Protein AF-F9WMF8-F1 (afdb_monomer_lite)

Structure (mmCIF, N/CA/C/O backbone):
data_AF-F9WMF8-F1
#
_entry.id   AF-F9WMF8-F1
#
loop_
_atom_site.group_PDB
_atom_site.id
_atom_site.type_symbol
_atom_site.label_atom_id
_atom_site.label_alt_id
_atom_site.label_comp_id
_atom_site.label_asym_id
_atom_site.label_entity_id
_atom_site.label_seq_id
_atom_site.pdbx_PDB_ins_code
_atom_site.Cartn_x
_atom_site.Cartn_y
_atom_site.Cartn_z
_atom_site.occupancy
_atom_site.B_iso_or_equiv
_atom_site.auth_seq_id
_atom_site.auth_comp_id
_atom_site.auth_asym_id
_atom_site.auth_atom_id
_atom_site.pdbx_PDB_model_num
ATOM 1 N N . MET A 1 1 ? -38.770 65.619 -1.886 1.00 39.56 1 MET A N 1
ATOM 2 C CA . MET A 1 1 ? -38.918 66.738 -2.842 1.00 39.56 1 MET A CA 1
ATOM 3 C C . MET A 1 1 ? -39.693 66.214 -4.038 1.00 39.56 1 MET A C 1
ATOM 5 O O . MET A 1 1 ? -39.194 65.329 -4.718 1.00 39.56 1 MET A O 1
ATOM 9 N N . GLU A 1 2 ? -40.932 66.668 -4.218 1.00 34.38 2 GLU A N 1
ATOM 10 C CA . GLU A 1 2 ? -41.803 66.279 -5.337 1.00 34.38 2 GLU A CA 1
ATOM 11 C C . GLU A 1 2 ? -41.222 66.716 -6.696 1.00 34.38 2 GLU A C 1
ATOM 13 O O . GLU A 1 2 ? -40.662 67.815 -6.784 1.00 34.38 2 GLU A O 1
ATOM 18 N N . PRO A 1 3 ? -41.380 65.930 -7.777 1.00 40.59 3 PRO A N 1
ATOM 19 C CA . PRO A 1 3 ? -41.013 66.384 -9.108 1.00 40.59 3 PRO A CA 1
ATOM 20 C C . PRO A 1 3 ? -42.135 67.250 -9.703 1.00 40.59 3 PRO A C 1
ATOM 22 O O . PRO A 1 3 ? -43.239 66.790 -9.987 1.00 40.59 3 PRO A O 1
ATOM 25 N N . ARG A 1 4 ? -41.822 68.537 -9.890 1.00 37.22 4 ARG A N 1
ATOM 26 C CA . ARG A 1 4 ? -42.671 69.535 -10.554 1.00 37.22 4 ARG A CA 1
ATOM 27 C C . ARG A 1 4 ? -42.869 69.220 -12.041 1.00 37.22 4 ARG A C 1
ATOM 29 O O . ARG A 1 4 ? -41.948 68.787 -12.729 1.00 37.22 4 ARG A O 1
ATOM 36 N N . SER A 1 5 ? -44.075 69.521 -12.525 1.00 40.47 5 SER A N 1
ATOM 37 C CA . SER A 1 5 ? -44.526 69.358 -13.912 1.00 40.47 5 SER A CA 1
ATOM 38 C C . SER A 1 5 ? -43.733 70.226 -14.902 1.00 40.47 5 SER A C 1
ATOM 40 O O . SER A 1 5 ? -43.536 71.416 -14.644 1.00 40.47 5 SER A O 1
ATOM 42 N N . CYS A 1 6 ? -43.383 69.683 -16.073 1.00 43.47 6 CYS A N 1
ATOM 43 C CA . CYS A 1 6 ? -42.905 70.468 -17.215 1.00 43.47 6 CYS A CA 1
ATOM 44 C C . CYS A 1 6 ? -44.015 70.603 -18.267 1.00 43.47 6 CYS A C 1
ATOM 46 O O . CYS A 1 6 ? -44.351 69.649 -18.966 1.00 43.47 6 CYS A O 1
ATOM 48 N N . ARG A 1 7 ? -44.577 71.815 -18.367 1.00 36.88 7 ARG A N 1
ATOM 49 C CA . ARG A 1 7 ? -45.487 72.253 -19.435 1.00 36.88 7 ARG A CA 1
ATOM 50 C C . ARG A 1 7 ? -44.686 72.632 -20.686 1.00 36.88 7 ARG A C 1
ATOM 52 O O . ARG A 1 7 ? -43.592 73.178 -20.592 1.00 36.88 7 ARG A O 1
ATOM 59 N N . SER A 1 8 ? -45.274 72.327 -21.838 1.00 40.44 8 SER A N 1
ATOM 60 C CA . SER A 1 8 ? -44.759 72.525 -23.196 1.00 40.44 8 SER A CA 1
ATOM 61 C C . SER A 1 8 ? -44.759 73.995 -23.634 1.00 40.44 8 SER A C 1
ATOM 63 O O . SER A 1 8 ? -45.781 74.669 -23.512 1.00 40.44 8 SER A O 1
ATOM 65 N N . THR A 1 9 ? -43.661 74.438 -24.251 1.00 39.09 9 THR A N 1
ATOM 66 C CA . THR A 1 9 ? -43.685 75.396 -25.366 1.00 39.09 9 THR A CA 1
ATOM 67 C C . THR A 1 9 ? -42.779 74.881 -26.489 1.00 39.09 9 THR A C 1
ATOM 69 O O . THR A 1 9 ? -41.775 74.206 -26.252 1.00 39.09 9 THR A O 1
ATOM 72 N N . ARG A 1 10 ? -43.242 75.095 -27.723 1.00 50.88 10 ARG A N 1
ATOM 73 C CA . ARG A 1 10 ? -42.731 74.547 -28.985 1.00 50.88 10 ARG A CA 1
ATOM 74 C C . ARG A 1 10 ? -41.376 75.153 -29.347 1.00 50.88 10 ARG A C 1
ATOM 76 O O . ARG A 1 10 ? -41.312 76.342 -29.616 1.00 50.88 10 ARG A O 1
ATOM 83 N N . ASP A 1 11 ? -40.339 74.322 -29.284 1.00 46.25 11 ASP A N 1
ATOM 84 C CA . ASP A 1 11 ? -39.230 74.175 -30.246 1.00 46.25 11 ASP A CA 1
ATOM 85 C C . ASP A 1 11 ? -38.029 73.562 -29.511 1.00 46.25 11 ASP A C 1
ATOM 87 O O . ASP A 1 11 ? -37.363 74.199 -28.699 1.00 46.25 11 ASP A O 1
ATOM 91 N N . GLY A 1 12 ? -37.801 72.261 -29.736 1.00 49.91 12 GLY A N 1
ATOM 92 C CA . GLY A 1 12 ? -36.739 71.482 -29.074 1.00 49.91 12 GLY A CA 1
ATOM 93 C C . GLY A 1 12 ? -37.167 70.136 -28.467 1.00 49.91 12 GLY A C 1
ATOM 94 O O . GLY A 1 12 ? -36.486 69.622 -27.579 1.00 49.91 12 GLY A O 1
ATOM 95 N N . ALA A 1 13 ? -38.290 69.557 -28.907 1.00 47.66 13 ALA A N 1
ATOM 96 C CA . ALA A 1 13 ? -38.891 68.369 -28.288 1.00 47.66 13 ALA A CA 1
ATOM 97 C C . ALA A 1 13 ? -38.240 67.017 -28.664 1.00 47.66 13 ALA A C 1
ATOM 99 O O . ALA A 1 13 ? -38.472 66.028 -27.971 1.00 47.66 13 ALA A O 1
ATOM 100 N N . GLU A 1 14 ? -37.401 66.950 -29.701 1.00 47.12 14 GLU A N 1
ATOM 101 C CA . GLU A 1 14 ? -36.908 65.660 -30.223 1.00 47.12 14 GLU A CA 1
ATOM 102 C C . GLU A 1 14 ? -35.518 65.252 -29.693 1.00 47.12 14 GLU A C 1
ATOM 104 O O . GLU A 1 14 ? -35.217 64.067 -29.576 1.00 47.12 14 GLU A O 1
ATOM 109 N N . LYS A 1 15 ? -34.688 66.218 -29.265 1.00 46.94 15 LYS A N 1
ATOM 110 C CA . LYS A 1 15 ? -33.363 65.944 -28.664 1.00 46.94 15 LYS A CA 1
ATOM 111 C C . LYS A 1 15 ? -33.409 65.680 -27.154 1.00 46.94 15 LYS A C 1
ATOM 113 O O . LYS A 1 15 ? -32.596 64.921 -26.639 1.00 46.94 15 LYS A O 1
ATOM 118 N N . LYS A 1 16 ? -34.362 66.280 -26.428 1.00 47.00 16 LYS A N 1
ATOM 119 C CA . LYS A 1 16 ? -34.478 66.110 -24.963 1.00 47.00 16 LYS A CA 1
ATOM 120 C C . LYS A 1 16 ? -35.167 64.808 -24.555 1.00 47.00 16 LYS A C 1
ATOM 122 O O . LYS A 1 16 ? -34.865 64.271 -23.492 1.00 47.00 16 LYS A O 1
ATOM 127 N N . THR A 1 17 ? -36.067 64.283 -25.384 1.00 49.00 17 THR A N 1
ATOM 128 C CA . THR A 1 17 ? -36.753 63.009 -25.124 1.00 49.00 17 THR A CA 1
ATOM 129 C C . THR A 1 17 ? -35.778 61.840 -25.206 1.00 49.00 17 THR A C 1
ATOM 131 O O . THR A 1 17 ? -35.711 61.074 -24.250 1.00 49.00 17 THR A O 1
ATOM 134 N N . THR A 1 18 ? -34.933 61.773 -26.241 1.00 50.28 18 THR A N 1
ATOM 135 C CA . THR A 1 18 ? -33.902 60.729 -26.410 1.00 50.28 18 THR A CA 1
ATOM 136 C C . THR A 1 18 ? -32.849 60.732 -25.300 1.00 50.28 18 THR A C 1
ATOM 138 O O . THR A 1 18 ? -32.428 59.668 -24.846 1.00 50.28 18 THR A O 1
ATOM 141 N N . GLU A 1 19 ? -32.442 61.906 -24.812 1.00 51.38 19 GLU A N 1
ATOM 142 C CA . GLU A 1 19 ? -31.465 62.023 -23.723 1.00 51.38 19 GLU A CA 1
ATOM 143 C C . GLU A 1 19 ? -32.055 61.608 -22.360 1.00 51.38 19 GLU A C 1
ATOM 145 O O . GLU A 1 19 ? -31.372 60.988 -21.540 1.00 51.38 19 GLU A O 1
ATOM 150 N N . CYS A 1 20 ? -33.352 61.856 -22.145 1.00 46.00 20 CYS A N 1
ATOM 151 C CA . CYS A 1 20 ? -34.077 61.424 -20.949 1.00 46.00 20 CYS A CA 1
ATOM 152 C C . CYS A 1 20 ? -34.348 59.906 -20.951 1.00 46.00 20 CYS A C 1
ATOM 154 O O . CYS A 1 20 ? -34.158 59.250 -19.926 1.00 46.00 20 CYS A O 1
ATOM 156 N N . THR A 1 21 ? -34.686 59.309 -22.105 1.00 53.38 21 THR A N 1
ATOM 157 C CA . THR A 1 21 ? -34.836 57.843 -22.219 1.00 53.38 21 THR A CA 1
ATOM 158 C C . THR A 1 21 ? -33.497 57.124 -22.065 1.00 53.38 21 THR A C 1
ATOM 160 O O . THR A 1 21 ? -33.439 56.105 -21.379 1.00 53.38 21 THR A O 1
ATOM 163 N N . ARG A 1 22 ? -32.402 57.670 -22.624 1.00 53.50 22 ARG A N 1
ATOM 164 C CA . ARG A 1 22 ? -31.049 57.125 -22.407 1.00 53.50 22 ARG A CA 1
ATOM 165 C C . ARG A 1 22 ? -30.648 57.187 -20.942 1.00 53.50 22 ARG A C 1
ATOM 167 O O . ARG A 1 22 ? -30.189 56.182 -20.422 1.00 53.50 22 ARG A O 1
ATOM 174 N N . ARG A 1 23 ? -30.856 58.317 -20.254 1.00 55.09 23 ARG A N 1
ATOM 175 C CA . ARG A 1 23 ? -30.544 58.430 -18.818 1.00 55.09 23 ARG A CA 1
ATOM 176 C C . ARG A 1 23 ? -31.344 57.443 -17.969 1.00 55.09 23 ARG A C 1
ATOM 178 O O . ARG A 1 23 ? -30.753 56.818 -17.095 1.00 55.09 23 ARG A O 1
ATOM 185 N N . ASN A 1 24 ? -32.628 57.234 -18.261 1.00 56.16 24 ASN A N 1
ATOM 186 C CA . ASN A 1 24 ? -33.442 56.244 -17.548 1.00 56.16 24 ASN A CA 1
ATOM 187 C C . ASN A 1 24 ? -32.999 54.801 -17.827 1.00 56.16 24 ASN A C 1
ATOM 189 O O . ASN A 1 24 ? -32.923 54.008 -16.892 1.00 56.16 24 ASN A O 1
ATOM 193 N N . ALA A 1 25 ? -32.637 54.471 -19.071 1.00 56.97 25 ALA A N 1
ATOM 194 C CA . ALA A 1 25 ? -32.113 53.150 -19.419 1.00 56.97 25 ALA A CA 1
ATOM 195 C C . ALA A 1 25 ? -30.745 52.888 -18.764 1.00 56.97 25 ALA A C 1
ATOM 197 O O . ALA A 1 25 ? -30.535 51.831 -18.175 1.00 56.97 25 ALA A O 1
ATOM 198 N N . THR A 1 26 ? -29.834 53.866 -18.779 1.00 63.06 26 THR A N 1
ATOM 199 C CA . THR A 1 26 ? -28.533 53.755 -18.105 1.00 63.06 26 THR A CA 1
ATOM 200 C C . THR A 1 26 ? -28.705 53.630 -16.589 1.00 63.06 26 THR A C 1
ATOM 202 O O . THR A 1 26 ? -28.022 52.824 -15.963 1.00 63.06 26 THR A O 1
ATOM 205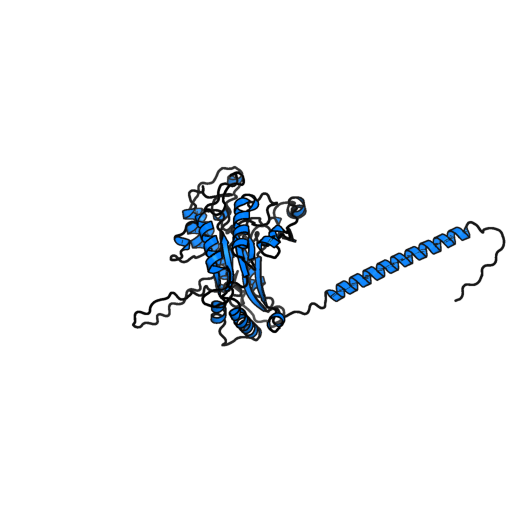 N N . MET A 1 27 ? -29.653 54.359 -15.990 1.00 63.72 27 MET A N 1
ATOM 206 C CA . MET A 1 27 ? -29.941 54.267 -14.556 1.00 63.72 27 MET A CA 1
ATOM 207 C C . MET A 1 27 ? -30.558 52.912 -14.176 1.00 63.72 27 MET A C 1
ATOM 209 O O . MET A 1 27 ? -30.189 52.348 -13.148 1.00 63.72 27 MET A O 1
ATOM 213 N N . GLN A 1 28 ? -31.425 52.343 -15.022 1.00 65.69 28 GLN A N 1
ATOM 214 C CA . GLN A 1 28 ? -31.957 50.987 -14.841 1.00 65.69 28 GLN A CA 1
ATOM 215 C C . GLN A 1 28 ? -30.868 49.914 -14.957 1.00 65.69 28 GLN A C 1
ATOM 217 O O . GLN A 1 28 ? -30.821 49.013 -14.124 1.00 65.69 28 GLN A O 1
ATOM 222 N N . VAL A 1 29 ? -29.952 50.027 -15.923 1.00 69.00 29 VAL A N 1
ATOM 223 C CA . VAL A 1 29 ? -28.828 49.084 -16.071 1.00 69.00 29 VAL A CA 1
ATOM 224 C C . VAL A 1 29 ? -27.884 49.153 -14.867 1.00 69.00 29 VAL A C 1
ATOM 226 O O . VAL A 1 29 ? -27.475 48.114 -14.351 1.00 69.00 29 VAL A O 1
ATOM 229 N N . ILE A 1 30 ? -27.589 50.356 -14.361 1.00 72.75 30 ILE A N 1
ATOM 230 C CA . ILE A 1 30 ? -26.768 50.544 -13.154 1.00 72.75 30 ILE A CA 1
ATOM 231 C C . ILE A 1 30 ? -27.456 49.950 -11.917 1.00 72.75 30 ILE A C 1
ATOM 233 O O . ILE A 1 30 ? -26.795 49.292 -11.114 1.00 72.75 30 ILE A O 1
ATOM 237 N N . LEU A 1 31 ? -28.773 50.128 -11.768 1.00 73.69 31 LEU A N 1
ATOM 238 C CA . LEU A 1 31 ? -29.545 49.529 -10.674 1.00 73.69 31 LEU A CA 1
ATOM 239 C C . LEU A 1 31 ? -29.538 47.997 -10.733 1.00 73.69 31 LEU A C 1
ATOM 241 O O . LEU A 1 31 ? -29.311 47.358 -9.708 1.00 73.69 31 LEU A O 1
ATOM 245 N N . VAL A 1 32 ? -29.714 47.403 -11.918 1.00 74.94 32 VAL A N 1
ATOM 246 C CA . VAL A 1 32 ? -29.681 45.940 -12.097 1.00 74.94 32 VAL A CA 1
ATOM 247 C C . VAL A 1 32 ? -28.287 45.381 -11.811 1.00 74.94 32 VAL A C 1
ATOM 249 O O . VAL A 1 32 ? -28.163 44.401 -11.083 1.00 74.94 32 VAL A O 1
ATOM 252 N N . LEU A 1 33 ? -27.226 46.023 -12.310 1.00 71.00 33 LEU A N 1
ATOM 253 C CA . LEU A 1 33 ? -25.848 45.619 -12.015 1.00 71.00 33 LEU A CA 1
ATOM 254 C C . LEU A 1 33 ? -25.529 45.743 -10.522 1.00 71.00 33 LEU A C 1
ATOM 256 O O . LEU A 1 33 ? -24.940 44.828 -9.951 1.00 71.00 33 LEU A O 1
ATOM 260 N N . SER A 1 34 ? -25.966 46.825 -9.875 1.00 76.19 34 SER A N 1
ATOM 261 C CA . SER A 1 34 ? -25.766 47.026 -8.435 1.00 76.19 34 SER A CA 1
ATOM 262 C C . SER A 1 34 ? -26.514 45.975 -7.614 1.00 76.19 34 SER A C 1
ATOM 264 O O . SER A 1 34 ? -25.954 45.428 -6.668 1.00 76.19 34 SER A O 1
ATOM 266 N N . PHE A 1 35 ? -27.741 45.623 -8.012 1.00 80.44 35 PHE A N 1
ATOM 267 C CA . PHE A 1 35 ? -28.514 44.555 -7.381 1.00 80.44 35 PHE A CA 1
ATOM 268 C C . PHE A 1 35 ? -27.866 43.177 -7.583 1.00 80.44 35 PHE A C 1
ATOM 270 O O . PHE A 1 35 ? -27.759 42.413 -6.631 1.00 80.44 35 PHE A O 1
ATOM 277 N N . CYS A 1 36 ? -27.348 42.873 -8.777 1.00 73.44 36 CYS A N 1
ATOM 278 C CA . CYS A 1 36 ? -26.614 41.632 -9.044 1.00 73.44 36 CYS A CA 1
ATOM 279 C C . CYS A 1 36 ? -25.305 41.532 -8.243 1.00 73.44 36 CYS A C 1
ATOM 281 O O . CYS A 1 36 ? -24.954 40.446 -7.784 1.00 73.44 36 CYS A O 1
ATOM 283 N N . ILE A 1 37 ? -24.590 42.646 -8.054 1.00 77.94 37 ILE A N 1
ATOM 284 C CA . ILE A 1 37 ? -23.380 42.702 -7.219 1.00 77.94 37 ILE A CA 1
ATOM 285 C C . ILE A 1 37 ? -23.741 42.502 -5.747 1.00 77.94 37 ILE A C 1
ATOM 287 O O . ILE A 1 37 ? -23.087 41.710 -5.075 1.00 77.94 37 ILE A O 1
ATOM 291 N N . LEU A 1 38 ? -24.800 43.152 -5.256 1.00 78.75 38 LEU A N 1
ATOM 292 C CA . LEU A 1 38 ? -25.289 42.971 -3.888 1.00 78.75 38 LEU A CA 1
ATOM 293 C C . LEU A 1 38 ? -25.789 41.543 -3.643 1.00 78.75 38 LEU A C 1
ATOM 295 O O . LEU A 1 38 ? -25.488 40.974 -2.601 1.00 78.75 38 LEU A O 1
ATOM 299 N N . LEU A 1 39 ? -26.472 40.929 -4.613 1.00 77.88 39 LEU A N 1
ATOM 300 C CA . LEU A 1 39 ? -26.917 39.537 -4.535 1.00 77.88 39 LEU A CA 1
ATOM 301 C C . LEU A 1 39 ? -25.730 38.564 -4.561 1.00 77.88 39 LEU A C 1
ATOM 303 O O . LEU A 1 39 ? -25.708 37.616 -3.784 1.00 77.88 39 LEU A O 1
ATOM 307 N N . ARG A 1 40 ? -24.707 38.814 -5.392 1.00 70.19 40 ARG A N 1
ATOM 308 C CA . ARG A 1 40 ? -23.455 38.039 -5.370 1.00 70.19 40 ARG A CA 1
ATOM 309 C C . ARG A 1 40 ? -22.697 38.214 -4.062 1.00 70.19 40 ARG A C 1
ATOM 311 O O . ARG A 1 40 ? -22.195 37.223 -3.554 1.00 70.19 40 ARG A O 1
ATOM 318 N N . MET A 1 41 ? -22.628 39.425 -3.512 1.00 70.38 41 MET A N 1
ATOM 319 C CA . MET A 1 41 ? -22.020 39.672 -2.204 1.00 70.38 41 MET A CA 1
ATOM 320 C C . MET A 1 41 ? -22.801 38.985 -1.088 1.00 70.38 41 MET A C 1
ATOM 322 O O . MET A 1 41 ? -22.180 38.382 -0.228 1.00 70.38 41 MET A O 1
ATOM 326 N N . ALA A 1 42 ? -24.136 39.008 -1.117 1.00 71.31 42 ALA A N 1
ATOM 327 C CA . ALA A 1 42 ? -24.976 38.312 -0.145 1.00 71.31 42 ALA A CA 1
ATOM 328 C C . ALA A 1 42 ? -24.834 36.785 -0.252 1.00 71.31 42 ALA A C 1
ATOM 330 O O . ALA A 1 42 ? -24.736 36.113 0.769 1.00 71.31 42 ALA A O 1
ATOM 331 N N . LEU A 1 43 ? -24.740 36.240 -1.471 1.00 65.06 43 LEU A N 1
ATOM 332 C CA . LEU A 1 43 ? -24.458 34.821 -1.702 1.00 65.06 43 LEU A CA 1
ATOM 333 C C . LEU A 1 43 ? -23.042 34.447 -1.243 1.00 65.06 43 LEU A C 1
ATOM 335 O O . LEU A 1 43 ? -22.890 33.452 -0.542 1.00 65.06 43 LEU A O 1
ATOM 339 N N . LEU A 1 44 ? -22.035 35.278 -1.538 1.00 58.81 44 LEU A N 1
ATOM 340 C CA . LEU A 1 44 ? -20.665 35.128 -1.037 1.00 58.81 44 LEU A CA 1
ATOM 341 C C . LEU A 1 44 ? -20.623 35.181 0.492 1.00 58.81 44 LEU A C 1
ATOM 343 O O . LEU A 1 44 ? -20.019 34.310 1.101 1.00 58.81 44 LEU A O 1
ATOM 347 N N . LEU A 1 45 ? -21.313 36.135 1.119 1.00 55.22 45 LEU A N 1
ATOM 348 C CA . LEU A 1 45 ? -21.429 36.270 2.573 1.00 55.22 45 LEU A CA 1
ATOM 349 C C . LEU A 1 45 ? -22.172 35.085 3.198 1.00 55.22 45 LEU A C 1
ATOM 351 O O . LEU A 1 45 ? -21.751 34.615 4.246 1.00 55.22 45 LEU A O 1
ATOM 355 N N . SER A 1 46 ? -23.202 34.542 2.541 1.00 50.84 46 SER A N 1
ATOM 356 C CA . SER A 1 46 ? -23.887 33.326 2.997 1.00 50.84 46 SER A CA 1
ATOM 357 C C . SER A 1 46 ? -23.015 32.074 2.847 1.00 50.84 46 SER A C 1
ATOM 359 O O . SER A 1 46 ? -23.013 31.230 3.737 1.00 50.84 46 SER A O 1
ATOM 361 N N . SER A 1 47 ? -22.192 31.984 1.793 1.00 48.78 47 SER A N 1
ATOM 362 C CA . SER A 1 47 ? -21.185 30.924 1.665 1.00 48.78 47 SER A CA 1
ATOM 363 C C . SER A 1 47 ? -20.033 31.095 2.658 1.00 48.78 47 SER A C 1
ATOM 365 O O . SER A 1 47 ? -19.559 30.103 3.191 1.00 48.78 47 SER A O 1
ATOM 367 N N . LEU A 1 48 ? -19.649 32.337 2.979 1.00 42.41 48 LEU A N 1
ATOM 368 C CA . LEU A 1 48 ? -18.628 32.672 3.976 1.00 42.41 48 LEU A CA 1
ATOM 369 C C . LEU A 1 48 ? -19.118 32.393 5.408 1.00 42.41 48 LEU A C 1
ATOM 371 O O . LEU A 1 48 ? -18.344 31.909 6.230 1.00 42.41 48 LEU A O 1
ATOM 375 N N . GLN A 1 49 ? -20.406 32.617 5.691 1.00 39.38 49 GLN A N 1
ATOM 376 C CA . GLN A 1 49 ? -21.043 32.271 6.967 1.00 39.38 49 GLN A CA 1
ATOM 377 C C . GLN A 1 49 ? -21.337 30.769 7.104 1.00 39.38 49 GLN A C 1
ATOM 379 O O . GLN A 1 49 ? -21.331 30.266 8.225 1.00 39.38 49 GLN A O 1
ATOM 384 N N . LEU A 1 50 ? -21.502 30.024 6.002 1.00 36.81 50 LEU A N 1
ATOM 385 C CA . LEU A 1 50 ? -21.503 28.554 6.037 1.00 36.81 50 LEU A CA 1
ATOM 386 C C . LEU A 1 50 ? -20.098 27.940 6.170 1.00 36.81 50 LEU A C 1
ATOM 388 O O . LEU A 1 50 ? -19.990 26.760 6.488 1.00 36.81 50 LEU A O 1
ATOM 392 N N . THR A 1 51 ? -19.024 28.713 5.983 1.00 37.41 51 THR A N 1
ATOM 393 C CA . THR A 1 51 ? -17.638 28.226 6.130 1.00 37.41 51 THR A CA 1
ATOM 394 C C . THR A 1 51 ? -16.964 28.584 7.456 1.00 37.41 51 THR A C 1
ATOM 396 O O . THR A 1 51 ? -15.799 28.249 7.635 1.00 37.41 51 THR A O 1
ATOM 399 N N . SER A 1 52 ? -17.652 29.227 8.408 1.00 35.53 52 SER A N 1
ATOM 400 C CA . SER A 1 52 ? -17.055 29.567 9.717 1.00 35.53 52 SER A CA 1
ATOM 401 C C . SER A 1 52 ? -17.795 29.012 10.935 1.00 35.53 52 SER A C 1
ATOM 403 O O . SER A 1 52 ? -17.436 29.335 12.063 1.00 35.53 52 SER A O 1
ATOM 405 N N . ALA A 1 53 ? -18.791 28.152 10.730 1.00 33.12 53 ALA A N 1
ATOM 406 C CA . ALA A 1 53 ? -19.295 27.250 11.762 1.00 33.12 53 ALA A CA 1
ATOM 407 C C . ALA A 1 53 ? -18.816 25.828 11.453 1.00 33.12 53 ALA A C 1
ATOM 409 O O . ALA A 1 53 ? -19.591 24.878 11.399 1.00 33.12 53 ALA A O 1
ATOM 410 N N . GLN A 1 54 ? -17.511 25.684 11.221 1.00 35.72 54 GLN A N 1
ATOM 411 C CA . GLN A 1 54 ? -16.863 24.396 11.371 1.00 35.72 54 GLN A CA 1
ATOM 412 C C . GLN A 1 54 ? -16.889 24.135 12.876 1.00 35.72 54 GLN A C 1
ATOM 414 O O . GLN A 1 54 ? -16.017 24.586 13.616 1.00 35.72 54 GLN A O 1
ATOM 419 N N . MET A 1 55 ? -17.971 23.508 13.353 1.00 33.44 55 MET A N 1
ATOM 420 C CA . MET A 1 55 ? -17.920 22.791 14.615 1.00 33.44 55 MET A CA 1
ATOM 421 C C . MET A 1 55 ? -16.636 21.975 14.537 1.00 33.44 55 MET A C 1
ATOM 423 O O . MET A 1 55 ? -16.501 21.129 13.653 1.00 33.44 55 MET A O 1
ATOM 427 N N . HIS A 1 56 ? -15.661 22.312 15.377 1.00 39.16 56 HIS A N 1
ATOM 428 C CA . HIS A 1 56 ? -14.518 21.456 15.633 1.00 39.16 56 HIS A CA 1
ATOM 429 C C . HIS A 1 56 ? -15.116 20.195 16.253 1.00 39.16 56 HIS A C 1
ATOM 431 O O . HIS A 1 56 ? -15.326 20.099 17.457 1.00 39.16 56 HIS A O 1
ATOM 437 N N . GLU A 1 57 ? -15.565 19.290 15.396 1.00 50.03 57 GLU A N 1
ATOM 438 C CA . GLU A 1 57 ? -16.036 17.988 15.801 1.00 50.03 57 GLU A CA 1
ATOM 439 C C . GLU A 1 57 ? -14.782 17.261 16.265 1.00 50.03 57 GLU A C 1
ATOM 441 O O . GLU A 1 57 ? -13.850 17.059 15.484 1.00 50.03 57 GLU A O 1
ATOM 446 N N . GLU A 1 58 ? -14.695 17.016 17.572 1.00 60.16 58 GLU A N 1
ATOM 447 C CA . GLU A 1 58 ? -13.569 16.331 18.201 1.00 60.16 58 GLU A CA 1
ATOM 448 C C . GLU A 1 58 ? -13.437 14.937 17.577 1.00 60.16 58 GLU A C 1
ATOM 450 O O . GLU A 1 58 ? -14.126 13.987 17.945 1.00 60.16 58 GLU A O 1
ATOM 455 N N . ARG A 1 59 ? -12.594 14.825 16.548 1.00 68.69 59 ARG A N 1
ATOM 456 C CA . ARG A 1 59 ? -12.266 13.562 15.889 1.00 68.69 59 ARG A CA 1
ATOM 457 C C . ARG A 1 59 ? -11.081 12.942 16.605 1.00 68.69 59 ARG A C 1
ATOM 459 O O . ARG A 1 59 ? -9.980 13.491 16.578 1.00 68.69 59 ARG A O 1
ATOM 466 N N . HIS A 1 60 ? -11.290 11.770 17.192 1.00 76.31 60 HIS A N 1
ATOM 467 C CA . HIS A 1 60 ? -10.220 11.025 17.848 1.00 76.31 60 HIS A CA 1
ATOM 468 C C . HIS A 1 60 ? -9.587 10.051 16.852 1.00 76.31 60 HIS A C 1
ATOM 470 O O . HIS A 1 60 ? -10.266 9.205 16.267 1.00 76.31 60 HIS A O 1
ATOM 476 N N . SER A 1 61 ? -8.274 10.175 16.644 1.00 83.31 61 SER A N 1
ATOM 477 C CA . SER A 1 61 ? -7.500 9.251 15.810 1.00 83.31 61 SER A CA 1
ATOM 478 C C . SER A 1 61 ? -7.234 7.955 16.572 1.00 83.31 61 SER A C 1
ATOM 480 O O . SER A 1 61 ? -6.574 7.964 17.611 1.00 83.31 61 SER A O 1
ATOM 482 N N . LEU A 1 62 ? -7.740 6.834 16.057 1.00 87.38 62 LEU A N 1
ATOM 483 C CA . LEU A 1 62 ? -7.506 5.511 16.638 1.00 87.38 62 LEU A CA 1
ATOM 484 C C . LEU A 1 62 ? -6.206 4.896 16.125 1.00 87.38 62 LEU A C 1
ATOM 486 O O . LEU A 1 62 ? -5.463 4.283 16.890 1.00 87.38 62 LEU A O 1
ATOM 490 N N . VAL A 1 63 ? -5.951 5.053 14.824 1.00 90.56 63 VAL A N 1
ATOM 491 C CA . VAL A 1 63 ? -4.779 4.516 14.127 1.00 90.56 63 VAL A CA 1
ATOM 492 C C . VAL A 1 63 ? -4.299 5.523 13.096 1.00 90.56 63 VAL A C 1
ATOM 494 O O . VAL A 1 63 ? -5.095 6.103 12.360 1.00 90.56 63 VAL A O 1
ATOM 497 N N . GLN A 1 64 ? -2.981 5.666 13.012 1.00 93.38 64 GLN A N 1
ATOM 498 C CA . GLN A 1 64 ? -2.293 6.467 12.010 1.00 93.38 64 GLN A CA 1
ATOM 499 C C . GLN A 1 64 ? -1.218 5.625 11.325 1.00 93.38 64 GLN A C 1
ATOM 501 O O . GLN A 1 64 ? -0.431 4.950 11.990 1.00 93.38 64 GLN A O 1
ATOM 506 N N . VAL A 1 65 ? -1.187 5.679 9.999 1.00 96.31 65 VAL A N 1
ATOM 507 C CA . VAL A 1 65 ? -0.215 5.009 9.135 1.00 96.31 65 VAL A CA 1
ATOM 508 C C . VAL A 1 65 ? 0.414 6.058 8.238 1.00 96.31 65 VAL A C 1
ATOM 510 O O . VAL A 1 65 ? -0.293 6.890 7.671 1.00 96.31 65 VAL A O 1
ATOM 513 N N . VAL A 1 66 ? 1.731 6.001 8.091 1.00 97.00 66 VAL A N 1
ATOM 514 C CA . VAL A 1 66 ? 2.449 6.778 7.076 1.00 97.00 66 VAL A CA 1
ATOM 515 C C . VAL A 1 66 ? 2.767 5.854 5.915 1.00 97.00 66 VAL A C 1
ATOM 517 O O . VAL A 1 66 ? 3.154 4.711 6.147 1.00 97.00 66 VAL A O 1
ATOM 520 N N . PHE A 1 67 ? 2.610 6.324 4.682 1.00 96.81 67 PHE A N 1
ATOM 521 C CA . PHE A 1 67 ? 3.021 5.582 3.493 1.00 96.81 67 PHE A CA 1
ATOM 522 C C . PHE A 1 67 ? 3.894 6.441 2.583 1.00 96.81 67 PHE A C 1
ATOM 524 O O . PHE A 1 67 ? 3.667 7.646 2.462 1.00 96.81 67 PHE A O 1
ATOM 531 N N . VAL A 1 68 ? 4.925 5.828 1.999 1.00 94.88 68 VAL A N 1
ATOM 532 C CA . VAL A 1 68 ? 5.971 6.532 1.244 1.00 94.88 68 VAL A CA 1
ATOM 533 C C . VAL A 1 68 ? 6.479 5.721 0.049 1.00 94.88 68 VAL A C 1
ATOM 535 O O . VAL A 1 68 ? 6.492 4.491 0.088 1.00 94.88 68 VAL A O 1
ATOM 538 N N . SER A 1 69 ? 6.952 6.435 -0.972 1.00 92.31 69 SER A N 1
ATOM 539 C CA . SER A 1 69 ? 7.715 5.953 -2.135 1.00 92.31 69 SER A CA 1
ATOM 540 C C . SER A 1 69 ? 8.608 7.105 -2.651 1.00 92.31 69 SER A C 1
ATOM 542 O O . SER A 1 69 ? 8.474 8.255 -2.209 1.00 92.31 69 SER A O 1
ATOM 544 N N . CYS A 1 70 ? 9.534 6.822 -3.564 1.00 84.38 70 CYS A N 1
ATOM 545 C CA . CYS A 1 70 ? 10.570 7.725 -4.096 1.00 84.38 70 CYS A CA 1
ATOM 546 C C . CYS A 1 70 ? 11.569 8.219 -3.049 1.00 84.38 70 CYS A C 1
ATOM 548 O O . CYS A 1 70 ? 11.792 9.429 -2.873 1.00 84.38 70 CYS A O 1
ATOM 550 N N . ASN A 1 71 ? 12.174 7.283 -2.324 1.00 78.31 71 ASN A N 1
ATOM 551 C CA . ASN A 1 71 ? 13.076 7.576 -1.224 1.00 78.31 71 ASN A CA 1
ATOM 552 C C . ASN A 1 71 ? 14.535 7.238 -1.536 1.00 78.31 71 ASN A C 1
ATOM 554 O O . ASN A 1 71 ? 15.105 6.257 -1.057 1.00 78.31 71 ASN A O 1
ATOM 558 N N . LYS A 1 72 ? 15.166 8.120 -2.303 1.00 76.44 72 LYS A N 1
ATOM 559 C CA . LYS A 1 72 ? 16.560 7.979 -2.683 1.00 76.44 72 LYS A CA 1
ATOM 560 C C . LYS A 1 72 ? 17.460 7.999 -1.439 1.00 76.44 72 LYS A C 1
ATOM 562 O O . LYS A 1 72 ? 17.501 9.001 -0.725 1.00 76.44 72 LYS A O 1
ATOM 567 N N . HIS A 1 73 ? 18.214 6.923 -1.212 1.00 71.94 73 HIS A N 1
ATOM 568 C CA . HIS A 1 73 ? 19.146 6.785 -0.077 1.00 71.94 73 HIS A CA 1
ATOM 569 C C . HIS A 1 73 ? 20.199 7.912 0.024 1.00 71.94 73 HIS A C 1
ATOM 571 O O . HIS A 1 73 ? 20.627 8.248 1.124 1.00 71.94 73 HIS A O 1
ATOM 577 N N . ASP A 1 74 ? 20.609 8.509 -1.101 1.00 73.69 74 ASP A N 1
ATOM 578 C CA . ASP A 1 74 ? 21.532 9.655 -1.185 1.00 73.69 74 ASP A CA 1
ATOM 579 C C . ASP A 1 74 ? 20.804 11.009 -1.336 1.00 73.69 74 ASP A C 1
ATOM 581 O O . ASP A 1 74 ? 21.425 12.046 -1.572 1.00 73.69 74 ASP A O 1
ATOM 585 N N . GLY A 1 75 ? 19.474 11.001 -1.223 1.00 75.06 75 GLY A N 1
ATOM 586 C CA . GLY A 1 75 ? 18.631 12.188 -1.217 1.00 75.06 75 GLY A CA 1
ATOM 587 C C . GLY A 1 75 ? 18.632 12.916 0.128 1.00 75.06 75 GLY A C 1
ATOM 588 O O . GLY A 1 75 ? 19.181 12.454 1.128 1.00 75.06 75 GLY A O 1
ATOM 589 N N . ASP A 1 76 ? 17.970 14.070 0.154 1.00 80.06 76 ASP A N 1
ATOM 590 C CA . ASP A 1 76 ? 17.775 14.874 1.363 1.00 80.06 76 ASP A CA 1
ATOM 591 C C . ASP A 1 76 ? 16.938 14.110 2.396 1.00 80.06 76 ASP A C 1
ATOM 593 O O . ASP A 1 76 ? 15.739 13.968 2.205 1.00 80.06 76 ASP A O 1
ATOM 597 N N . GLN A 1 77 ? 17.550 13.636 3.484 1.00 83.44 77 GLN A N 1
ATOM 598 C CA . GLN A 1 77 ? 16.866 12.852 4.523 1.00 83.44 77 GLN A CA 1
ATOM 599 C C . GLN A 1 77 ? 16.093 13.704 5.548 1.00 83.44 77 GLN A C 1
ATOM 601 O O . GLN A 1 77 ? 15.431 13.149 6.425 1.00 83.44 77 GLN A O 1
ATOM 606 N N . LYS A 1 78 ? 16.102 15.043 5.435 1.00 83.94 78 LYS A N 1
ATOM 607 C CA . LYS A 1 78 ? 15.371 15.936 6.359 1.00 83.94 78 LYS A CA 1
ATOM 608 C C . LYS A 1 78 ? 13.853 15.802 6.277 1.00 83.94 78 LYS A C 1
ATOM 610 O O . LYS A 1 78 ? 13.144 16.286 7.154 1.00 83.94 78 LYS A O 1
ATOM 615 N N . TYR A 1 79 ? 13.310 15.147 5.249 1.00 85.69 79 TYR A N 1
ATOM 616 C CA . TYR A 1 79 ? 11.867 14.908 5.201 1.00 85.69 79 TYR A CA 1
ATOM 617 C C . TYR A 1 79 ? 11.392 14.030 6.370 1.00 85.69 79 TYR A C 1
ATOM 619 O O . TYR A 1 79 ? 10.228 14.141 6.742 1.00 85.69 79 TYR A O 1
ATOM 627 N N . TRP A 1 80 ? 12.249 13.204 6.989 1.00 90.94 80 TRP A N 1
ATOM 628 C CA . TRP A 1 80 ? 11.859 12.457 8.190 1.00 90.94 80 TRP A CA 1
ATOM 629 C C . TRP A 1 80 ? 11.493 13.392 9.345 1.00 90.94 80 TRP A C 1
ATOM 631 O O . TRP A 1 80 ? 10.535 13.106 10.059 1.00 90.94 80 TRP A O 1
ATOM 641 N N . ASP A 1 81 ? 12.167 14.542 9.475 1.00 90.00 81 ASP A N 1
ATOM 642 C CA . ASP A 1 81 ? 11.797 15.591 10.435 1.00 90.00 81 ASP A CA 1
ATOM 643 C C . ASP A 1 81 ? 10.427 16.190 10.103 1.00 90.00 81 ASP A C 1
ATOM 645 O O . ASP A 1 81 ? 9.609 16.443 10.992 1.00 90.00 81 ASP A O 1
ATOM 649 N N . ILE A 1 82 ? 10.153 16.397 8.810 1.00 89.50 82 ILE A N 1
ATOM 650 C CA . ILE A 1 82 ? 8.868 16.919 8.328 1.00 89.50 82 ILE A CA 1
ATOM 651 C C . ILE A 1 82 ? 7.747 15.934 8.662 1.00 89.50 82 ILE A C 1
ATOM 653 O O . ILE A 1 82 ? 6.717 16.346 9.198 1.00 89.50 82 ILE A O 1
ATOM 657 N N . ILE A 1 83 ? 7.947 14.639 8.396 1.00 92.06 83 ILE A N 1
ATOM 658 C CA . ILE A 1 83 ? 6.966 13.603 8.729 1.00 92.06 83 ILE A CA 1
ATOM 659 C C . ILE A 1 83 ? 6.774 13.543 10.243 1.00 92.06 83 ILE A C 1
ATOM 661 O O . ILE A 1 83 ? 5.633 13.605 10.696 1.00 92.06 83 ILE A O 1
ATOM 665 N N . ALA A 1 84 ? 7.856 13.475 11.025 1.00 90.38 84 ALA A N 1
ATOM 666 C CA . ALA A 1 84 ? 7.800 13.421 12.486 1.00 90.38 84 ALA A CA 1
ATOM 667 C C . ALA A 1 84 ? 7.026 14.614 13.072 1.00 90.38 84 ALA A C 1
ATOM 669 O O . ALA A 1 84 ? 6.171 14.444 13.941 1.00 90.38 84 ALA A O 1
ATOM 670 N N . THR A 1 85 ? 7.250 15.812 12.530 1.00 87.81 85 THR A N 1
ATOM 671 C CA . THR A 1 85 ? 6.532 17.029 12.929 1.00 87.81 85 THR A CA 1
ATOM 672 C C . THR A 1 85 ? 5.055 16.977 12.533 1.00 87.81 85 THR A C 1
ATOM 674 O O . THR A 1 85 ? 4.183 17.343 13.320 1.00 87.81 85 THR A O 1
ATOM 677 N N . ALA A 1 86 ? 4.747 16.517 11.318 1.00 87.50 86 ALA A N 1
ATOM 678 C CA . ALA A 1 86 ? 3.377 16.461 10.815 1.00 87.50 86 ALA A CA 1
ATOM 679 C C . ALA A 1 86 ? 2.513 15.432 11.561 1.00 87.50 86 ALA A C 1
ATOM 681 O O . ALA A 1 86 ? 1.330 15.679 11.802 1.00 87.50 86 ALA A O 1
ATOM 682 N N . VAL A 1 87 ? 3.094 14.290 11.937 1.00 86.12 87 VAL A N 1
ATOM 683 C CA . VAL A 1 87 ? 2.387 13.188 12.609 1.00 86.12 87 VAL A CA 1
ATOM 684 C C . VAL A 1 87 ? 2.355 13.319 14.133 1.00 86.12 87 VAL A C 1
ATOM 686 O O . VAL A 1 87 ? 1.397 12.855 14.742 1.00 86.12 87 VAL A O 1
ATOM 689 N N . GLY A 1 88 ? 3.333 14.001 14.745 1.00 72.06 88 GLY A N 1
ATOM 690 C CA . GLY A 1 88 ? 3.415 14.220 16.198 1.00 72.06 88 GLY A CA 1
ATOM 691 C C . GLY A 1 88 ? 2.330 15.138 16.782 1.00 72.06 88 GLY A C 1
ATOM 692 O O . GLY A 1 88 ? 2.214 15.263 17.998 1.00 72.06 88 GLY A O 1
ATOM 693 N N . GLY A 1 89 ? 1.500 15.747 15.928 1.00 61.16 89 GLY A N 1
ATOM 694 C CA . GLY A 1 89 ? 0.366 16.579 16.320 1.00 61.16 89 GLY A CA 1
ATOM 695 C C . GLY A 1 89 ? 0.759 18.008 16.711 1.00 61.16 89 GLY A C 1
ATOM 696 O O . GLY A 1 89 ? 1.743 18.260 17.400 1.00 61.16 89 GLY A O 1
ATOM 697 N N . ARG A 1 90 ? -0.068 18.985 16.317 1.00 42.56 90 ARG A N 1
ATOM 698 C CA . ARG A 1 90 ? 0.038 20.404 16.718 1.00 42.56 90 ARG A CA 1
ATOM 699 C C . ARG A 1 90 ? -0.318 20.638 18.201 1.00 42.56 90 ARG A C 1
ATOM 701 O O . ARG A 1 90 ? -0.992 21.613 18.510 1.00 42.56 90 ARG A O 1
ATOM 708 N N . ARG A 1 91 ? 0.090 19.778 19.141 1.00 43.16 91 ARG A N 1
ATOM 709 C CA . ARG A 1 91 ? -0.192 20.004 20.576 1.00 43.16 91 ARG A CA 1
ATOM 710 C C . ARG A 1 91 ? 0.701 21.079 21.214 1.00 43.16 91 ARG A C 1
ATOM 712 O O . ARG A 1 91 ? 0.384 21.555 22.294 1.00 43.16 91 ARG A O 1
ATOM 719 N N . HIS A 1 92 ? 1.759 21.531 20.534 1.00 36.97 92 HIS A N 1
ATOM 720 C CA . HIS A 1 92 ? 2.683 22.551 21.055 1.00 36.97 92 HIS A CA 1
ATOM 721 C C . HIS A 1 92 ? 2.486 23.975 20.510 1.00 36.97 92 HIS A C 1
ATOM 723 O O . HIS A 1 92 ? 3.272 24.860 20.838 1.00 36.97 92 HIS A O 1
ATOM 729 N N . ALA A 1 93 ? 1.442 24.245 19.717 1.00 33.19 93 ALA A N 1
ATOM 730 C CA . ALA A 1 93 ? 1.215 25.603 19.212 1.00 33.19 93 ALA A CA 1
ATOM 731 C C . ALA A 1 93 ? 0.661 26.583 20.272 1.00 33.19 93 ALA A C 1
ATOM 733 O O . ALA A 1 93 ? 0.691 27.786 20.034 1.00 33.19 93 ALA A O 1
ATOM 734 N N . GLU A 1 94 ? 0.210 26.108 21.443 1.00 33.72 94 GLU A N 1
ATOM 735 C CA . GLU A 1 94 ? -0.426 26.963 22.466 1.00 33.72 94 GLU A CA 1
ATOM 736 C C . GLU A 1 94 ? 0.235 26.948 23.855 1.00 33.72 94 GLU A C 1
ATOM 738 O O . GLU A 1 94 ? -0.197 27.675 24.746 1.00 33.72 94 GLU A O 1
ATOM 743 N N . SER A 1 95 ? 1.341 26.227 24.060 1.00 34.66 95 SER A N 1
ATOM 744 C CA . SER A 1 95 ? 2.122 26.352 25.298 1.00 34.66 95 SER A CA 1
ATOM 745 C C . SER A 1 95 ? 3.335 27.256 25.072 1.00 34.66 95 SER A C 1
ATOM 747 O O . SER A 1 95 ? 4.455 26.791 24.863 1.00 34.66 95 SER A O 1
ATOM 749 N N . HIS A 1 96 ? 3.130 28.573 25.136 1.00 36.16 96 HIS A N 1
ATOM 750 C CA . HIS A 1 96 ? 4.204 29.541 25.388 1.00 36.16 96 HIS A CA 1
ATOM 751 C C . HIS A 1 96 ? 4.744 29.384 26.822 1.00 36.16 96 HIS A C 1
ATOM 753 O O . HIS A 1 96 ? 4.603 30.261 27.670 1.00 36.16 96 HIS A O 1
ATOM 759 N N . ALA A 1 97 ? 5.386 28.251 27.096 1.00 36.53 97 ALA A N 1
ATOM 760 C CA . ALA A 1 97 ? 6.250 28.067 28.247 1.00 36.53 97 ALA A CA 1
ATOM 761 C C . ALA A 1 97 ? 7.593 27.559 27.726 1.00 36.53 97 ALA A C 1
ATOM 763 O O . ALA A 1 97 ? 7.695 26.456 27.197 1.00 36.53 97 ALA A O 1
ATOM 764 N N . MET A 1 98 ? 8.615 28.408 27.835 1.00 36.75 98 MET A N 1
ATOM 765 C CA . MET A 1 98 ? 9.998 28.084 27.506 1.00 36.75 98 MET A CA 1
ATOM 766 C C . MET A 1 98 ? 10.522 26.980 28.432 1.00 36.75 98 MET A C 1
ATOM 768 O O . MET A 1 98 ? 11.185 27.254 29.431 1.00 36.75 98 MET A O 1
ATOM 772 N N . VAL A 1 99 ? 10.262 25.723 28.088 1.00 40.00 99 VAL A N 1
ATOM 773 C CA . VAL A 1 99 ? 11.145 24.626 28.475 1.00 40.00 99 VAL A CA 1
ATOM 774 C C . VAL A 1 99 ? 12.265 24.619 27.442 1.00 40.00 99 VAL A C 1
ATOM 776 O O . VAL A 1 99 ? 12.010 24.587 26.240 1.00 40.00 99 VAL A O 1
ATOM 779 N N . LYS A 1 100 ? 13.520 24.713 27.894 1.00 37.44 100 LYS A N 1
ATOM 780 C CA . LYS A 1 100 ? 14.687 24.438 27.047 1.00 37.44 100 LYS A CA 1
ATOM 781 C C . LYS A 1 100 ? 14.677 22.946 26.712 1.00 37.44 100 LYS A C 1
ATOM 783 O O . LYS A 1 100 ? 15.392 22.173 27.340 1.00 37.44 100 LYS A O 1
ATOM 788 N N . GLU A 1 101 ? 13.836 22.534 25.774 1.00 52.62 101 GLU A N 1
ATOM 789 C CA . GLU A 1 101 ? 13.962 21.216 25.175 1.00 52.62 101 GLU A CA 1
ATOM 790 C C . GLU A 1 101 ? 15.250 21.211 24.355 1.00 52.62 101 GLU A C 1
ATOM 792 O O . GLU A 1 101 ? 15.490 22.083 23.514 1.00 52.62 101 GLU A O 1
ATOM 797 N N . HIS A 1 102 ? 16.133 20.261 24.656 1.00 55.16 102 HIS A N 1
ATOM 798 C CA . HIS A 1 102 ? 17.231 19.954 23.755 1.00 55.16 102 HIS A CA 1
ATOM 799 C C . HIS A 1 102 ? 16.635 19.615 22.381 1.00 55.16 102 HIS A C 1
ATOM 801 O O . HIS A 1 102 ? 15.631 18.901 22.339 1.00 55.16 102 HIS A O 1
ATOM 807 N N . PRO A 1 103 ? 17.212 20.111 21.271 1.00 66.94 103 PRO A N 1
ATOM 808 C CA . PRO A 1 103 ? 16.717 19.759 19.949 1.00 66.94 103 PRO A CA 1
ATOM 809 C C . PRO A 1 103 ? 16.711 18.234 19.817 1.00 66.94 103 PRO A C 1
ATOM 811 O O . PRO A 1 103 ? 17.722 17.582 20.092 1.00 66.94 103 PRO A O 1
ATOM 814 N N . LEU A 1 104 ? 15.551 17.677 19.460 1.00 77.06 104 LEU A N 1
ATOM 815 C CA . LEU A 1 104 ? 15.402 16.248 19.205 1.00 77.06 104 LEU A CA 1
ATOM 816 C C . LEU A 1 104 ? 16.408 15.820 18.136 1.00 77.06 104 LEU A C 1
ATOM 818 O O . LEU A 1 104 ? 16.725 16.588 17.225 1.00 77.06 104 LEU A O 1
ATOM 822 N N . ALA A 1 105 ? 16.921 14.595 18.256 1.00 84.62 105 ALA A N 1
ATOM 823 C CA . ALA A 1 105 ? 17.760 14.033 17.208 1.00 84.62 105 ALA A CA 1
ATOM 824 C C . ALA A 1 105 ? 16.972 13.989 15.889 1.00 84.62 105 ALA A C 1
ATOM 826 O O . ALA A 1 105 ? 15.766 13.733 15.908 1.00 84.62 105 ALA A O 1
ATOM 827 N N . GLU A 1 106 ? 17.650 14.207 14.761 1.00 88.44 106 GLU A N 1
ATOM 828 C CA . GLU A 1 106 ? 17.016 14.180 13.437 1.00 88.44 106 GLU A CA 1
ATOM 829 C C . GLU A 1 106 ? 16.148 12.928 13.241 1.00 88.44 106 GLU A C 1
ATOM 831 O O . GLU A 1 106 ? 16.485 11.834 13.703 1.00 88.44 106 GLU A O 1
ATOM 836 N N . GLY A 1 107 ? 15.003 13.116 12.597 1.00 86.31 107 GLY A N 1
ATOM 837 C CA . GLY A 1 107 ? 13.967 12.125 12.354 1.00 86.31 107 GLY A CA 1
ATOM 838 C C . GLY A 1 107 ? 13.180 11.687 13.589 1.00 86.31 107 GLY A C 1
ATOM 839 O O . GLY A 1 107 ? 12.317 10.829 13.451 1.00 86.31 107 GLY A O 1
ATOM 840 N N . SER A 1 108 ? 13.438 12.219 14.789 1.00 89.31 108 SER A N 1
ATOM 841 C CA . SER A 1 108 ? 12.782 11.725 16.009 1.00 89.31 108 SER A CA 1
ATOM 842 C C . SER A 1 108 ? 11.419 12.365 16.274 1.00 89.31 108 SER A C 1
ATOM 844 O O . SER A 1 108 ? 11.237 13.566 16.087 1.00 89.31 108 SER A O 1
ATOM 846 N N . CYS A 1 109 ? 10.478 11.584 16.809 1.00 85.81 109 CYS A N 1
ATOM 847 C CA . CYS A 1 109 ? 9.206 12.103 17.323 1.00 85.81 109 CYS A CA 1
ATOM 848 C C . CYS A 1 109 ? 9.301 12.467 18.811 1.00 85.81 109 CYS A C 1
ATOM 850 O O . CYS A 1 109 ? 9.876 11.717 19.599 1.00 85.81 109 CYS A O 1
ATOM 852 N N . SER A 1 110 ? 8.694 13.597 19.195 1.00 73.06 110 SER A N 1
ATOM 853 C CA . SER A 1 110 ? 8.551 14.040 20.595 1.00 73.06 110 SER A CA 1
ATOM 854 C C . SER A 1 110 ? 7.485 13.246 21.353 1.00 73.06 110 SER A C 1
ATOM 856 O O . SER A 1 110 ? 7.656 12.902 22.520 1.00 73.06 110 SER A O 1
ATOM 858 N N . SER A 1 111 ? 6.373 12.947 20.680 1.00 68.94 111 SER A N 1
ATOM 859 C CA . SER A 1 111 ? 5.272 12.141 21.201 1.00 68.94 111 SER A CA 1
ATOM 860 C C . SER A 1 111 ? 5.596 10.648 21.124 1.00 68.94 111 SER A C 1
ATOM 862 O O . SER A 1 111 ? 6.214 10.200 20.157 1.00 68.94 111 SER A O 1
ATOM 864 N N . LYS A 1 112 ? 5.100 9.857 22.082 1.00 68.62 112 LYS A N 1
ATOM 865 C CA . LYS A 1 112 ? 5.269 8.395 22.112 1.00 68.62 112 LYS A CA 1
ATOM 866 C C . LYS A 1 112 ? 4.682 7.745 20.846 1.00 68.62 112 LYS A C 1
ATOM 868 O O . LYS A 1 112 ? 3.467 7.652 20.728 1.00 68.62 112 LYS A O 1
ATOM 873 N N . ALA A 1 113 ? 5.553 7.305 19.932 1.00 69.88 113 ALA A N 1
ATOM 874 C CA . ALA A 1 113 ? 5.273 6.465 18.759 1.00 69.88 113 ALA A CA 1
ATOM 875 C C . ALA A 1 113 ? 3.881 6.665 18.102 1.00 69.88 113 ALA A C 1
ATOM 877 O O . ALA A 1 113 ? 3.066 5.738 18.101 1.00 69.88 113 ALA A O 1
ATOM 878 N N . PRO A 1 114 ? 3.585 7.860 17.548 1.00 79.62 114 PRO A N 1
ATOM 879 C CA . PRO A 1 114 ? 2.252 8.199 17.033 1.00 79.62 114 PRO A CA 1
ATOM 880 C C . PRO A 1 114 ? 1.829 7.348 15.823 1.00 79.62 114 PRO A C 1
ATOM 882 O O . PRO A 1 114 ? 0.638 7.205 15.531 1.00 79.62 114 PRO A O 1
ATOM 885 N N . ILE A 1 115 ? 2.794 6.756 15.115 1.00 91.69 115 ILE A N 1
ATOM 886 C CA . ILE A 1 115 ? 2.558 5.992 13.896 1.00 91.69 115 ILE A CA 1
ATOM 887 C C . ILE A 1 115 ? 2.470 4.508 14.230 1.00 91.69 115 ILE A C 1
ATOM 889 O O . ILE A 1 115 ? 3.397 3.910 14.761 1.00 91.69 115 ILE A O 1
ATOM 893 N N . HIS A 1 116 ? 1.377 3.869 13.836 1.00 93.12 116 HIS A N 1
ATOM 894 C CA . HIS A 1 116 ? 1.139 2.455 14.112 1.00 93.12 116 HIS A CA 1
ATOM 895 C C . HIS A 1 116 ? 1.762 1.528 13.060 1.00 93.12 116 HIS A C 1
ATOM 897 O O . HIS A 1 116 ? 2.029 0.364 13.353 1.00 93.12 116 HIS A O 1
ATOM 903 N N . ALA A 1 117 ? 1.981 2.030 11.842 1.00 95.25 117 ALA A N 1
ATOM 904 C CA . ALA A 1 117 ? 2.741 1.359 10.793 1.00 95.25 117 ALA A CA 1
ATOM 905 C C . ALA A 1 117 ? 3.354 2.376 9.821 1.00 95.25 117 ALA A C 1
ATOM 907 O O . ALA A 1 117 ? 2.716 3.377 9.487 1.00 95.25 117 ALA A O 1
ATOM 908 N N . LEU A 1 118 ? 4.556 2.081 9.329 1.00 96.50 118 LEU A N 1
ATOM 909 C CA . LEU A 1 118 ? 5.107 2.711 8.130 1.00 96.50 118 LEU A CA 1
ATOM 910 C C . LEU A 1 118 ? 4.961 1.734 6.966 1.00 96.50 118 LEU A C 1
ATOM 912 O O . LEU A 1 118 ? 5.465 0.612 7.036 1.00 96.50 118 LEU A O 1
ATOM 916 N N . LEU A 1 119 ? 4.275 2.166 5.914 1.00 97.12 119 LEU A N 1
ATOM 917 C CA . LEU A 1 119 ? 4.100 1.425 4.678 1.00 97.12 119 LEU A CA 1
ATOM 918 C C . LEU A 1 119 ? 5.092 1.923 3.619 1.00 97.12 119 LEU A C 1
ATOM 920 O O . LEU A 1 119 ? 5.010 3.054 3.148 1.00 97.12 119 LEU A O 1
ATOM 924 N N . TRP A 1 120 ? 6.018 1.053 3.244 1.00 95.38 120 TRP A N 1
ATOM 925 C CA . TRP A 1 120 ? 6.985 1.271 2.181 1.00 95.38 120 TRP A CA 1
ATOM 926 C C . TRP A 1 120 ? 6.430 0.767 0.847 1.00 95.38 120 TRP A C 1
ATOM 928 O O . TRP A 1 120 ? 6.037 -0.397 0.750 1.00 95.38 120 TRP A O 1
ATOM 938 N N . LEU A 1 121 ? 6.378 1.632 -0.164 1.00 94.50 121 LEU A N 1
ATOM 939 C CA . LEU A 1 121 ? 5.826 1.315 -1.485 1.00 94.50 121 LEU A CA 1
ATOM 940 C C . LEU A 1 121 ? 6.863 1.389 -2.615 1.00 94.50 121 LEU A C 1
ATOM 942 O O . LEU A 1 121 ? 6.476 1.235 -3.763 1.00 94.50 121 LEU A O 1
ATOM 946 N N . GLY A 1 122 ? 8.149 1.600 -2.318 1.00 85.56 122 GLY A N 1
ATOM 947 C CA . GLY A 1 122 ? 9.217 1.475 -3.317 1.00 85.56 122 GLY A CA 1
ATOM 948 C C . GLY A 1 122 ? 10.326 2.529 -3.230 1.00 85.56 122 GLY A C 1
ATOM 949 O O . GLY A 1 122 ? 10.287 3.412 -2.362 1.00 85.56 122 GLY A O 1
ATOM 950 N N . ASP A 1 123 ? 11.276 2.444 -4.164 1.00 79.12 123 ASP A N 1
ATOM 951 C CA . ASP A 1 123 ? 12.311 3.427 -4.488 1.00 79.12 123 ASP A CA 1
ATOM 952 C C . ASP A 1 123 ? 13.366 3.747 -3.405 1.00 79.12 123 ASP A C 1
ATOM 954 O O . ASP A 1 123 ? 13.785 4.897 -3.250 1.00 79.12 123 ASP A O 1
ATOM 958 N N . VAL A 1 124 ? 13.875 2.761 -2.662 1.00 75.44 124 VAL A N 1
ATOM 959 C CA . VAL A 1 124 ? 15.165 2.906 -1.945 1.00 75.44 124 VAL A CA 1
ATOM 960 C C . VAL A 1 124 ? 16.319 3.053 -2.947 1.00 75.44 124 VAL A C 1
ATOM 962 O O . VAL A 1 124 ? 17.229 3.887 -2.787 1.00 75.44 124 VAL A O 1
ATOM 965 N N . VAL A 1 125 ? 16.318 2.194 -3.973 1.00 68.38 125 VAL A N 1
ATOM 966 C CA . VAL A 1 125 ? 17.444 2.010 -4.896 1.00 68.38 125 VAL A CA 1
ATOM 967 C C . VAL A 1 125 ? 17.137 2.565 -6.274 1.00 68.38 125 VAL A C 1
ATOM 969 O O . VAL A 1 125 ? 16.684 1.863 -7.160 1.00 68.38 125 VAL A O 1
ATOM 972 N N . TYR A 1 126 ? 17.534 3.811 -6.510 1.00 65.56 126 TYR A N 1
ATOM 973 C CA . TYR A 1 126 ? 17.457 4.387 -7.848 1.00 65.56 126 TYR A CA 1
ATOM 974 C C . TYR A 1 126 ? 18.428 3.694 -8.812 1.00 65.56 126 TYR A C 1
ATOM 976 O O . TYR A 1 126 ? 19.654 3.712 -8.597 1.00 65.56 126 TYR A O 1
ATOM 984 N N . ALA A 1 127 ? 17.877 3.079 -9.859 1.00 49.19 127 ALA A N 1
ATOM 985 C CA . ALA A 1 127 ? 18.637 2.476 -10.945 1.00 49.19 127 ALA A CA 1
ATOM 986 C C . ALA A 1 127 ? 18.858 3.458 -12.111 1.00 49.19 127 ALA A C 1
ATOM 988 O O . ALA A 1 127 ? 19.759 3.225 -12.907 1.00 49.19 127 ALA A O 1
ATOM 989 N N . ASP A 1 128 ? 18.142 4.580 -12.203 1.00 50.81 128 ASP A N 1
ATOM 990 C CA . ASP A 1 128 ? 18.226 5.512 -13.341 1.00 50.81 128 ASP A CA 1
ATOM 991 C C . ASP A 1 128 ? 19.509 6.363 -13.374 1.00 50.81 128 ASP A C 1
ATOM 993 O O . ASP A 1 128 ? 19.520 7.571 -13.133 1.00 50.81 128 ASP A O 1
ATOM 997 N N . GLY A 1 129 ? 20.641 5.740 -13.689 1.00 47.94 129 GLY A N 1
ATOM 998 C CA . GLY A 1 129 ? 21.803 6.441 -14.228 1.00 47.94 129 GLY A CA 1
ATOM 999 C C . GLY A 1 129 ? 21.657 6.654 -15.738 1.00 47.94 129 GLY A C 1
ATOM 1000 O O . GLY A 1 129 ? 20.996 5.874 -16.418 1.00 47.94 129 GLY A O 1
ATOM 1001 N N . ILE A 1 130 ? 22.348 7.653 -16.302 1.00 41.38 130 ILE A N 1
ATOM 1002 C CA . ILE A 1 130 ? 22.404 7.920 -17.761 1.00 41.38 130 ILE A CA 1
ATOM 1003 C C . ILE A 1 130 ? 22.750 6.654 -18.582 1.00 41.38 130 ILE A C 1
ATOM 1005 O O . ILE A 1 130 ? 22.305 6.511 -19.719 1.00 41.38 130 ILE A O 1
ATOM 1009 N N . ALA A 1 131 ? 23.489 5.705 -17.998 1.00 39.81 131 ALA A N 1
ATOM 1010 C CA . ALA A 1 131 ? 23.794 4.407 -18.604 1.00 39.81 131 ALA A CA 1
ATOM 1011 C C . ALA A 1 131 ? 22.547 3.530 -18.872 1.00 39.81 131 ALA A C 1
ATOM 1013 O O . ALA A 1 131 ? 22.507 2.834 -19.887 1.00 39.81 131 ALA A O 1
ATOM 1014 N N . ASN A 1 132 ? 21.508 3.622 -18.032 1.00 41.78 132 ASN A N 1
ATOM 1015 C CA . ASN A 1 132 ? 20.248 2.888 -18.195 1.00 41.78 132 ASN A CA 1
ATOM 1016 C C . ASN A 1 132 ? 19.336 3.499 -19.262 1.00 41.78 132 ASN A C 1
ATOM 1018 O O . ASN A 1 132 ? 18.701 2.761 -20.012 1.00 41.78 132 ASN A O 1
ATOM 1022 N N . ILE A 1 133 ? 19.367 4.826 -19.429 1.00 40.91 133 ILE A N 1
ATOM 1023 C CA . ILE A 1 133 ? 18.676 5.531 -20.526 1.00 40.91 133 ILE A CA 1
ATOM 1024 C C . ILE A 1 133 ? 19.240 5.108 -21.900 1.00 40.91 133 ILE A C 1
ATOM 1026 O O . ILE A 1 133 ? 18.527 5.114 -22.900 1.00 40.91 133 ILE A O 1
ATOM 1030 N N . LEU A 1 134 ? 20.512 4.695 -21.954 1.00 38.88 134 LEU A N 1
ATOM 1031 C CA . LEU A 1 134 ? 21.191 4.221 -23.168 1.00 38.88 134 LEU A CA 1
ATOM 1032 C C . LEU A 1 134 ? 21.090 2.699 -23.390 1.00 38.88 134 LEU A C 1
ATOM 1034 O O . LEU A 1 134 ? 21.720 2.180 -24.311 1.00 38.88 134 LEU A O 1
ATOM 1038 N N . GLY A 1 135 ? 20.309 1.975 -22.581 1.00 39.88 135 GLY A N 1
ATOM 1039 C CA . GLY A 1 135 ? 20.051 0.546 -22.783 1.00 39.88 135 GLY A CA 1
ATOM 1040 C C . GLY A 1 135 ? 21.250 -0.374 -22.528 1.00 39.88 135 GLY A C 1
ATOM 1041 O O . GLY A 1 135 ? 21.237 -1.520 -22.977 1.00 39.88 135 GLY A O 1
ATOM 1042 N N . VAL A 1 136 ? 22.280 0.096 -21.817 1.00 39.62 136 VAL A N 1
ATOM 1043 C CA . VAL A 1 136 ? 23.374 -0.755 -21.331 1.00 39.62 136 VAL A CA 1
ATOM 1044 C C . VAL A 1 136 ? 23.085 -1.061 -19.864 1.00 39.62 136 VAL A C 1
ATOM 1046 O O . VAL A 1 136 ? 23.395 -0.224 -19.017 1.00 39.62 136 VAL A O 1
ATOM 1049 N N . PRO A 1 137 ? 22.473 -2.214 -19.530 1.00 49.03 137 PRO A N 1
ATOM 1050 C CA . PRO A 1 137 ? 22.231 -2.545 -18.138 1.00 49.03 137 PRO A CA 1
ATOM 1051 C C . PRO A 1 137 ? 23.593 -2.677 -17.443 1.00 49.03 137 PRO A C 1
ATOM 1053 O O . PRO A 1 137 ? 24.396 -3.522 -17.862 1.00 49.03 137 PRO A O 1
ATOM 1056 N N . PRO A 1 138 ? 23.904 -1.876 -16.407 1.00 51.22 138 PRO A N 1
ATOM 1057 C CA . PRO A 1 138 ? 25.012 -2.208 -15.539 1.00 51.22 138 PRO A CA 1
ATOM 1058 C C . PRO A 1 138 ? 24.704 -3.602 -14.997 1.00 51.22 138 PRO A C 1
ATOM 1060 O O . PRO A 1 138 ? 23.579 -3.884 -14.571 1.00 51.22 138 PRO A O 1
ATOM 1063 N N . GLY A 1 139 ? 25.674 -4.510 -15.107 1.00 58.00 139 GLY A N 1
ATOM 1064 C CA . GLY A 1 139 ? 25.543 -5.834 -14.514 1.00 58.00 139 GLY A CA 1
ATOM 1065 C C . GLY A 1 139 ? 25.109 -5.682 -13.059 1.00 58.00 139 GLY A C 1
ATOM 1066 O O . GLY A 1 139 ? 25.557 -4.764 -12.375 1.00 58.00 139 GLY A O 1
ATOM 1067 N N . PHE A 1 140 ? 24.197 -6.541 -12.611 1.00 70.31 140 PHE A N 1
ATOM 1068 C CA . PHE A 1 140 ? 23.796 -6.563 -11.212 1.00 70.31 140 PHE A CA 1
ATOM 1069 C C . PHE A 1 140 ? 25.041 -6.716 -10.333 1.00 70.31 140 PHE A C 1
ATOM 1071 O O . PHE A 1 140 ? 25.708 -7.750 -10.380 1.00 70.31 140 PHE A O 1
ATOM 1078 N N . ASP A 1 141 ? 25.329 -5.680 -9.552 1.00 79.50 141 ASP A N 1
ATOM 1079 C CA . ASP A 1 141 ? 26.364 -5.688 -8.532 1.00 79.50 141 ASP A CA 1
ATOM 1080 C C . ASP A 1 141 ? 25.678 -5.748 -7.170 1.00 79.50 141 ASP A C 1
ATOM 1082 O O . ASP A 1 141 ? 25.069 -4.782 -6.697 1.00 79.50 141 ASP A O 1
ATOM 1086 N N . ARG A 1 142 ? 25.749 -6.935 -6.569 1.00 82.00 142 ARG A N 1
ATOM 1087 C CA . ARG A 1 142 ? 25.125 -7.234 -5.286 1.00 82.00 142 ARG A CA 1
ATOM 1088 C C . ARG A 1 142 ? 25.607 -6.288 -4.190 1.00 82.00 142 ARG A C 1
ATOM 1090 O O . ARG A 1 142 ? 24.777 -5.789 -3.438 1.00 82.00 142 ARG A O 1
ATOM 1097 N N . GLU A 1 143 ? 26.912 -6.039 -4.105 1.00 84.00 143 GLU A N 1
ATOM 1098 C CA . GLU A 1 143 ? 27.504 -5.239 -3.027 1.00 84.00 143 GLU A CA 1
ATOM 1099 C C . GLU A 1 143 ? 27.046 -3.783 -3.121 1.00 84.00 143 GLU A C 1
ATOM 1101 O O . GLU A 1 143 ? 26.732 -3.156 -2.109 1.00 84.00 143 GLU A O 1
ATOM 1106 N N . VAL A 1 144 ? 26.926 -3.258 -4.344 1.00 84.00 144 VAL A N 1
ATOM 1107 C CA . VAL A 1 144 ? 26.403 -1.906 -4.579 1.00 84.00 144 VAL A CA 1
ATOM 1108 C C . VAL A 1 144 ? 24.943 -1.804 -4.144 1.00 84.00 144 VAL A C 1
ATOM 1110 O O . VAL A 1 144 ? 24.576 -0.856 -3.450 1.00 84.00 144 VAL A O 1
ATOM 1113 N N . VAL A 1 145 ? 24.099 -2.760 -4.536 1.00 84.31 145 VAL A N 1
ATOM 1114 C CA . VAL A 1 145 ? 22.671 -2.744 -4.185 1.00 84.31 145 VAL A CA 1
ATOM 1115 C C . VAL A 1 145 ? 22.468 -2.914 -2.677 1.00 84.31 145 VAL A C 1
ATOM 1117 O O . VAL A 1 145 ? 21.760 -2.109 -2.067 1.00 84.31 145 VAL A O 1
ATOM 1120 N N . GLU A 1 146 ? 23.130 -3.894 -2.057 1.00 87.00 146 GLU A N 1
ATOM 1121 C CA . GLU A 1 146 ? 23.131 -4.083 -0.600 1.00 87.00 146 GLU A CA 1
ATOM 1122 C C . GLU A 1 146 ? 23.621 -2.826 0.124 1.00 87.00 146 GLU A C 1
ATOM 1124 O O . GLU A 1 146 ? 23.012 -2.398 1.105 1.00 87.00 146 GLU A O 1
ATOM 1129 N N . GLY A 1 147 ? 24.673 -2.186 -0.393 1.00 87.88 147 GLY A N 1
ATOM 1130 C CA . GLY A 1 147 ? 25.210 -0.937 0.133 1.00 87.88 147 GLY A CA 1
ATOM 1131 C C . GLY A 1 147 ? 24.183 0.196 0.154 1.00 87.88 147 GLY A C 1
ATOM 1132 O O . GLY A 1 147 ? 24.095 0.914 1.149 1.00 87.88 147 GLY A O 1
ATOM 1133 N N . LYS A 1 148 ? 23.354 0.333 -0.889 1.00 88.25 148 LYS A N 1
ATOM 1134 C CA . LYS A 1 148 ? 22.302 1.364 -0.955 1.00 88.25 148 LYS A CA 1
ATOM 1135 C C . LYS A 1 148 ? 21.188 1.126 0.069 1.00 88.25 148 LYS A C 1
ATOM 1137 O O . LYS A 1 148 ? 20.850 2.040 0.824 1.00 88.25 148 LYS A O 1
ATOM 1142 N N . PHE A 1 149 ? 20.659 -0.099 0.146 1.00 90.25 149 PHE A N 1
ATOM 1143 C CA . PHE A 1 149 ? 19.658 -0.467 1.157 1.00 90.25 149 PHE A CA 1
ATOM 1144 C C . PHE A 1 149 ? 20.205 -0.311 2.579 1.00 90.25 149 PHE A C 1
ATOM 1146 O O . PHE A 1 149 ? 19.541 0.259 3.447 1.00 90.25 149 PHE A O 1
ATOM 1153 N N . SER A 1 150 ? 21.443 -0.756 2.805 1.00 90.88 150 SER A N 1
ATOM 1154 C CA . SER A 1 150 ? 22.134 -0.609 4.084 1.00 90.88 150 SER A CA 1
ATOM 1155 C C . SER A 1 150 ? 22.338 0.863 4.448 1.00 90.88 150 SER A C 1
ATOM 1157 O O . SER A 1 150 ? 22.066 1.250 5.584 1.00 90.88 150 SER A O 1
ATOM 1159 N N . SER A 1 151 ? 22.740 1.714 3.499 1.00 89.94 151 SER A N 1
ATOM 1160 C CA . SER A 1 151 ? 22.905 3.152 3.743 1.00 89.94 151 SER A CA 1
ATOM 1161 C C . SER A 1 151 ? 21.597 3.812 4.166 1.00 89.94 151 SER A C 1
ATOM 1163 O O . SER A 1 151 ? 21.597 4.653 5.063 1.00 89.94 151 SER A O 1
ATOM 1165 N N . MET A 1 152 ? 20.478 3.427 3.549 1.00 89.81 152 MET A N 1
ATOM 1166 C CA . MET A 1 152 ? 19.166 3.932 3.938 1.00 89.81 152 MET A CA 1
ATOM 1167 C C . MET A 1 152 ? 18.799 3.462 5.349 1.00 89.81 152 MET A C 1
ATOM 1169 O O . MET A 1 152 ? 18.491 4.285 6.213 1.00 89.81 152 MET A O 1
ATOM 1173 N N . LEU A 1 153 ? 18.892 2.150 5.600 1.00 91.00 153 LEU A N 1
ATOM 1174 C CA . LEU A 1 153 ? 18.553 1.506 6.874 1.00 91.00 153 LEU A CA 1
ATOM 1175 C C . LEU A 1 153 ? 19.302 2.112 8.072 1.00 91.00 153 LEU A C 1
ATOM 1177 O O . LEU A 1 153 ? 18.727 2.277 9.153 1.00 91.00 153 LEU A O 1
ATOM 1181 N N . HIS A 1 154 ? 20.574 2.451 7.868 1.00 91.25 154 HIS A N 1
ATOM 1182 C CA . HIS A 1 154 ? 21.461 2.992 8.895 1.00 91.25 154 HIS A CA 1
ATOM 1183 C C . HIS A 1 154 ? 21.564 4.524 8.884 1.00 91.25 154 HIS A C 1
ATOM 1185 O O . HIS A 1 154 ? 22.300 5.077 9.702 1.00 91.25 154 HIS A O 1
ATOM 1191 N N . SER A 1 155 ? 20.830 5.224 8.008 1.00 90.38 155 SER A N 1
ATOM 1192 C CA . SER A 1 155 ? 20.790 6.691 8.032 1.00 90.38 155 SER A CA 1
ATOM 1193 C C . SER A 1 155 ? 20.209 7.176 9.371 1.00 90.38 155 SER A C 1
ATOM 1195 O O . SER A 1 155 ? 19.181 6.640 9.803 1.00 90.38 155 SER A O 1
ATOM 1197 N N . PRO A 1 156 ? 20.829 8.147 10.075 1.00 91.56 156 PRO A N 1
ATOM 1198 C CA . PRO A 1 156 ? 20.406 8.458 11.439 1.00 91.56 156 PRO A CA 1
ATOM 1199 C C . PRO A 1 156 ? 18.961 8.969 11.496 1.00 91.56 156 PRO A C 1
ATOM 1201 O O . PRO A 1 156 ? 18.187 8.442 12.292 1.00 91.56 156 PRO A O 1
ATOM 1204 N N . ALA A 1 157 ? 18.560 9.865 10.588 1.00 91.44 157 ALA A N 1
ATOM 1205 C CA . ALA A 1 157 ? 17.177 10.326 10.454 1.00 91.44 157 ALA A CA 1
ATOM 1206 C C . ALA A 1 157 ? 16.153 9.179 10.308 1.00 91.44 157 ALA A C 1
ATOM 1208 O O . ALA A 1 157 ? 15.217 9.091 11.103 1.00 91.44 157 ALA A O 1
ATOM 1209 N N . TYR A 1 158 ? 16.336 8.245 9.365 1.00 91.75 158 TYR A N 1
ATOM 1210 C CA . TYR A 1 158 ? 15.400 7.122 9.199 1.00 91.75 158 TYR A CA 1
ATOM 1211 C C . TYR A 1 158 ? 15.422 6.170 10.393 1.00 91.75 158 TYR A C 1
ATOM 1213 O O . TYR A 1 158 ? 14.384 5.702 10.861 1.00 91.75 158 TYR A O 1
ATOM 1221 N N . SER A 1 159 ? 16.619 5.874 10.897 1.00 91.94 159 SER A N 1
ATOM 1222 C CA . SER A 1 159 ? 16.818 4.954 12.011 1.00 91.94 159 SER A CA 1
ATOM 1223 C C . SER A 1 159 ? 16.137 5.475 13.281 1.00 91.94 159 SER A C 1
ATOM 1225 O O . SER A 1 159 ? 15.450 4.726 13.979 1.00 91.94 159 SER A O 1
ATOM 1227 N N . ASN A 1 160 ? 16.264 6.774 13.556 1.00 92.44 160 ASN A N 1
ATOM 1228 C CA . ASN A 1 160 ? 15.591 7.448 14.661 1.00 92.44 160 ASN A CA 1
ATOM 1229 C C . ASN A 1 160 ? 14.081 7.520 14.445 1.00 92.44 160 ASN A C 1
ATOM 1231 O O . ASN A 1 160 ? 13.328 7.194 15.365 1.00 92.44 160 ASN A O 1
ATOM 1235 N N . PHE A 1 161 ? 13.634 7.858 13.233 1.00 92.94 161 PHE A N 1
ATOM 1236 C CA . PHE A 1 161 ? 12.217 7.874 12.882 1.00 92.94 161 PHE A CA 1
ATOM 1237 C C . PHE A 1 161 ? 11.567 6.523 13.157 1.00 92.94 161 PHE A C 1
ATOM 1239 O O . PHE A 1 161 ? 10.571 6.428 13.872 1.00 92.94 161 PHE A O 1
ATOM 1246 N N . ARG A 1 162 ? 12.183 5.438 12.690 1.00 92.88 162 ARG A N 1
ATOM 1247 C CA . ARG A 1 162 ? 11.666 4.092 12.928 1.00 92.88 162 ARG A CA 1
ATOM 1248 C C . ARG A 1 162 ? 11.605 3.728 14.401 1.00 92.88 162 ARG A C 1
ATOM 1250 O O . ARG A 1 162 ? 10.628 3.128 14.829 1.00 92.88 162 ARG A O 1
ATOM 1257 N N . ARG A 1 163 ? 12.627 4.080 15.180 1.00 90.31 163 ARG A N 1
ATOM 1258 C CA . ARG A 1 163 ? 12.687 3.726 16.605 1.00 90.31 163 ARG A CA 1
ATOM 1259 C C . ARG A 1 163 ? 11.761 4.560 17.484 1.00 90.31 163 ARG A C 1
ATOM 1261 O O . ARG A 1 163 ? 11.300 4.048 18.495 1.00 90.31 163 ARG A O 1
ATOM 1268 N N . THR A 1 164 ? 11.531 5.824 17.138 1.00 90.12 164 THR A N 1
ATOM 1269 C CA . THR A 1 164 ? 10.843 6.783 18.022 1.00 90.12 164 THR A CA 1
ATOM 1270 C C . THR A 1 164 ? 9.429 7.118 17.561 1.00 90.12 164 THR A C 1
ATOM 1272 O O . THR A 1 164 ? 8.554 7.346 18.395 1.00 90.12 164 THR A O 1
ATOM 1275 N N . CYS A 1 165 ? 9.177 7.116 16.249 1.00 91.69 165 CYS A N 1
ATOM 1276 C CA . CYS A 1 165 ? 7.885 7.487 15.685 1.00 91.69 165 CYS A CA 1
ATOM 1277 C C . CYS A 1 165 ? 6.962 6.293 15.434 1.00 91.69 165 CYS A C 1
ATOM 1279 O O . CYS A 1 165 ? 5.744 6.466 15.458 1.00 91.69 165 CYS A O 1
ATOM 1281 N N . ILE A 1 166 ? 7.514 5.100 15.181 1.00 92.50 166 ILE A N 1
ATOM 1282 C CA . ILE A 1 166 ? 6.739 3.917 14.790 1.00 92.50 166 ILE A CA 1
ATOM 1283 C C . ILE A 1 166 ? 6.559 2.981 15.981 1.00 92.50 166 ILE A C 1
ATOM 1285 O O . ILE A 1 166 ? 7.529 2.562 16.603 1.00 92.50 166 ILE A O 1
ATOM 1289 N N . ALA A 1 167 ? 5.319 2.592 16.254 1.00 88.62 167 ALA A N 1
ATOM 1290 C CA . ALA A 1 167 ? 4.984 1.632 17.288 1.00 88.62 167 ALA A CA 1
ATOM 1291 C C . ALA A 1 167 ? 5.626 0.260 17.020 1.00 88.62 167 ALA A C 1
ATOM 1293 O O . ALA A 1 167 ? 5.676 -0.233 15.884 1.00 88.62 167 ALA A O 1
ATOM 1294 N N . ALA A 1 168 ? 6.080 -0.383 18.096 1.00 83.12 168 ALA A N 1
ATOM 1295 C CA . ALA A 1 168 ? 6.601 -1.740 18.042 1.00 83.12 168 ALA A CA 1
ATOM 1296 C C . ALA A 1 168 ? 5.550 -2.742 17.549 1.00 83.12 168 ALA A C 1
ATOM 1298 O O . ALA A 1 168 ? 4.359 -2.666 17.875 1.00 83.12 168 ALA A O 1
ATOM 1299 N N . ARG A 1 169 ? 6.019 -3.767 16.842 1.00 78.50 169 ARG A N 1
ATOM 1300 C CA . ARG A 1 169 ? 5.280 -5.002 16.621 1.00 78.50 169 ARG A CA 1
ATOM 1301 C C . ARG A 1 169 ? 5.061 -5.659 17.978 1.00 78.50 169 ARG A C 1
ATOM 1303 O O . ARG A 1 169 ? 6.002 -6.035 18.667 1.00 78.50 169 ARG A O 1
ATOM 1310 N N . GLN A 1 170 ? 3.802 -5.806 18.362 1.00 67.81 170 GLN A N 1
ATOM 1311 C CA . GLN A 1 170 ? 3.451 -6.698 19.456 1.00 67.81 170 GLN A CA 1
ATOM 1312 C C . GLN A 1 170 ? 3.559 -8.116 18.899 1.00 67.81 170 GLN A C 1
ATOM 1314 O O . GLN A 1 170 ? 2.750 -8.495 18.049 1.00 67.81 170 GLN A O 1
ATOM 1319 N N . ASN A 1 171 ? 4.586 -8.866 19.308 1.00 54.88 171 ASN A N 1
ATOM 1320 C CA . ASN A 1 171 ? 4.701 -10.275 18.947 1.00 54.88 171 ASN A CA 1
ATOM 1321 C C . ASN A 1 171 ? 3.449 -10.984 19.459 1.00 54.88 171 ASN A C 1
ATOM 1323 O O . ASN A 1 171 ? 3.252 -11.137 20.665 1.00 54.88 171 ASN A O 1
ATOM 1327 N N . GLY A 1 172 ? 2.573 -11.369 18.529 1.00 41.66 172 GLY A N 1
ATOM 1328 C CA . GLY A 1 172 ? 1.465 -12.256 18.834 1.00 41.66 172 GLY A CA 1
ATOM 1329 C C . GLY A 1 172 ? 2.047 -13.494 19.494 1.00 41.66 172 GLY A C 1
ATOM 1330 O O . GLY A 1 172 ? 3.013 -14.048 18.978 1.00 41.66 172 GLY A O 1
ATOM 1331 N N . SER A 1 173 ? 1.496 -13.849 20.655 1.00 33.03 173 SER A N 1
ATOM 1332 C CA . SER A 1 173 ? 1.738 -15.089 21.389 1.00 33.03 173 SER A CA 1
ATOM 1333 C C . SER A 1 173 ? 2.266 -16.194 20.472 1.00 33.03 173 SER A C 1
ATOM 1335 O O . SER A 1 173 ? 1.507 -16.872 19.780 1.00 33.03 173 SER A O 1
ATOM 1337 N N . SER A 1 174 ? 3.584 -16.380 20.461 1.00 30.75 174 SER A N 1
ATOM 1338 C CA . SER A 1 174 ? 4.144 -17.688 20.189 1.00 30.75 174 SER A CA 1
ATOM 1339 C C . SER A 1 174 ? 3.514 -18.590 21.240 1.00 30.75 174 SER A C 1
ATOM 1341 O O . SER A 1 174 ? 3.810 -18.438 22.425 1.00 30.75 174 SER A O 1
ATOM 1343 N N . THR A 1 175 ? 2.597 -19.467 20.833 1.00 28.50 175 THR A N 1
ATOM 1344 C CA . THR A 1 175 ? 2.088 -20.556 21.665 1.00 28.50 175 THR A CA 1
ATOM 1345 C C . THR A 1 175 ? 3.260 -21.464 22.019 1.00 28.50 175 THR A C 1
ATOM 1347 O O . THR A 1 175 ? 3.487 -22.491 21.382 1.00 28.50 175 THR A O 1
ATOM 1350 N N . SER A 1 176 ? 4.048 -21.064 23.013 1.00 28.69 176 SER A N 1
ATOM 1351 C CA . SER A 1 176 ? 4.955 -21.947 23.714 1.00 28.69 176 SER A CA 1
ATOM 1352 C C . SER A 1 176 ? 4.099 -22.746 24.684 1.00 28.69 176 SER A C 1
ATOM 1354 O O . SER A 1 176 ? 3.569 -22.247 25.675 1.00 28.69 176 SER A O 1
ATOM 1356 N N . VAL A 1 177 ? 3.909 -24.021 24.357 1.00 29.91 177 VAL A N 1
ATOM 1357 C CA . VAL A 1 177 ? 3.484 -25.008 25.343 1.00 29.91 177 VAL A CA 1
ATOM 1358 C C . VAL A 1 177 ? 4.517 -24.952 26.467 1.00 29.91 177 VAL A C 1
ATOM 1360 O O . VAL A 1 177 ? 5.695 -25.232 26.246 1.00 29.91 177 VAL A O 1
ATOM 1363 N N . ALA A 1 178 ? 4.088 -24.522 27.651 1.00 31.94 178 ALA A N 1
ATOM 1364 C CA . ALA A 1 178 ? 4.930 -24.468 28.832 1.00 31.94 178 ALA A CA 1
ATOM 1365 C C . ALA A 1 178 ? 5.306 -25.899 29.250 1.00 31.94 178 ALA A C 1
ATOM 1367 O O . ALA A 1 178 ? 4.572 -26.561 29.981 1.00 31.94 178 ALA A O 1
ATOM 1368 N N . ALA A 1 179 ? 6.458 -26.380 28.784 1.00 32.81 179 ALA A N 1
ATOM 1369 C CA . ALA A 1 179 ? 7.201 -27.409 29.493 1.00 32.81 179 ALA A CA 1
ATOM 1370 C C . ALA A 1 179 ? 7.871 -26.734 30.700 1.00 32.81 179 ALA A C 1
ATOM 1372 O O . ALA A 1 179 ? 8.466 -25.665 30.576 1.00 32.81 179 ALA A O 1
ATOM 1373 N N . GLY A 1 180 ? 7.652 -27.310 31.880 1.00 34.97 180 GLY A N 1
ATOM 1374 C CA . GLY A 1 180 ? 7.866 -26.663 33.168 1.00 34.97 180 GLY A CA 1
ATOM 1375 C C . GLY A 1 180 ? 9.301 -26.240 33.493 1.00 34.97 180 GLY A C 1
ATOM 1376 O O . GLY A 1 180 ? 10.272 -26.712 32.913 1.00 34.97 180 GLY A O 1
ATOM 1377 N N . GLY A 1 181 ? 9.390 -25.404 34.531 1.00 37.31 181 GLY A N 1
ATOM 1378 C CA . GLY A 1 181 ? 10.613 -25.170 35.298 1.00 37.31 181 GLY A CA 1
ATOM 1379 C C . GLY A 1 181 ? 11.379 -23.899 34.934 1.00 37.31 181 GLY A C 1
ATOM 1380 O O . GLY A 1 181 ? 12.217 -23.912 34.051 1.00 37.31 181 GLY A O 1
ATOM 1381 N N . GLY A 1 182 ? 11.099 -22.828 35.687 1.00 40.69 182 GLY A N 1
ATOM 1382 C CA . GLY A 1 182 ? 12.033 -21.779 36.123 1.00 40.69 182 GLY A CA 1
ATOM 1383 C C . GLY A 1 182 ? 13.118 -21.272 35.166 1.00 40.69 182 GLY A C 1
ATOM 1384 O O . GLY A 1 182 ? 14.122 -21.934 34.966 1.00 40.69 182 GLY A O 1
ATOM 1385 N N . VAL A 1 183 ? 12.965 -20.021 34.719 1.00 30.61 183 VAL A N 1
ATOM 1386 C CA . VAL A 1 183 ? 13.868 -18.861 34.911 1.00 30.61 183 VAL A CA 1
ATOM 1387 C C . VAL A 1 183 ? 13.189 -17.700 34.169 1.00 30.61 183 VAL A C 1
ATOM 1389 O O . VAL A 1 183 ? 12.982 -17.763 32.959 1.00 30.61 183 VAL A O 1
ATOM 1392 N N . LYS A 1 184 ? 12.809 -16.628 34.877 1.00 32.81 184 LYS A N 1
ATOM 1393 C CA . LYS A 1 184 ? 12.382 -15.378 34.229 1.00 32.81 184 LYS A CA 1
ATOM 1394 C C . LYS A 1 184 ? 13.632 -14.665 33.719 1.00 32.81 184 LYS A C 1
ATOM 1396 O O . LYS A 1 184 ? 14.215 -13.851 34.429 1.00 32.81 184 LYS A O 1
ATOM 1401 N N . VAL A 1 185 ? 14.068 -14.996 32.507 1.00 30.70 185 VAL A N 1
ATOM 1402 C CA . VAL A 1 185 ? 15.007 -14.140 31.780 1.00 30.70 185 VAL A CA 1
ATOM 1403 C C . VAL A 1 185 ? 14.209 -12.917 31.337 1.00 30.70 185 VAL A C 1
ATOM 1405 O O . VAL A 1 185 ? 13.303 -13.042 30.516 1.00 30.70 185 VAL A O 1
ATOM 1408 N N . ASN A 1 186 ? 14.526 -11.739 31.879 1.00 30.34 186 ASN A N 1
ATOM 1409 C CA . ASN A 1 186 ? 14.121 -10.471 31.272 1.00 30.34 186 ASN A CA 1
ATOM 1410 C C . ASN A 1 186 ? 14.894 -10.332 29.955 1.00 30.34 186 ASN A C 1
ATOM 1412 O O . ASN A 1 186 ? 15.929 -9.673 29.884 1.00 30.34 186 ASN A O 1
ATOM 1416 N N . VAL A 1 187 ? 14.421 -11.008 28.909 1.00 36.59 187 VAL A N 1
ATOM 1417 C CA . VAL A 1 187 ? 14.812 -10.677 27.545 1.00 36.59 187 VAL A CA 1
ATOM 1418 C C . VAL A 1 187 ? 14.187 -9.315 27.294 1.00 36.59 187 VAL A C 1
ATOM 1420 O O . VAL A 1 187 ? 12.964 -9.209 27.233 1.00 36.59 187 VAL A O 1
ATOM 1423 N N . ALA A 1 188 ? 15.005 -8.262 27.225 1.00 37.03 188 ALA A N 1
ATOM 1424 C CA . ALA A 1 188 ? 14.547 -6.970 26.738 1.00 37.03 188 ALA A CA 1
ATOM 1425 C C . ALA A 1 188 ? 13.861 -7.221 25.389 1.00 37.03 188 ALA A C 1
ATOM 1427 O O . ALA A 1 188 ? 14.523 -7.632 24.432 1.00 37.03 188 ALA A O 1
ATOM 1428 N N . GLN A 1 189 ? 12.532 -7.085 25.338 1.00 46.84 189 GLN A N 1
ATOM 1429 C CA . GLN A 1 189 ? 11.792 -7.228 24.092 1.00 46.84 189 GLN A CA 1
ATOM 1430 C C . GLN A 1 189 ? 12.369 -6.195 23.130 1.00 46.84 189 GLN A C 1
ATOM 1432 O O . GLN A 1 189 ? 12.313 -4.992 23.392 1.00 46.84 189 GLN A O 1
ATOM 1437 N N . ARG A 1 190 ? 13.004 -6.669 22.054 1.00 54.78 190 ARG A N 1
ATOM 1438 C CA . ARG A 1 190 ? 13.516 -5.785 21.013 1.00 54.78 190 ARG A CA 1
ATOM 1439 C C . ARG A 1 190 ? 12.327 -5.000 20.470 1.00 54.78 190 ARG A C 1
ATOM 1441 O O . ARG A 1 190 ? 11.322 -5.585 20.077 1.00 54.78 190 ARG A O 1
ATOM 1448 N N . HIS A 1 191 ? 12.433 -3.676 20.498 1.00 65.38 191 HIS A N 1
ATOM 1449 C CA . HIS A 1 191 ? 11.458 -2.802 19.867 1.00 65.38 191 HIS A CA 1
ATOM 1450 C C . HIS A 1 191 ? 11.610 -2.942 18.350 1.00 65.38 191 HIS A C 1
ATOM 1452 O O . HIS A 1 191 ? 12.429 -2.259 17.739 1.00 65.38 191 HIS A O 1
ATOM 1458 N N . GLU A 1 192 ? 10.860 -3.863 17.751 1.00 81.50 192 GLU A N 1
ATOM 1459 C CA . GLU A 1 192 ? 10.830 -4.061 16.303 1.00 81.50 192 GLU A CA 1
ATOM 1460 C C . GLU A 1 192 ? 9.751 -3.152 15.710 1.00 81.50 192 GLU A C 1
ATOM 1462 O O . GLU A 1 192 ? 8.567 -3.427 15.897 1.00 81.50 192 GLU A O 1
ATOM 1467 N N . PRO A 1 193 ? 10.097 -2.041 15.042 1.00 85.31 193 PRO A N 1
ATOM 1468 C CA . PRO A 1 193 ? 9.096 -1.126 14.507 1.00 85.31 193 PRO A CA 1
ATOM 1469 C C . PRO A 1 193 ? 8.291 -1.793 13.388 1.00 85.31 193 PRO A C 1
ATOM 1471 O O . PRO A 1 193 ? 8.832 -2.543 12.570 1.00 85.31 193 PRO A O 1
ATOM 1474 N N . ARG A 1 194 ? 6.986 -1.507 13.313 1.00 92.31 194 ARG A N 1
ATOM 1475 C CA . ARG A 1 194 ? 6.117 -2.037 12.251 1.00 92.31 194 ARG A CA 1
ATOM 1476 C C . ARG A 1 194 ? 6.345 -1.310 10.920 1.00 92.31 194 ARG A C 1
ATOM 1478 O O . ARG A 1 194 ? 5.514 -0.520 10.477 1.00 92.31 194 ARG A O 1
ATOM 1485 N N . VAL A 1 195 ? 7.466 -1.609 10.270 1.00 94.62 195 VAL A N 1
ATOM 1486 C CA . VAL A 1 195 ? 7.684 -1.288 8.856 1.00 94.62 195 VAL A CA 1
ATOM 1487 C C . VAL A 1 195 ? 7.201 -2.469 8.018 1.00 94.62 195 VAL A C 1
ATOM 1489 O O . VAL A 1 195 ? 7.574 -3.620 8.255 1.00 94.62 195 VAL A O 1
ATOM 1492 N N . ILE A 1 196 ? 6.293 -2.195 7.092 1.00 95.69 196 ILE A N 1
ATOM 1493 C CA . ILE A 1 196 ? 5.707 -3.161 6.158 1.00 95.69 196 ILE A CA 1
ATOM 1494 C C . ILE A 1 196 ? 5.823 -2.582 4.754 1.00 95.69 196 ILE A C 1
ATOM 1496 O O . ILE A 1 196 ? 5.933 -1.370 4.610 1.00 95.69 196 ILE A O 1
ATOM 1500 N N . GLY A 1 197 ? 5.807 -3.407 3.714 1.00 95.50 197 GLY A N 1
ATOM 1501 C CA . GLY A 1 197 ? 5.942 -2.861 2.372 1.00 95.50 197 GLY A CA 1
ATOM 1502 C C . GLY A 1 197 ? 6.194 -3.868 1.272 1.00 95.50 197 GLY A C 1
ATOM 1503 O O . GLY A 1 197 ? 6.406 -5.059 1.526 1.00 95.50 197 GLY A O 1
ATOM 1504 N N . VAL A 1 198 ? 6.175 -3.322 0.063 1.00 95.56 198 VAL A N 1
ATOM 1505 C CA . VAL A 1 198 ? 6.489 -3.949 -1.224 1.00 95.56 198 VAL A CA 1
ATOM 1506 C C . VAL A 1 198 ? 7.440 -3.031 -1.994 1.00 95.56 198 VAL A C 1
ATOM 1508 O O . VAL A 1 198 ? 7.634 -1.879 -1.610 1.00 95.56 198 VAL A O 1
ATOM 1511 N N . TRP A 1 199 ? 8.049 -3.565 -3.046 1.00 92.25 199 TRP A N 1
ATOM 1512 C CA . TRP A 1 199 ? 8.957 -2.839 -3.931 1.00 92.25 199 TRP A CA 1
ATOM 1513 C C . TRP A 1 199 ? 8.250 -2.295 -5.181 1.00 92.25 199 TRP A C 1
ATOM 1515 O O . TRP A 1 199 ? 7.158 -2.747 -5.546 1.00 92.25 199 TRP A O 1
ATOM 1525 N N . ASP A 1 200 ? 8.928 -1.388 -5.871 1.00 84.88 200 ASP A N 1
ATOM 1526 C CA . ASP A 1 200 ? 8.768 -1.084 -7.295 1.00 84.88 200 ASP A CA 1
ATOM 1527 C C . ASP A 1 200 ? 9.915 -1.728 -8.107 1.00 84.88 200 ASP A C 1
ATOM 1529 O O . ASP A 1 200 ? 10.532 -2.695 -7.662 1.00 84.88 200 ASP A O 1
ATOM 1533 N N . ASP A 1 201 ? 10.151 -1.295 -9.345 1.00 72.56 201 ASP A N 1
ATOM 1534 C CA . ASP A 1 201 ? 11.222 -1.833 -10.201 1.00 72.56 201 ASP A CA 1
ATOM 1535 C C . ASP A 1 201 ? 12.625 -1.446 -9.741 1.00 72.56 201 ASP A C 1
ATOM 1537 O O . ASP A 1 201 ? 13.559 -2.250 -9.841 1.00 72.56 201 ASP A O 1
ATOM 1541 N N . HIS A 1 202 ? 12.776 -0.225 -9.254 1.00 79.38 202 HIS A N 1
ATOM 1542 C CA . HIS A 1 202 ? 14.017 0.305 -8.717 1.00 79.38 202 HIS A CA 1
ATOM 1543 C C . HIS A 1 202 ? 14.504 -0.526 -7.530 1.00 79.38 202 HIS A C 1
ATOM 1545 O O . HIS A 1 202 ? 15.627 -1.044 -7.546 1.00 79.38 202 HIS A O 1
ATOM 1551 N N . ASP A 1 203 ? 13.615 -0.795 -6.576 1.00 83.19 203 ASP A N 1
ATOM 1552 C CA . ASP A 1 203 ? 13.887 -1.711 -5.467 1.00 83.19 203 ASP A CA 1
ATOM 1553 C C . ASP A 1 203 ? 14.053 -3.170 -5.908 1.00 83.19 203 ASP A C 1
ATOM 1555 O O . ASP A 1 203 ? 14.771 -3.934 -5.261 1.00 83.19 203 ASP A O 1
ATOM 1559 N N . PHE A 1 204 ? 13.434 -3.567 -7.023 1.00 85.06 204 PHE A N 1
ATOM 1560 C CA . PHE A 1 204 ? 13.620 -4.882 -7.639 1.00 85.06 204 PHE A CA 1
ATOM 1561 C C . PHE A 1 204 ? 14.964 -5.016 -8.376 1.00 85.06 204 PHE A C 1
ATOM 1563 O O . PHE A 1 204 ? 15.328 -6.116 -8.788 1.00 85.06 204 PHE A O 1
ATOM 1570 N N . GLY A 1 205 ? 15.732 -3.928 -8.511 1.00 79.62 205 GLY A N 1
ATOM 1571 C CA . GLY A 1 205 ? 17.082 -3.929 -9.077 1.00 79.62 205 GLY A CA 1
ATOM 1572 C C . GLY A 1 205 ? 17.124 -3.957 -10.606 1.00 79.62 205 GLY A C 1
ATOM 1573 O O . GLY A 1 205 ? 18.190 -4.170 -11.191 1.00 79.62 205 GLY A O 1
ATOM 1574 N N . LYS A 1 206 ? 15.982 -3.749 -11.270 1.00 78.94 206 LYS A N 1
ATOM 1575 C CA . LYS A 1 206 ? 15.874 -3.705 -12.729 1.00 78.94 206 LYS A CA 1
ATOM 1576 C C . LYS A 1 206 ? 14.673 -2.856 -13.128 1.00 78.94 206 LYS A C 1
ATOM 1578 O O . LYS A 1 206 ? 13.550 -3.283 -12.879 1.00 78.94 206 LYS A O 1
ATOM 1583 N N . ASN A 1 207 ? 14.926 -1.746 -13.827 1.00 79.44 207 ASN A N 1
ATOM 1584 C CA . ASN A 1 207 ? 13.882 -0.893 -14.403 1.00 79.44 207 ASN A CA 1
ATOM 1585 C C . ASN A 1 207 ? 12.916 -1.719 -15.261 1.00 79.44 207 ASN A C 1
ATOM 1587 O O . ASN A 1 207 ? 13.368 -2.528 -16.083 1.00 79.44 207 ASN A O 1
ATOM 1591 N N . ASP A 1 208 ? 11.612 -1.554 -15.036 1.00 80.62 208 ASP A N 1
ATOM 1592 C CA . ASP A 1 208 ? 10.559 -2.367 -15.646 1.00 80.62 208 ASP A CA 1
ATOM 1593 C C . ASP A 1 208 ? 10.825 -3.886 -15.562 1.00 80.62 208 ASP A C 1
ATOM 1595 O O . ASP A 1 208 ? 10.407 -4.664 -16.428 1.00 80.62 208 ASP A O 1
ATOM 1599 N N . GLY A 1 209 ? 11.522 -4.351 -14.525 1.00 84.94 209 GLY A N 1
ATOM 1600 C CA . GLY A 1 209 ? 11.868 -5.754 -14.336 1.00 84.94 209 GLY A CA 1
ATOM 1601 C C . GLY A 1 209 ? 10.666 -6.607 -13.942 1.00 84.94 209 GLY A C 1
ATOM 1602 O O . GLY A 1 209 ? 9.752 -6.159 -13.244 1.00 84.94 209 GLY A O 1
ATOM 1603 N N . GLY A 1 210 ? 10.642 -7.847 -14.413 1.00 90.81 210 GLY A N 1
ATOM 1604 C CA . GLY A 1 210 ? 9.629 -8.833 -14.058 1.00 90.81 210 GLY A CA 1
ATOM 1605 C C . GLY A 1 210 ? 10.238 -10.188 -13.721 1.00 90.81 210 GLY A C 1
ATOM 1606 O O . GLY A 1 210 ? 11.383 -10.312 -13.270 1.00 90.81 210 GLY A O 1
ATOM 1607 N N . LYS A 1 211 ? 9.478 -11.250 -13.985 1.00 93.56 211 LYS A N 1
ATOM 1608 C CA . LYS A 1 211 ? 9.875 -12.631 -13.694 1.00 93.56 211 LYS A CA 1
ATOM 1609 C C . LYS A 1 211 ? 11.174 -13.066 -14.376 1.00 93.56 211 LYS A C 1
ATOM 1611 O O . LYS A 1 211 ? 11.771 -14.043 -13.924 1.00 93.56 211 LYS A O 1
ATOM 1616 N N . GLU A 1 212 ? 11.591 -12.383 -15.440 1.00 90.62 212 GLU A N 1
ATOM 1617 C CA . GLU A 1 212 ? 12.828 -12.621 -16.185 1.00 90.62 212 GLU A CA 1
ATOM 1618 C C . GLU A 1 212 ? 14.088 -12.082 -15.492 1.00 90.62 212 GLU A C 1
ATOM 1620 O O . GLU A 1 212 ? 15.199 -12.355 -15.947 1.00 90.62 212 GLU A O 1
ATOM 1625 N N . HIS A 1 213 ? 13.955 -11.314 -14.405 1.00 89.81 213 HIS A N 1
ATOM 1626 C CA . HIS A 1 213 ? 15.114 -10.845 -13.657 1.00 89.81 213 HIS A CA 1
ATOM 1627 C C . HIS A 1 213 ? 15.822 -12.003 -12.936 1.00 89.81 213 HIS A C 1
ATOM 1629 O O . HIS A 1 213 ? 15.302 -12.590 -11.987 1.00 89.81 213 HIS A O 1
ATOM 1635 N N . VAL A 1 214 ? 17.044 -12.305 -13.381 1.00 90.25 214 VAL A N 1
ATOM 1636 C CA . VAL A 1 214 ? 17.837 -13.453 -12.911 1.00 90.25 214 VAL A CA 1
ATOM 1637 C C . VAL A 1 214 ? 18.235 -13.393 -11.430 1.00 90.25 214 VAL A C 1
ATOM 1639 O O . VAL A 1 214 ? 18.439 -14.443 -10.836 1.00 90.25 214 VAL A O 1
ATOM 1642 N N . ASN A 1 215 ? 18.294 -12.203 -10.816 1.00 90.00 215 ASN A N 1
ATOM 1643 C CA . ASN A 1 215 ? 18.729 -12.027 -9.420 1.00 90.00 215 ASN A CA 1
ATOM 1644 C C . ASN A 1 215 ? 17.578 -11.738 -8.446 1.00 90.00 215 ASN A C 1
ATOM 1646 O O . ASN A 1 215 ? 17.821 -11.376 -7.297 1.00 90.00 215 ASN A O 1
ATOM 1650 N N . LYS A 1 216 ? 16.321 -11.930 -8.865 1.00 92.19 216 LYS A N 1
ATOM 1651 C CA . LYS A 1 216 ? 15.135 -11.591 -8.058 1.00 92.19 216 LYS A CA 1
ATOM 1652 C C . LYS A 1 216 ? 15.072 -12.272 -6.685 1.00 92.19 216 LYS A C 1
ATOM 1654 O O . LYS A 1 216 ? 14.534 -11.700 -5.744 1.00 92.19 216 LYS A O 1
ATOM 1659 N N . GLU A 1 217 ? 15.623 -13.478 -6.548 1.00 94.12 217 GLU A N 1
ATOM 1660 C CA . GLU A 1 217 ? 15.702 -14.171 -5.254 1.00 94.12 217 GLU A CA 1
ATOM 1661 C C . GLU A 1 217 ? 16.691 -13.502 -4.298 1.00 94.12 217 GLU A C 1
ATOM 1663 O O . GLU A 1 217 ? 16.448 -13.452 -3.095 1.00 94.12 217 GLU A O 1
ATOM 1668 N N . GLU A 1 218 ? 17.795 -12.972 -4.822 1.00 92.50 218 GLU A N 1
ATOM 1669 C CA . GLU A 1 218 ? 18.763 -12.239 -4.012 1.00 92.50 218 GLU A CA 1
ATOM 1670 C C . GLU A 1 218 ? 18.209 -10.865 -3.636 1.00 92.50 218 GLU A C 1
ATOM 1672 O O . GLU A 1 218 ? 18.236 -10.495 -2.465 1.00 92.50 218 GLU A O 1
ATOM 1677 N N . MET A 1 219 ? 17.576 -10.174 -4.588 1.00 92.38 219 MET A N 1
ATOM 1678 C CA . MET A 1 219 ? 16.857 -8.922 -4.333 1.00 92.38 219 MET A CA 1
ATOM 1679 C C . MET A 1 219 ? 15.784 -9.078 -3.254 1.00 92.38 219 MET A C 1
ATOM 1681 O O . MET A 1 219 ? 15.676 -8.235 -2.366 1.00 92.38 219 MET A O 1
ATOM 1685 N N . GLN A 1 220 ? 15.040 -10.191 -3.262 1.00 95.44 220 GLN A N 1
ATOM 1686 C CA . GLN A 1 220 ? 14.087 -10.522 -2.201 1.00 95.44 220 GLN A CA 1
ATOM 1687 C C . GLN A 1 220 ? 14.748 -10.567 -0.822 1.00 95.44 220 GLN A C 1
ATOM 1689 O O . GLN A 1 220 ? 14.191 -10.024 0.131 1.00 95.44 220 GLN A O 1
ATOM 1694 N N . LYS A 1 221 ? 15.921 -11.194 -0.686 1.00 95.75 221 LYS A N 1
ATOM 1695 C CA . LYS A 1 221 ? 16.615 -11.270 0.608 1.00 95.75 221 LYS A CA 1
ATOM 1696 C C . LYS A 1 221 ? 17.029 -9.883 1.087 1.00 95.75 221 LYS A C 1
ATOM 1698 O O . LYS A 1 221 ? 16.685 -9.528 2.210 1.00 95.75 221 LYS A O 1
ATOM 1703 N N . ILE A 1 222 ? 17.658 -9.099 0.210 1.00 94.56 222 ILE A N 1
ATOM 1704 C CA . ILE A 1 222 ? 18.130 -7.739 0.503 1.00 94.56 222 ILE A CA 1
ATOM 1705 C C . ILE A 1 222 ? 16.962 -6.845 0.936 1.00 94.56 222 ILE A C 1
ATOM 1707 O O . ILE A 1 222 ? 17.038 -6.165 1.958 1.00 94.56 222 ILE A O 1
ATOM 1711 N N . PHE A 1 223 ? 15.845 -6.889 0.207 1.00 95.38 223 PHE A N 1
ATOM 1712 C CA . PHE A 1 223 ? 14.662 -6.097 0.532 1.00 95.38 223 PHE A CA 1
ATOM 1713 C C . PHE A 1 223 ? 14.019 -6.524 1.863 1.00 95.38 223 PHE A C 1
ATOM 1715 O O . PHE A 1 223 ? 13.618 -5.686 2.670 1.00 95.38 223 PHE A O 1
ATOM 1722 N N . LEU A 1 224 ? 13.940 -7.831 2.138 1.00 96.00 224 LEU A N 1
ATOM 1723 C CA . LEU A 1 224 ? 13.419 -8.329 3.414 1.00 96.00 224 LEU A CA 1
ATOM 1724 C C . LEU A 1 224 ? 14.352 -8.005 4.593 1.00 96.00 224 LEU A C 1
ATOM 1726 O O . LEU A 1 224 ? 13.852 -7.776 5.694 1.00 96.00 224 LEU A O 1
ATOM 1730 N N . ASP A 1 225 ? 15.669 -7.953 4.376 1.00 95.25 225 ASP A N 1
ATOM 1731 C CA . ASP A 1 225 ? 16.644 -7.469 5.364 1.00 95.25 225 ASP A CA 1
ATOM 1732 C C . ASP A 1 225 ? 16.468 -5.974 5.637 1.00 95.25 225 ASP A C 1
ATOM 1734 O O . ASP A 1 225 ? 16.431 -5.565 6.795 1.00 95.25 225 ASP A O 1
ATOM 1738 N N . PHE A 1 226 ? 16.261 -5.168 4.593 1.00 94.38 226 PHE A N 1
ATOM 1739 C CA . PHE A 1 226 ? 15.973 -3.738 4.717 1.00 94.38 226 PHE A CA 1
ATOM 1740 C C . PHE A 1 226 ? 14.703 -3.452 5.532 1.00 94.38 226 PHE A C 1
ATOM 1742 O O . PHE A 1 226 ? 14.691 -2.568 6.389 1.00 94.38 226 PHE A O 1
ATOM 1749 N N . LEU A 1 227 ? 13.637 -4.220 5.303 1.00 94.25 227 LEU A N 1
ATOM 1750 C CA . LEU A 1 227 ? 12.408 -4.123 6.095 1.00 94.25 227 LEU A CA 1
ATOM 1751 C C . LEU A 1 227 ? 12.549 -4.716 7.512 1.00 94.25 227 LEU A C 1
ATOM 1753 O O . LEU A 1 227 ? 11.590 -4.667 8.282 1.00 94.25 227 LEU A O 1
ATOM 1757 N N . GLU A 1 228 ? 13.711 -5.284 7.851 1.00 94.06 228 GLU A N 1
ATOM 1758 C CA . GLU A 1 228 ? 13.984 -6.031 9.084 1.00 94.06 228 GLU A CA 1
ATOM 1759 C C . GLU A 1 228 ? 12.956 -7.147 9.342 1.00 94.06 228 GLU A C 1
ATOM 1761 O O . GLU A 1 228 ? 12.480 -7.355 10.458 1.00 94.06 228 GLU A O 1
ATOM 1766 N N . VAL A 1 229 ? 12.588 -7.887 8.293 1.00 93.25 229 VAL A N 1
ATOM 1767 C CA . VAL A 1 229 ? 11.666 -9.022 8.412 1.00 93.25 229 VAL A CA 1
ATOM 1768 C C . VAL A 1 229 ? 12.355 -10.164 9.171 1.00 93.25 229 VAL A C 1
ATOM 1770 O O . VAL A 1 229 ? 13.430 -10.593 8.737 1.00 93.25 229 VAL A O 1
ATOM 1773 N N . PRO A 1 230 ? 11.739 -10.724 10.233 1.00 91.75 230 PRO A N 1
ATOM 1774 C CA . PRO A 1 230 ? 12.325 -11.813 11.011 1.00 91.75 230 PRO A CA 1
ATOM 1775 C C . PRO A 1 230 ? 12.766 -13.004 10.154 1.00 91.75 230 PRO A C 1
ATOM 1777 O O . PRO A 1 230 ? 12.132 -13.343 9.148 1.00 91.75 230 PRO A O 1
ATOM 1780 N N . SER A 1 231 ? 13.856 -13.658 10.558 1.00 91.44 231 SER A N 1
ATOM 1781 C CA . SER A 1 231 ? 14.458 -14.774 9.815 1.00 91.44 231 SER A CA 1
ATOM 1782 C C . SER A 1 231 ? 13.560 -16.015 9.740 1.00 91.44 231 SER A C 1
ATOM 1784 O O . SER A 1 231 ? 13.673 -16.805 8.803 1.00 91.44 231 SER A O 1
ATOM 1786 N N . ASP A 1 232 ? 12.633 -16.179 10.684 1.00 91.31 232 ASP A N 1
ATOM 1787 C CA . ASP A 1 232 ? 11.654 -17.266 10.737 1.00 91.31 232 ASP A CA 1
ATOM 1788 C C . ASP A 1 232 ? 10.352 -16.965 9.967 1.00 91.31 232 ASP A C 1
ATOM 1790 O O . ASP A 1 232 ? 9.545 -17.880 9.742 1.00 91.31 232 ASP A O 1
ATOM 1794 N N . SER A 1 233 ? 10.172 -15.731 9.482 1.00 93.25 233 SER A N 1
ATOM 1795 C CA . SER A 1 233 ? 9.000 -15.306 8.712 1.00 93.25 233 SER A CA 1
ATOM 1796 C C . SER A 1 233 ? 8.775 -16.175 7.474 1.00 93.25 233 SER A C 1
ATOM 1798 O O . SER A 1 233 ? 9.706 -16.505 6.737 1.00 93.25 233 SER A O 1
ATOM 1800 N N . ILE A 1 234 ? 7.511 -16.495 7.177 1.00 93.94 234 ILE A N 1
ATOM 1801 C CA . ILE A 1 234 ? 7.146 -17.220 5.950 1.00 93.94 234 ILE A CA 1
ATOM 1802 C C . ILE A 1 234 ? 7.585 -16.471 4.683 1.00 93.94 234 ILE A C 1
ATOM 1804 O O . ILE A 1 234 ? 7.918 -17.105 3.684 1.00 93.94 234 ILE A O 1
ATOM 1808 N N . ARG A 1 235 ? 7.699 -15.136 4.752 1.00 95.06 235 ARG A N 1
ATOM 1809 C CA . ARG A 1 235 ? 8.180 -14.287 3.651 1.00 95.06 235 ARG A CA 1
ATOM 1810 C C . ARG A 1 235 ? 9.609 -14.628 3.215 1.00 95.06 235 ARG A C 1
ATOM 1812 O O . ARG A 1 235 ? 9.965 -14.401 2.067 1.00 95.06 235 ARG A O 1
ATOM 1819 N N . ARG A 1 236 ? 10.418 -15.213 4.108 1.00 96.12 236 ARG A N 1
ATOM 1820 C CA . ARG A 1 236 ? 11.783 -15.686 3.817 1.00 96.12 236 ARG A CA 1
ATOM 1821 C C . ARG A 1 236 ? 11.813 -17.025 3.068 1.00 96.12 236 ARG A C 1
ATOM 1823 O O . ARG A 1 236 ? 12.869 -17.422 2.594 1.00 96.12 236 ARG A O 1
ATOM 1830 N N . ARG A 1 237 ? 10.682 -17.738 3.002 1.00 95.06 237 ARG A N 1
ATOM 1831 C CA . ARG A 1 237 ? 10.542 -19.062 2.364 1.00 95.06 237 ARG A CA 1
ATOM 1832 C C . ARG A 1 237 ? 9.615 -19.061 1.150 1.00 95.06 237 ARG A C 1
ATOM 1834 O O . ARG A 1 237 ? 9.655 -20.000 0.364 1.00 95.06 237 ARG A O 1
ATOM 1841 N N . GLN A 1 238 ? 8.757 -18.054 1.017 1.00 96.19 238 GLN A N 1
ATOM 1842 C CA . GLN A 1 238 ? 7.920 -17.877 -0.165 1.00 96.19 238 GLN A CA 1
ATOM 1843 C C . GLN A 1 238 ? 8.707 -17.197 -1.296 1.00 96.19 238 GLN A C 1
ATOM 1845 O O . GLN A 1 238 ? 9.755 -16.599 -1.072 1.00 96.19 238 GLN A O 1
ATOM 1850 N N . HIS A 1 239 ? 8.152 -17.238 -2.500 1.00 97.69 239 HIS A N 1
ATOM 1851 C CA . HIS A 1 239 ? 8.649 -16.508 -3.662 1.00 97.69 239 HIS A CA 1
ATOM 1852 C C . HIS A 1 239 ? 7.892 -15.180 -3.788 1.00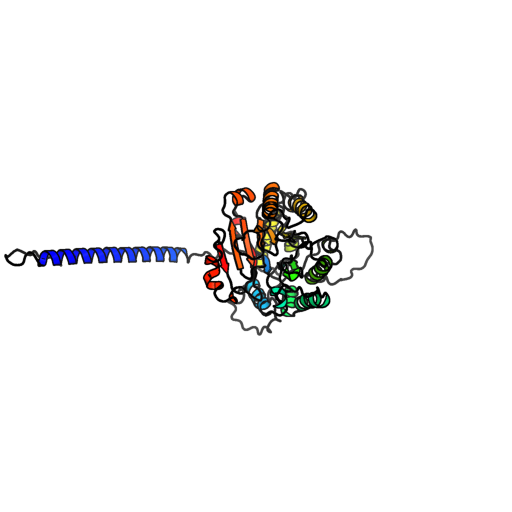 97.69 239 HIS A C 1
ATOM 1854 O O . HIS A 1 239 ? 6.667 -15.216 -3.890 1.00 97.69 239 HIS A O 1
ATOM 1860 N N . GLY A 1 240 ? 8.597 -14.046 -3.776 1.00 97.19 240 GLY A N 1
ATOM 1861 C CA . GLY A 1 240 ? 8.027 -12.693 -3.778 1.00 97.19 240 GLY A CA 1
ATOM 1862 C C . GLY A 1 240 ? 7.840 -12.089 -2.381 1.00 97.19 240 GLY A C 1
ATOM 1863 O O . GLY A 1 240 ? 7.839 -12.787 -1.363 1.00 97.19 240 GLY A O 1
ATOM 1864 N N . VAL A 1 241 ? 7.668 -10.768 -2.317 1.00 97.12 241 VAL A N 1
ATOM 1865 C CA . VAL A 1 241 ? 7.612 -9.994 -1.058 1.00 97.12 241 VAL A CA 1
ATOM 1866 C C . VAL A 1 241 ? 6.198 -9.663 -0.581 1.00 97.12 241 VAL A C 1
ATOM 1868 O O . VAL A 1 241 ? 6.062 -9.018 0.462 1.00 97.12 241 VAL A O 1
ATOM 1871 N N . TYR A 1 242 ? 5.157 -10.123 -1.285 1.00 98.31 242 TYR A N 1
ATOM 1872 C CA . TYR A 1 242 ? 3.755 -9.900 -0.913 1.00 98.31 242 TYR A CA 1
ATOM 1873 C C . TYR A 1 242 ? 3.453 -10.391 0.505 1.00 98.31 242 TYR A C 1
ATOM 1875 O O . TYR A 1 242 ? 4.028 -11.372 0.989 1.00 98.31 242 TYR A O 1
ATOM 1883 N N . SER A 1 243 ? 2.549 -9.712 1.202 1.00 97.94 243 SER A N 1
ATOM 1884 C CA . SER A 1 243 ? 2.232 -10.064 2.585 1.00 97.94 243 SER A CA 1
ATOM 1885 C C . SER A 1 243 ? 0.859 -9.585 3.023 1.00 97.94 243 SER A C 1
ATOM 1887 O O . SER A 1 243 ? 0.264 -8.682 2.437 1.00 97.94 243 SER A O 1
ATOM 1889 N N . PHE A 1 244 ? 0.366 -10.218 4.086 1.00 97.50 244 PHE A N 1
ATOM 1890 C CA . PHE A 1 244 ? -0.826 -9.800 4.806 1.00 97.50 244 PHE A CA 1
ATOM 1891 C C . PHE A 1 244 ? -0.428 -9.405 6.222 1.00 97.50 244 PHE A C 1
ATOM 1893 O O . PHE A 1 244 ? 0.289 -10.146 6.893 1.00 97.50 244 PHE A O 1
ATOM 1900 N N . GLU A 1 245 ? -0.878 -8.238 6.660 1.00 95.62 245 GLU A N 1
ATOM 1901 C CA . GLU A 1 245 ? -0.579 -7.676 7.976 1.00 95.62 245 GLU A CA 1
ATOM 1902 C C . GLU A 1 245 ? -1.852 -7.072 8.561 1.00 95.62 245 GLU A C 1
ATOM 1904 O O . GLU A 1 245 ? -2.701 -6.580 7.822 1.00 95.62 245 GLU A O 1
ATOM 1909 N N . ALA A 1 246 ? -1.979 -7.049 9.885 1.00 95.62 246 ALA A N 1
ATOM 1910 C CA . ALA A 1 246 ? -3.116 -6.415 10.540 1.00 95.62 246 ALA A CA 1
ATOM 1911 C C . ALA A 1 246 ? -2.697 -5.654 11.801 1.00 95.62 246 ALA A C 1
ATOM 1913 O O . ALA A 1 246 ? -1.769 -6.046 12.516 1.00 95.62 246 ALA A O 1
ATOM 1914 N N . ILE A 1 247 ? -3.415 -4.567 12.078 1.00 94.81 247 ILE A N 1
ATOM 1915 C CA . ILE A 1 247 ? -3.378 -3.852 13.354 1.00 94.81 247 ILE A CA 1
ATOM 1916 C C . ILE A 1 247 ? -4.631 -4.270 14.122 1.00 94.81 247 ILE A C 1
ATOM 1918 O O . ILE A 1 247 ? -5.733 -3.769 13.872 1.00 94.81 247 ILE A O 1
ATOM 1922 N N . SER A 1 248 ? -4.460 -5.233 15.030 1.00 94.31 248 SER A N 1
ATOM 1923 C CA . SER A 1 248 ? -5.564 -5.764 15.827 1.00 94.31 248 SER A CA 1
ATOM 1924 C C . SER A 1 248 ? -5.962 -4.787 16.926 1.00 94.31 248 SER A C 1
ATOM 1926 O O . SER A 1 248 ? -5.104 -4.155 17.548 1.00 94.31 248 SER A O 1
ATOM 1928 N N . ILE A 1 249 ? -7.262 -4.693 17.207 1.00 93.75 249 ILE A N 1
ATOM 1929 C CA . ILE A 1 249 ? -7.765 -3.825 18.284 1.00 93.75 249 ILE A CA 1
ATOM 1930 C C . ILE A 1 249 ? -7.204 -4.273 19.634 1.00 93.75 249 ILE A C 1
ATOM 1932 O O . ILE A 1 249 ? -6.822 -3.448 20.461 1.00 93.75 249 ILE A O 1
ATOM 1936 N N . ASP A 1 250 ? -7.071 -5.586 19.820 1.00 91.12 250 ASP A N 1
ATOM 1937 C CA . ASP A 1 250 ? -6.492 -6.163 21.026 1.00 91.12 250 ASP A CA 1
ATOM 1938 C C . ASP A 1 250 ? -5.052 -5.676 21.224 1.00 91.12 250 ASP A C 1
ATOM 1940 O O . ASP A 1 250 ? -4.713 -5.264 22.329 1.00 91.12 250 ASP A O 1
ATOM 1944 N N . SER A 1 251 ? -4.217 -5.624 20.178 1.00 88.06 251 SER A N 1
ATOM 1945 C CA . SER A 1 251 ? -2.843 -5.113 20.317 1.00 88.06 251 SER A CA 1
ATOM 1946 C C . SER A 1 251 ? -2.793 -3.654 20.784 1.00 88.06 251 SER A C 1
ATOM 1948 O O . SER A 1 251 ? -1.954 -3.304 21.614 1.00 88.06 251 SER A O 1
ATOM 1950 N N . LEU A 1 252 ? -3.734 -2.823 20.325 1.00 88.19 252 LEU A N 1
ATOM 1951 C CA . LEU A 1 252 ? -3.817 -1.413 20.707 1.00 88.19 252 LEU A CA 1
ATOM 1952 C C . LEU A 1 252 ? -4.269 -1.246 22.156 1.00 88.19 252 LEU A C 1
ATOM 1954 O O . LEU A 1 252 ? -3.647 -0.491 22.902 1.00 88.19 252 LEU A O 1
ATOM 1958 N N . LEU A 1 253 ? -5.292 -1.995 22.573 1.00 88.44 253 LEU A N 1
ATOM 1959 C CA . LEU A 1 253 ? -5.786 -1.987 23.952 1.00 88.44 253 LEU A CA 1
ATOM 1960 C C . LEU A 1 253 ? -4.716 -2.430 24.959 1.00 88.44 253 LEU A C 1
ATOM 1962 O O . LEU A 1 253 ? -4.658 -1.877 26.049 1.00 88.44 253 LEU A O 1
ATOM 1966 N N . HIS A 1 254 ? -3.858 -3.392 24.602 1.00 84.12 254 HIS A N 1
ATOM 1967 C CA . HIS A 1 254 ? -2.742 -3.800 25.465 1.00 84.12 254 HIS A CA 1
ATOM 1968 C C . HIS A 1 254 ? -1.619 -2.756 25.503 1.00 84.12 254 HIS A C 1
ATOM 1970 O O . HIS A 1 254 ? -0.974 -2.594 26.534 1.00 84.12 254 HIS A O 1
ATOM 1976 N N . SER A 1 255 ? -1.374 -2.046 24.396 1.00 76.50 255 SER A N 1
ATOM 1977 C CA . SER A 1 255 ? -0.311 -1.031 24.322 1.00 76.50 255 SER A CA 1
ATOM 1978 C C . SER A 1 255 ? -0.632 0.262 25.086 1.00 76.50 255 SER A C 1
ATOM 1980 O O . SER A 1 255 ? 0.278 0.993 25.481 1.00 76.50 255 SER A O 1
ATOM 1982 N N . ARG A 1 256 ? -1.923 0.531 25.306 1.00 75.50 256 ARG A N 1
ATOM 1983 C CA . ARG A 1 256 ? -2.462 1.726 25.962 1.00 75.50 256 ARG A CA 1
ATOM 1984 C C . ARG A 1 256 ? -2.868 1.380 27.405 1.00 75.50 256 ARG A C 1
ATOM 1986 O O . ARG A 1 256 ? -4.040 1.158 27.698 1.00 75.50 256 ARG A O 1
ATOM 1993 N N . SER A 1 257 ? -1.891 1.233 28.304 1.00 61.78 257 SER A N 1
ATOM 1994 C CA . SER A 1 257 ? -2.146 0.958 29.730 1.00 61.78 257 SER A CA 1
ATOM 1995 C C . SER A 1 257 ? -2.709 2.185 30.457 1.00 61.78 257 SER A C 1
ATOM 1997 O O . SER A 1 257 ? -2.274 3.306 30.214 1.00 61.78 257 SER A O 1
ATOM 1999 N N . SER A 1 258 ? -3.641 1.956 31.385 1.00 55.25 258 SER A N 1
ATOM 2000 C CA . SER A 1 258 ? -4.474 2.961 32.069 1.00 55.25 258 SER A CA 1
ATOM 2001 C C . SER A 1 258 ? -3.775 3.861 33.088 1.00 55.25 258 SER A C 1
ATOM 2003 O O . SER A 1 258 ? -4.419 4.767 33.610 1.00 55.25 258 SER A O 1
ATOM 2005 N N . ASP A 1 259 ? -2.513 3.597 33.418 1.00 55.75 259 ASP A N 1
ATOM 2006 C CA . ASP A 1 259 ? -1.943 4.083 34.680 1.00 55.75 259 ASP A CA 1
ATOM 2007 C C . ASP A 1 259 ? -1.669 5.601 34.690 1.00 55.75 259 ASP A C 1
ATOM 2009 O O . ASP A 1 259 ? -1.619 6.191 35.764 1.00 55.75 259 ASP A O 1
ATOM 2013 N N . GLU A 1 260 ? -1.607 6.249 33.516 1.00 56.28 260 GLU A N 1
ATOM 2014 C CA . GLU A 1 260 ? -1.492 7.713 33.349 1.00 56.28 260 GLU A CA 1
ATOM 2015 C C . GLU A 1 260 ? -2.212 8.211 32.071 1.00 56.28 260 GLU A C 1
ATOM 2017 O O . GLU A 1 260 ? -1.677 9.007 31.301 1.00 56.28 260 GLU A O 1
ATOM 2022 N N . ALA A 1 261 ? -3.411 7.699 31.776 1.00 61.50 261 ALA A N 1
ATOM 2023 C CA . ALA A 1 261 ? -4.165 8.143 30.599 1.00 61.50 261 ALA A CA 1
ATOM 2024 C C . ALA A 1 261 ? -4.717 9.570 30.798 1.00 61.50 261 ALA A C 1
ATOM 2026 O O . ALA A 1 261 ? -5.436 9.827 31.766 1.00 61.50 261 ALA A O 1
ATOM 2027 N N . ASP A 1 262 ? -4.415 10.485 29.872 1.00 70.56 262 ASP A N 1
ATOM 2028 C CA . ASP A 1 262 ? -5.120 11.767 29.787 1.00 70.56 262 ASP A CA 1
ATOM 2029 C C . ASP A 1 262 ? -6.568 11.567 29.282 1.00 70.56 262 ASP A C 1
ATOM 2031 O O . ASP A 1 262 ? -6.997 10.455 28.948 1.00 70.56 262 ASP A O 1
ATOM 2035 N N . THR A 1 263 ? -7.354 12.646 29.250 1.00 73.25 263 THR A N 1
ATOM 2036 C CA . THR A 1 263 ? -8.757 12.595 28.811 1.00 73.25 263 THR A CA 1
ATOM 2037 C C . THR A 1 263 ? -8.905 12.057 27.382 1.00 73.25 263 THR A C 1
ATOM 2039 O O . THR A 1 263 ? -9.821 11.277 27.121 1.00 73.25 263 THR A O 1
ATOM 2042 N N . ASP A 1 264 ? -7.999 12.414 26.468 1.00 72.38 264 ASP A N 1
ATOM 2043 C CA . ASP A 1 264 ? -8.053 11.969 25.070 1.00 72.38 264 ASP A CA 1
ATOM 2044 C C . ASP A 1 264 ? -7.757 10.475 24.942 1.00 72.38 264 ASP A C 1
ATOM 2046 O O . ASP A 1 264 ? -8.410 9.768 24.172 1.00 72.38 264 ASP A O 1
ATOM 2050 N N . GLU A 1 265 ? -6.786 9.986 25.710 1.00 76.25 265 GLU A N 1
ATOM 2051 C CA . GLU A 1 265 ? -6.398 8.582 25.752 1.00 76.25 265 GLU A CA 1
ATOM 2052 C C . GLU A 1 265 ? -7.518 7.724 26.351 1.00 76.25 265 GLU A C 1
ATOM 2054 O O . GLU A 1 265 ? -7.824 6.645 25.837 1.00 76.25 265 GLU A O 1
ATOM 2059 N N . PHE A 1 266 ? -8.206 8.224 27.382 1.00 79.88 266 PHE A N 1
ATOM 2060 C CA . PHE A 1 266 ? -9.385 7.567 27.944 1.00 79.88 266 PHE A CA 1
ATOM 2061 C C . PHE A 1 266 ? -10.539 7.466 26.932 1.00 79.88 266 PHE A C 1
ATOM 2063 O O . PHE A 1 266 ? -11.173 6.408 26.811 1.00 79.88 266 PHE A O 1
ATOM 2070 N N . VAL A 1 267 ? -10.805 8.538 26.176 1.00 80.88 267 VAL A N 1
ATOM 2071 C CA . VAL A 1 267 ? -11.810 8.527 25.102 1.00 80.88 267 VAL A CA 1
ATOM 2072 C C . VAL A 1 267 ? -11.400 7.543 24.006 1.00 80.88 267 VAL A C 1
ATOM 2074 O O . VAL A 1 267 ? -12.198 6.683 23.633 1.00 80.88 267 VAL A O 1
ATOM 2077 N N . ALA A 1 268 ? -10.147 7.578 23.548 1.00 81.31 268 ALA A N 1
ATOM 2078 C CA . ALA A 1 268 ? -9.634 6.648 22.545 1.00 81.31 268 ALA A CA 1
ATOM 2079 C C . ALA A 1 268 ? -9.736 5.181 23.001 1.00 81.31 268 ALA A C 1
ATOM 2081 O O . ALA A 1 268 ? -10.170 4.329 22.228 1.00 81.31 268 ALA A O 1
ATOM 2082 N N . LEU A 1 269 ? -9.415 4.874 24.263 1.00 85.75 269 LEU A N 1
ATOM 2083 C CA . LEU A 1 269 ? -9.585 3.541 24.851 1.00 85.75 269 LEU A CA 1
ATOM 2084 C C . LEU A 1 269 ? -11.047 3.089 24.873 1.00 85.75 269 LEU A C 1
ATOM 2086 O O . LEU A 1 269 ? -11.339 1.923 24.597 1.00 85.75 269 LEU A O 1
ATOM 2090 N N . SER A 1 270 ? -11.965 3.997 25.196 1.00 86.31 270 SER A N 1
ATOM 2091 C CA . SER A 1 270 ? -13.402 3.712 25.204 1.00 86.31 270 SER A CA 1
ATOM 2092 C C . SER A 1 270 ? -13.906 3.406 23.792 1.00 86.31 270 SER A C 1
ATOM 2094 O O . SER A 1 270 ? -14.529 2.366 23.577 1.00 86.31 270 SER A O 1
ATOM 2096 N N . LEU A 1 271 ? -13.517 4.220 22.808 1.00 87.38 271 LEU A N 1
ATOM 2097 C CA . LEU A 1 271 ? -13.828 3.994 21.394 1.00 87.38 271 LEU A CA 1
ATOM 2098 C C . LEU A 1 271 ? -13.205 2.692 20.867 1.00 87.38 271 LEU A C 1
ATOM 2100 O O . LEU A 1 271 ? -13.854 1.945 20.141 1.00 87.38 271 LEU A O 1
ATOM 2104 N N . LEU A 1 272 ? -11.970 2.358 21.261 1.00 89.75 272 LEU A N 1
ATOM 2105 C CA . LEU A 1 272 ? -11.339 1.085 20.897 1.00 89.75 272 LEU A CA 1
ATOM 2106 C C . LEU A 1 272 ? -12.102 -0.118 21.461 1.00 89.75 272 LEU A C 1
ATOM 2108 O O . LEU A 1 272 ? -12.260 -1.116 20.758 1.00 89.75 272 LEU A O 1
ATOM 2112 N N . ARG A 1 273 ? -12.592 -0.046 22.707 1.00 91.00 273 ARG A N 1
ATOM 2113 C CA . ARG A 1 273 ? -13.420 -1.112 23.305 1.00 91.00 273 ARG A CA 1
ATOM 2114 C C . ARG A 1 273 ? -14.732 -1.299 22.558 1.00 91.00 273 ARG A C 1
ATOM 2116 O O . ARG A 1 273 ? -15.191 -2.429 22.419 1.00 91.00 273 ARG A O 1
ATOM 2123 N N . GLU A 1 274 ? -15.302 -0.223 22.047 1.00 90.06 274 GLU A N 1
ATOM 2124 C CA . GLU A 1 274 ? -16.515 -0.290 21.249 1.00 90.06 274 GLU A CA 1
ATOM 2125 C C . GLU A 1 274 ? -16.263 -0.853 19.852 1.00 90.06 274 GLU A C 1
ATOM 2127 O O . GLU A 1 274 ? -16.915 -1.814 19.444 1.00 90.06 274 GLU A O 1
ATOM 2132 N N . MET A 1 275 ? -15.223 -0.371 19.171 1.00 91.69 275 MET A N 1
ATOM 2133 C CA . MET A 1 275 ? -14.760 -0.938 17.903 1.00 91.69 275 MET A CA 1
ATOM 2134 C C . MET A 1 275 ? -14.445 -2.431 18.037 1.00 91.69 275 MET A C 1
ATOM 2136 O O . MET A 1 275 ? -14.728 -3.202 17.119 1.00 91.69 275 MET A O 1
ATOM 2140 N N . ARG A 1 276 ? -13.928 -2.866 19.197 1.00 94.38 276 ARG A N 1
ATOM 2141 C CA . ARG A 1 276 ? -13.673 -4.279 19.517 1.00 94.38 276 ARG A CA 1
ATOM 2142 C C . ARG A 1 276 ? -14.938 -5.130 19.475 1.00 94.38 276 ARG A C 1
ATOM 2144 O O . ARG A 1 276 ? -14.817 -6.329 19.258 1.00 94.38 276 ARG A O 1
ATOM 2151 N N . SER A 1 277 ? -16.125 -4.571 19.702 1.00 93.12 277 SER A N 1
ATOM 2152 C CA . SER A 1 277 ? -17.385 -5.320 19.596 1.00 93.12 277 SER A CA 1
ATOM 2153 C C . SER A 1 277 ? -17.782 -5.599 18.140 1.00 93.12 277 SER A C 1
ATOM 2155 O O . SER A 1 277 ? -18.480 -6.573 17.861 1.00 93.12 277 SER A O 1
ATOM 2157 N N . LEU A 1 278 ? -17.287 -4.785 17.202 1.00 93.56 278 LEU A N 1
ATOM 2158 C CA . LEU A 1 278 ? -17.655 -4.827 15.788 1.00 93.56 278 LEU A CA 1
ATOM 2159 C C . LEU A 1 278 ? -16.597 -5.506 14.919 1.00 93.56 278 LEU A C 1
ATOM 2161 O O . LEU A 1 278 ? -16.957 -6.234 13.992 1.00 93.56 278 LEU A O 1
ATOM 2165 N N . TYR A 1 279 ? -15.314 -5.293 15.221 1.00 95.25 279 TYR A N 1
ATOM 2166 C CA . TYR A 1 279 ? -14.189 -5.702 14.383 1.00 95.25 279 TYR A CA 1
ATOM 2167 C C . TYR A 1 279 ? -13.129 -6.487 15.172 1.00 95.25 279 TYR A C 1
ATOM 2169 O O . TYR A 1 279 ? -12.948 -6.277 16.372 1.00 95.25 279 TYR A O 1
ATOM 2177 N N . ASP A 1 280 ? -12.399 -7.383 14.503 1.00 95.81 280 ASP A N 1
ATOM 2178 C CA . ASP A 1 280 ? -11.171 -7.977 15.056 1.00 95.81 280 ASP A CA 1
ATOM 2179 C C . ASP A 1 280 ? -9.972 -7.022 14.900 1.00 95.81 280 ASP A C 1
ATOM 2181 O O . ASP A 1 280 ? -9.159 -6.852 15.816 1.00 95.81 280 ASP A O 1
ATOM 2185 N N . ASN A 1 281 ? -9.878 -6.371 13.738 1.00 96.00 281 ASN A N 1
ATOM 2186 C CA . ASN A 1 281 ? -8.778 -5.489 13.365 1.00 96.00 281 ASN A CA 1
ATOM 2187 C C . ASN A 1 281 ? -9.290 -4.109 12.952 1.00 96.00 281 ASN A C 1
ATOM 2189 O O . ASN A 1 281 ? -10.348 -3.990 12.333 1.00 96.00 281 ASN A O 1
ATOM 2193 N N . LEU A 1 282 ? -8.519 -3.057 13.237 1.00 95.19 282 LEU A N 1
ATOM 2194 C CA . LEU A 1 282 ? -8.821 -1.734 12.685 1.00 95.19 282 LEU A CA 1
ATOM 2195 C C . LEU A 1 282 ? -8.379 -1.646 11.231 1.00 95.19 282 LEU A C 1
ATOM 2197 O O . LEU A 1 282 ? -9.183 -1.303 10.370 1.00 95.19 282 LEU A O 1
ATOM 2201 N N . LEU A 1 283 ? -7.124 -2.003 10.959 1.00 96.56 283 LEU A N 1
ATOM 2202 C CA . LEU A 1 283 ? -6.558 -2.000 9.615 1.00 96.56 283 LEU A CA 1
ATOM 2203 C C . LEU A 1 283 ? -6.046 -3.387 9.249 1.00 96.56 283 LEU A C 1
ATOM 2205 O O . LEU A 1 283 ? -5.376 -4.033 10.058 1.00 96.56 283 LEU A O 1
ATOM 2209 N N . CYS A 1 284 ? -6.305 -3.794 8.013 1.00 97.75 284 CYS A N 1
ATOM 2210 C CA . CYS A 1 284 ? -5.707 -4.966 7.386 1.00 97.75 284 CYS A CA 1
ATOM 2211 C C . CYS A 1 284 ? -5.043 -4.554 6.078 1.00 97.75 284 CYS A C 1
ATOM 2213 O O . CYS A 1 284 ? -5.648 -3.844 5.282 1.00 97.75 284 CYS A O 1
ATOM 2215 N N . PHE A 1 285 ? -3.814 -4.998 5.849 1.00 98.31 285 PHE A N 1
ATOM 2216 C CA . PHE A 1 285 ? -3.016 -4.661 4.679 1.00 98.31 285 PHE A CA 1
ATOM 2217 C C . PHE A 1 285 ? -2.855 -5.899 3.802 1.00 98.31 285 PHE A C 1
ATOM 2219 O O . PHE A 1 285 ? -2.314 -6.907 4.250 1.00 98.31 285 PHE A O 1
ATOM 2226 N N . LEU A 1 286 ? -3.297 -5.807 2.552 1.00 98.19 286 LEU A N 1
ATOM 2227 C CA . LEU A 1 286 ? -2.981 -6.732 1.469 1.00 98.19 286 LEU A CA 1
ATOM 2228 C C . LEU A 1 286 ? -1.910 -6.085 0.595 1.00 98.19 286 LEU A C 1
ATOM 2230 O O . LEU A 1 286 ? -2.217 -5.237 -0.240 1.00 98.19 286 LEU A O 1
ATOM 2234 N N . LEU A 1 287 ? -0.652 -6.458 0.799 1.00 98.56 287 LEU A N 1
ATOM 2235 C CA . LEU A 1 287 ? 0.465 -5.889 0.053 1.00 98.56 287 LEU A CA 1
ATOM 2236 C C . LEU A 1 287 ? 0.819 -6.802 -1.116 1.00 98.56 287 LEU A C 1
ATOM 2238 O O . LEU A 1 287 ? 1.152 -7.970 -0.906 1.00 98.56 287 LEU A O 1
ATOM 2242 N N . LEU A 1 288 ? 0.721 -6.278 -2.336 1.00 98.56 288 LEU A N 1
ATOM 2243 C CA . LEU A 1 288 ? 0.933 -7.032 -3.566 1.00 98.56 288 LEU A CA 1
ATOM 2244 C C . LEU A 1 288 ? 2.331 -6.767 -4.126 1.00 98.56 288 LEU A C 1
ATOM 2246 O O . LEU A 1 288 ? 2.706 -5.631 -4.395 1.00 98.56 288 LEU A O 1
ATOM 2250 N N . ASP A 1 289 ? 3.084 -7.840 -4.337 1.00 97.88 289 ASP A N 1
ATOM 2251 C CA . ASP A 1 289 ? 4.290 -7.827 -5.156 1.00 97.88 289 ASP A CA 1
ATOM 2252 C C . ASP A 1 289 ? 3.876 -7.817 -6.627 1.00 97.88 289 ASP A C 1
ATOM 2254 O O . ASP A 1 289 ? 3.196 -8.731 -7.085 1.00 97.88 289 ASP A O 1
ATOM 2258 N N . VAL A 1 290 ? 4.248 -6.763 -7.342 1.00 95.38 290 VAL A N 1
ATOM 2259 C CA . VAL A 1 290 ? 3.898 -6.561 -8.753 1.00 95.38 290 VAL A CA 1
ATOM 2260 C C . VAL A 1 290 ? 5.090 -6.797 -9.678 1.00 95.38 290 VAL A C 1
ATOM 2262 O O . VAL A 1 290 ? 5.063 -6.372 -10.824 1.00 95.38 290 VAL A O 1
ATOM 2265 N N . ARG A 1 291 ? 6.157 -7.455 -9.202 1.00 94.00 291 ARG A N 1
ATOM 2266 C CA . ARG A 1 291 ? 7.407 -7.644 -9.959 1.00 94.00 291 ARG A CA 1
ATOM 2267 C C . ARG A 1 291 ? 7.812 -9.107 -10.070 1.00 94.00 291 ARG A C 1
ATOM 2269 O O . ARG A 1 291 ? 8.061 -9.585 -11.174 1.00 94.00 291 ARG A O 1
ATOM 2276 N N . TYR A 1 292 ? 7.834 -9.847 -8.959 1.00 96.69 292 TYR A N 1
ATOM 2277 C CA . TYR A 1 292 ? 8.489 -11.162 -8.879 1.00 96.69 292 TYR A CA 1
ATOM 2278 C C . TYR A 1 292 ? 8.005 -12.178 -9.929 1.00 96.69 292 TYR A C 1
ATOM 2280 O O . TYR A 1 292 ? 8.794 -12.955 -10.490 1.00 96.69 292 TYR A O 1
ATOM 2288 N N . PHE A 1 293 ? 6.697 -12.170 -10.188 1.00 96.81 293 PHE A N 1
ATOM 2289 C CA . PHE A 1 293 ? 6.028 -13.051 -11.144 1.00 96.81 293 PHE A CA 1
ATOM 2290 C C . PHE A 1 293 ? 5.526 -12.338 -12.397 1.00 96.81 293 PHE A C 1
ATOM 2292 O O . PHE A 1 293 ? 5.019 -13.007 -13.298 1.00 96.81 293 PHE A O 1
ATOM 2299 N N . ARG A 1 294 ? 5.680 -11.014 -12.465 1.00 94.81 294 ARG A N 1
ATOM 2300 C CA . ARG A 1 294 ? 5.108 -10.193 -13.524 1.00 94.81 294 ARG A CA 1
ATOM 2301 C C . ARG A 1 294 ? 5.671 -10.602 -14.881 1.00 94.81 294 ARG A C 1
ATOM 2303 O O . ARG A 1 294 ? 6.886 -10.728 -15.051 1.00 94.81 294 ARG A O 1
ATOM 2310 N N . ASP A 1 295 ? 4.790 -10.804 -15.849 1.00 94.12 295 ASP A N 1
ATOM 2311 C CA . ASP A 1 295 ? 5.178 -10.954 -17.246 1.00 94.12 295 ASP A CA 1
ATOM 2312 C C . ASP A 1 295 ? 5.784 -9.650 -17.790 1.00 94.12 295 ASP A C 1
ATOM 2314 O O . ASP A 1 295 ? 5.415 -8.569 -17.340 1.00 94.12 295 ASP A O 1
ATOM 2318 N N . PRO A 1 296 ? 6.680 -9.698 -18.788 1.00 86.31 296 PRO A N 1
ATOM 2319 C CA . PRO A 1 296 ? 7.199 -8.482 -19.408 1.00 86.31 296 PRO A CA 1
ATOM 2320 C C . PRO A 1 296 ? 6.075 -7.538 -19.863 1.00 86.31 296 PRO A C 1
ATOM 2322 O O . PRO A 1 296 ? 5.055 -7.995 -20.378 1.00 86.31 296 PRO A O 1
ATOM 2325 N N . ALA A 1 297 ? 6.262 -6.220 -19.742 1.00 73.19 297 ALA A N 1
ATOM 2326 C CA . ALA A 1 297 ? 5.229 -5.231 -20.086 1.00 73.19 297 ALA A CA 1
ATOM 2327 C C . ALA A 1 297 ? 4.732 -5.330 -21.547 1.00 73.19 297 ALA A C 1
ATOM 2329 O O . ALA A 1 297 ? 3.598 -4.970 -21.862 1.00 73.19 297 ALA A O 1
ATOM 2330 N N . ASN A 1 298 ? 5.551 -5.880 -22.451 1.00 74.00 298 ASN A N 1
ATOM 2331 C CA . ASN A 1 298 ? 5.185 -6.134 -23.845 1.00 74.00 298 ASN A CA 1
ATOM 2332 C C . ASN A 1 298 ? 4.392 -7.441 -24.066 1.00 74.00 298 ASN A C 1
ATOM 2334 O O . ASN A 1 298 ? 4.085 -7.761 -25.216 1.00 74.00 298 ASN A O 1
ATOM 2338 N N . ALA A 1 299 ? 4.018 -8.176 -23.010 1.00 70.88 299 ALA A N 1
ATOM 2339 C CA . ALA A 1 299 ? 3.212 -9.401 -23.053 1.00 70.88 299 ALA A CA 1
ATOM 2340 C C . ALA A 1 299 ? 1.723 -9.143 -23.408 1.00 70.88 299 ALA A C 1
ATOM 2342 O O . ALA A 1 299 ? 0.795 -9.558 -22.709 1.00 70.88 299 ALA A O 1
ATOM 2343 N N . THR A 1 300 ? 1.500 -8.425 -24.515 1.00 62.94 300 THR A N 1
ATOM 2344 C CA . THR A 1 300 ? 0.261 -8.276 -25.301 1.00 62.94 300 THR A CA 1
ATOM 2345 C C . THR A 1 300 ? -1.046 -8.213 -24.509 1.00 62.94 300 THR A C 1
ATOM 2347 O O . THR A 1 300 ? -1.966 -8.966 -24.814 1.00 62.94 300 THR A O 1
ATOM 2350 N N . ARG A 1 301 ? -1.176 -7.344 -23.489 1.00 72.06 301 ARG A N 1
ATOM 2351 C CA . ARG A 1 301 ? -2.395 -7.205 -22.639 1.00 72.06 301 ARG A CA 1
ATOM 2352 C C . ARG A 1 301 ? -2.923 -8.526 -22.037 1.00 72.06 301 ARG A C 1
ATOM 2354 O O . ARG A 1 301 ? -4.016 -8.572 -21.470 1.00 72.06 301 ARG A O 1
ATOM 2361 N N . SER A 1 302 ? -2.174 -9.610 -22.198 1.00 81.06 302 SER A N 1
ATOM 2362 C CA . SER A 1 302 ? -2.502 -10.980 -21.824 1.00 81.06 302 SER A CA 1
ATOM 2363 C C . SER A 1 302 ? -1.567 -11.494 -20.745 1.00 81.06 302 SER A C 1
ATOM 2365 O O . SER A 1 302 ? -1.819 -12.581 -20.235 1.00 81.06 302 SER A O 1
ATOM 2367 N N . GLY A 1 303 ? -0.521 -10.727 -20.435 1.00 90.12 303 GLY A N 1
ATOM 2368 C CA . GLY A 1 303 ? 0.388 -10.987 -19.342 1.00 90.12 303 GLY A CA 1
ATOM 2369 C C . GLY A 1 303 ? -0.306 -10.949 -17.987 1.00 90.12 303 GLY A C 1
ATOM 2370 O O . GLY A 1 303 ? -1.363 -10.330 -17.803 1.00 90.12 303 GLY A O 1
ATOM 2371 N N . ASP A 1 304 ? 0.327 -11.620 -17.043 1.00 95.19 304 ASP A N 1
ATOM 2372 C CA . ASP A 1 304 ? -0.076 -11.699 -15.654 1.00 95.19 304 ASP A CA 1
ATOM 2373 C C . ASP A 1 304 ? 0.862 -10.882 -14.762 1.00 95.19 304 ASP A C 1
ATOM 2375 O O . ASP A 1 304 ? 2.073 -10.856 -14.980 1.00 95.19 304 ASP A O 1
ATOM 2379 N N . MET A 1 305 ? 0.302 -10.205 -13.760 1.00 94.69 305 MET A N 1
ATOM 2380 C CA . MET A 1 305 ? 1.074 -9.323 -12.884 1.00 94.69 305 MET A CA 1
ATOM 2381 C C . MET A 1 305 ? 1.570 -10.026 -11.621 1.00 94.69 305 MET A C 1
ATOM 2383 O O . MET A 1 305 ? 2.665 -9.731 -11.152 1.00 94.69 305 MET A O 1
ATOM 2387 N N . LEU A 1 306 ? 0.776 -10.957 -11.080 1.00 97.62 306 LEU A N 1
ATOM 2388 C CA . LEU A 1 306 ? 1.030 -11.546 -9.760 1.00 97.62 306 LEU A CA 1
ATOM 2389 C C . LEU A 1 306 ? 1.510 -13.002 -9.810 1.00 97.62 306 LEU A C 1
ATOM 2391 O O . LEU A 1 306 ? 2.106 -13.481 -8.854 1.00 97.62 306 LEU A O 1
ATOM 2395 N N . GLY A 1 307 ? 1.270 -13.739 -10.892 1.00 97.56 307 GLY A N 1
ATOM 2396 C CA . GLY A 1 307 ? 1.527 -15.175 -10.940 1.00 97.56 307 GLY A CA 1
ATOM 2397 C C . GLY A 1 307 ? 0.513 -15.984 -10.131 1.00 97.56 307 GLY A C 1
ATOM 2398 O O . GLY A 1 307 ? -0.011 -15.558 -9.099 1.00 97.56 307 GLY A O 1
ATOM 2399 N N . GLU A 1 308 ? 0.252 -17.214 -10.572 1.00 97.81 308 GLU A N 1
ATOM 2400 C CA . GLU A 1 308 ? -0.725 -18.086 -9.912 1.00 97.81 308 GLU A CA 1
ATOM 2401 C C . GLU A 1 308 ? -0.448 -18.354 -8.416 1.00 97.81 308 GLU A C 1
ATOM 2403 O O . GLU A 1 308 ? -1.415 -18.372 -7.650 1.00 97.81 308 GLU A O 1
ATOM 2408 N N . PRO A 1 309 ? 0.812 -18.485 -7.940 1.00 98.25 309 PRO A N 1
ATOM 2409 C CA . PRO A 1 309 ? 1.081 -18.628 -6.508 1.00 98.25 309 PRO A CA 1
ATOM 2410 C C . PRO A 1 309 ? 0.535 -17.462 -5.672 1.00 98.25 309 PRO A C 1
ATOM 2412 O O . PRO A 1 309 ? -0.124 -17.686 -4.655 1.00 98.25 309 PRO A O 1
ATOM 2415 N N . GLN A 1 310 ? 0.753 -16.221 -6.114 1.00 98.56 310 GLN A N 1
ATOM 2416 C CA . GLN A 1 310 ? 0.270 -15.041 -5.403 1.00 98.56 310 GLN A CA 1
ATOM 2417 C C . GLN A 1 310 ? -1.235 -14.836 -5.595 1.00 98.56 310 GLN A C 1
ATOM 2419 O O . GLN A 1 310 ? -1.903 -14.399 -4.662 1.00 98.56 310 GLN A O 1
ATOM 2424 N N . TRP A 1 311 ? -1.806 -15.197 -6.750 1.00 98.69 311 TRP A N 1
ATOM 2425 C CA . TRP A 1 311 ? -3.263 -15.191 -6.927 1.00 98.69 311 TRP A CA 1
ATOM 2426 C C . TRP A 1 311 ? -3.968 -16.161 -5.983 1.00 98.69 311 TRP A C 1
ATOM 2428 O O . TRP A 1 311 ? -4.951 -15.787 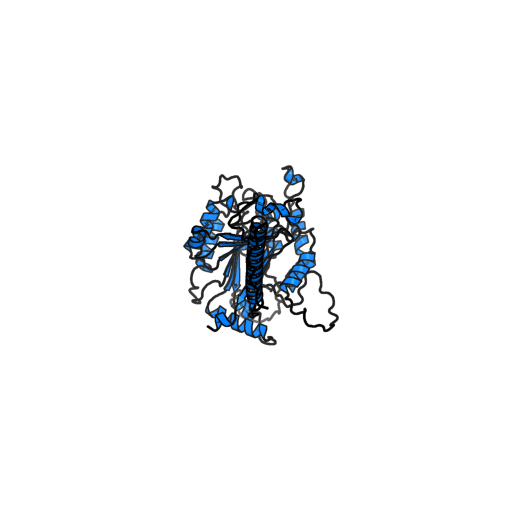-5.343 1.00 98.69 311 TRP A O 1
ATOM 2438 N N . SER A 1 312 ? -3.446 -17.382 -5.863 1.00 98.56 312 SER A N 1
ATOM 2439 C CA . SER A 1 312 ? -3.947 -18.385 -4.923 1.00 98.56 312 SER A CA 1
ATOM 2440 C C . SER A 1 312 ? -3.820 -17.900 -3.476 1.00 98.56 312 SER A C 1
ATOM 2442 O O . SER A 1 312 ? -4.756 -18.042 -2.686 1.00 98.56 312 SER A O 1
ATOM 2444 N N . TRP A 1 313 ? -2.693 -17.266 -3.135 1.00 98.50 313 TRP A N 1
ATOM 2445 C CA . TRP A 1 313 ? -2.504 -16.622 -1.837 1.00 98.50 313 TRP A CA 1
ATOM 2446 C C . TRP A 1 313 ? -3.529 -15.504 -1.589 1.00 98.50 313 TRP A C 1
ATOM 2448 O O . TRP A 1 313 ? -4.162 -15.492 -0.534 1.00 98.50 313 TRP A O 1
ATOM 2458 N N . LEU A 1 314 ? -3.742 -14.604 -2.552 1.00 98.62 314 LEU A N 1
ATOM 2459 C CA . LEU A 1 314 ? -4.672 -13.480 -2.431 1.00 98.62 314 LEU A CA 1
ATOM 2460 C C . LEU A 1 314 ? -6.112 -13.966 -2.252 1.00 98.62 314 LEU A C 1
ATOM 2462 O O . LEU A 1 314 ? -6.819 -13.488 -1.368 1.00 98.62 314 LEU A O 1
ATOM 2466 N N . GLU A 1 315 ? -6.542 -14.940 -3.054 1.00 98.69 315 GLU A N 1
ATOM 2467 C CA . GLU A 1 315 ? -7.863 -15.553 -2.923 1.00 98.69 315 GLU A CA 1
ATOM 2468 C C . GLU A 1 315 ? -8.044 -16.217 -1.549 1.00 98.69 315 GLU A C 1
ATOM 2470 O O . GLU A 1 315 ? -9.103 -16.082 -0.934 1.00 98.69 315 GLU A O 1
ATOM 2475 N N . HIS A 1 316 ? -7.010 -16.881 -1.027 1.00 98.12 316 HIS A N 1
ATOM 2476 C CA . HIS A 1 316 ? -7.036 -17.427 0.326 1.00 98.12 316 HIS A CA 1
ATOM 2477 C C . HIS A 1 316 ? -7.149 -16.324 1.390 1.00 98.12 316 HIS A C 1
ATOM 2479 O O . HIS A 1 316 ? -8.008 -16.431 2.258 1.00 98.12 316 HIS A O 1
ATOM 2485 N N . ARG A 1 317 ? -6.347 -15.251 1.322 1.00 97.81 317 ARG A N 1
ATOM 2486 C CA . ARG A 1 317 ? -6.424 -14.136 2.289 1.00 97.81 317 ARG A CA 1
ATOM 2487 C C . ARG A 1 317 ? -7.793 -13.455 2.259 1.00 97.81 317 ARG A C 1
ATOM 2489 O O . ARG A 1 317 ? -8.364 -13.162 3.304 1.00 97.81 317 ARG A O 1
ATOM 2496 N N . LEU A 1 318 ? -8.355 -13.241 1.067 1.00 97.62 318 LEU A N 1
ATOM 2497 C CA . LEU A 1 318 ? -9.698 -12.681 0.927 1.00 97.62 318 LEU A CA 1
ATOM 2498 C C . LEU A 1 318 ? -10.744 -13.582 1.581 1.00 97.62 318 LEU A C 1
ATOM 2500 O O . LEU A 1 318 ? -11.559 -13.089 2.35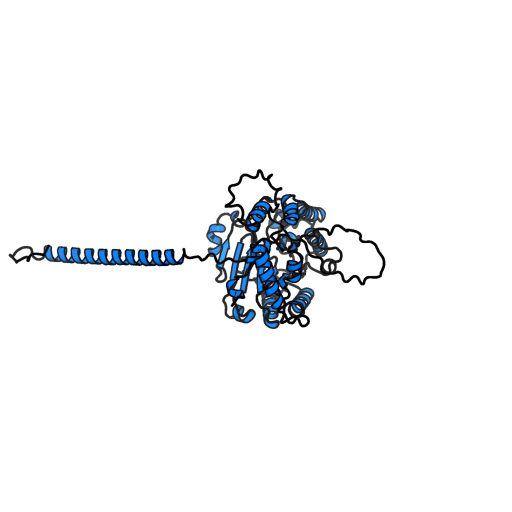1 1.00 97.62 318 LEU A O 1
ATOM 2504 N N . ARG A 1 319 ? -10.697 -14.893 1.328 1.00 96.06 319 ARG A N 1
ATOM 2505 C CA . ARG A 1 319 ? -11.646 -15.858 1.894 1.00 96.06 319 ARG A CA 1
ATOM 2506 C C . ARG A 1 319 ? -11.531 -15.988 3.413 1.00 96.06 319 ARG A C 1
ATOM 2508 O O . ARG A 1 319 ? -12.545 -15.942 4.101 1.00 96.06 319 ARG A O 1
ATOM 2515 N N . GLU A 1 320 ? -10.317 -16.183 3.915 1.00 94.12 320 GLU A N 1
ATOM 2516 C CA . GLU A 1 320 ? -10.087 -16.593 5.303 1.00 94.12 320 GLU A CA 1
ATOM 2517 C C . GLU A 1 320 ? -9.953 -15.403 6.259 1.00 94.12 320 GLU A C 1
ATOM 2519 O O . GLU A 1 320 ? -10.419 -15.474 7.400 1.00 94.12 320 GLU A O 1
ATOM 2524 N N . ASP A 1 321 ? -9.359 -14.298 5.798 1.00 95.12 321 ASP A N 1
ATOM 2525 C CA . ASP A 1 321 ? -8.964 -13.188 6.668 1.00 95.12 321 ASP A CA 1
ATOM 2526 C C . ASP A 1 321 ? -9.792 -11.917 6.477 1.00 95.12 321 ASP A C 1
ATOM 2528 O O . ASP A 1 321 ? -9.767 -11.071 7.365 1.00 95.12 321 ASP A O 1
ATOM 2532 N N . LEU A 1 322 ? -10.523 -11.757 5.366 1.00 95.50 322 LEU A N 1
ATOM 2533 C CA . LEU A 1 322 ? -11.218 -10.499 5.044 1.00 95.50 322 LEU A CA 1
ATOM 2534 C C . LEU A 1 322 ? -12.719 -10.651 4.791 1.00 95.50 322 LEU A C 1
ATOM 2536 O O . LEU A 1 322 ? -13.484 -9.753 5.139 1.00 95.50 322 LEU A O 1
ATOM 2540 N N . ALA A 1 323 ? -13.153 -11.771 4.216 1.00 93.44 323 ALA A N 1
ATOM 2541 C CA . ALA A 1 323 ? -14.550 -12.000 3.888 1.00 93.44 323 ALA A CA 1
ATOM 2542 C C . ALA A 1 323 ? -15.387 -12.309 5.134 1.00 93.44 323 ALA A C 1
ATOM 2544 O O . ALA A 1 323 ? -15.022 -13.121 5.992 1.00 93.44 323 ALA A O 1
ATOM 2545 N N . GLY A 1 324 ? -16.568 -11.695 5.180 1.00 90.75 324 GLY A N 1
ATOM 2546 C CA . GLY A 1 324 ? -17.599 -11.992 6.166 1.00 90.75 324 GLY A CA 1
ATOM 2547 C C . GLY A 1 324 ? -17.184 -11.728 7.616 1.00 90.75 324 GLY A C 1
ATOM 2548 O O . GLY A 1 324 ? -16.362 -10.865 7.929 1.00 90.75 324 GLY A O 1
ATOM 2549 N N . ARG A 1 325 ? -17.823 -12.465 8.526 1.00 94.75 325 ARG A N 1
ATOM 2550 C CA . ARG A 1 325 ? -17.538 -12.413 9.961 1.00 94.75 325 ARG A CA 1
ATOM 2551 C C . ARG A 1 325 ? -16.581 -13.529 10.347 1.00 94.75 325 ARG A C 1
ATOM 2553 O O . ARG A 1 325 ? -16.622 -14.621 9.787 1.00 94.75 325 ARG A O 1
ATOM 2560 N N . ASN A 1 326 ? -15.752 -13.260 11.341 1.00 94.62 326 ASN A N 1
ATOM 2561 C CA . ASN A 1 326 ? -14.913 -14.262 11.960 1.00 94.62 326 ASN A CA 1
ATOM 2562 C C . ASN A 1 326 ? -15.778 -15.325 12.649 1.00 94.62 326 ASN A C 1
ATOM 2564 O O . ASN A 1 326 ? -16.576 -14.971 13.518 1.00 94.62 326 ASN A O 1
ATOM 2568 N N . PRO A 1 327 ? -15.632 -16.614 12.299 1.00 93.75 327 PRO A N 1
ATOM 2569 C CA . PRO A 1 327 ? -16.453 -17.677 12.871 1.00 93.75 327 PRO A CA 1
ATOM 2570 C C . PRO A 1 327 ? -16.187 -17.901 14.366 1.00 93.75 327 PRO A C 1
ATOM 2572 O O . PRO A 1 327 ? -17.047 -18.437 15.055 1.00 93.75 327 PRO A O 1
ATOM 2575 N N . VAL A 1 328 ? -15.020 -17.490 14.874 1.00 94.44 328 VAL A N 1
ATOM 2576 C CA . VAL A 1 328 ? -14.648 -17.627 16.289 1.00 94.44 328 VAL A CA 1
ATOM 2577 C C . VAL A 1 328 ? -15.209 -16.476 17.121 1.00 94.44 328 VAL A C 1
ATOM 2579 O O . VAL A 1 328 ? -15.743 -16.701 18.201 1.00 94.44 328 VAL A O 1
ATOM 2582 N N . THR A 1 329 ? -15.085 -15.237 16.639 1.00 95.25 329 THR A N 1
ATOM 2583 C CA . THR A 1 329 ? -15.440 -14.040 17.426 1.00 95.25 329 THR A CA 1
ATOM 2584 C C . THR A 1 329 ? -16.814 -13.469 17.076 1.00 95.25 329 THR A C 1
ATOM 2586 O O . THR A 1 329 ? -17.349 -12.664 17.831 1.00 95.25 329 THR A O 1
ATOM 2589 N N . GLY A 1 330 ? -17.391 -13.840 15.929 1.00 96.19 330 GLY A N 1
ATOM 2590 C CA . GLY A 1 330 ? -18.631 -13.271 15.390 1.00 96.19 330 GLY A CA 1
ATOM 2591 C C . GLY A 1 330 ? -18.493 -11.840 14.847 1.00 96.19 330 GLY A C 1
ATOM 2592 O O . GLY A 1 330 ? -19.472 -11.260 14.364 1.00 96.19 330 GLY A O 1
ATOM 2593 N N . ARG A 1 331 ? -17.292 -11.256 14.903 1.00 95.69 331 ARG A N 1
ATOM 2594 C CA . ARG A 1 331 ? -17.005 -9.870 14.505 1.00 95.69 331 ARG A CA 1
ATOM 2595 C C . ARG A 1 331 ? -16.650 -9.772 13.030 1.00 95.69 331 ARG A C 1
ATOM 2597 O O . ARG A 1 331 ? -16.277 -10.763 12.409 1.00 95.69 331 ARG A O 1
ATOM 2604 N N . GLN A 1 332 ? -16.759 -8.585 12.449 1.00 95.38 332 GLN A N 1
ATOM 2605 C CA . GLN A 1 332 ? -16.186 -8.331 11.130 1.00 95.38 332 GLN A CA 1
ATOM 2606 C C . GLN A 1 332 ? -14.654 -8.393 11.201 1.00 95.38 332 GLN A C 1
ATOM 2608 O O . GLN A 1 332 ? -14.053 -8.127 12.240 1.00 95.38 332 GLN A O 1
ATOM 2613 N N . ARG A 1 333 ? -14.003 -8.740 10.091 1.00 94.88 333 ARG A N 1
ATOM 2614 C CA . ARG A 1 333 ? -12.548 -8.935 10.087 1.00 94.88 333 ARG A CA 1
ATOM 2615 C C . ARG A 1 333 ? -11.774 -7.640 10.313 1.00 94.88 333 ARG A C 1
ATOM 2617 O O . ARG A 1 333 ? -10.924 -7.578 11.201 1.00 94.88 333 ARG A O 1
ATOM 2624 N N . CYS A 1 334 ? -12.080 -6.614 9.520 1.00 95.88 334 CYS A N 1
ATOM 2625 C CA . CYS A 1 334 ? -11.323 -5.366 9.477 1.00 95.88 334 CYS A CA 1
ATOM 2626 C C . CYS A 1 334 ? -12.266 -4.164 9.334 1.00 95.88 334 CYS A C 1
ATOM 2628 O O . CYS A 1 334 ? -13.221 -4.210 8.546 1.00 95.88 334 CYS A O 1
ATOM 2630 N N . ALA A 1 335 ? -11.995 -3.087 10.076 1.00 95.56 335 ALA A N 1
ATOM 2631 C CA . ALA A 1 335 ? -12.716 -1.825 9.906 1.00 95.56 335 ALA A CA 1
ATOM 2632 C C . ALA A 1 335 ? -12.372 -1.174 8.557 1.00 95.56 335 ALA A C 1
ATOM 2634 O O . ALA A 1 335 ? -13.266 -0.680 7.878 1.00 95.56 335 ALA A O 1
ATOM 2635 N N . LEU A 1 336 ? -11.112 -1.262 8.124 1.00 96.94 336 LEU A N 1
ATOM 2636 C CA . LEU A 1 336 ? -10.658 -0.864 6.793 1.00 96.94 336 LEU A CA 1
ATOM 2637 C C . LEU A 1 336 ? -9.623 -1.867 6.260 1.00 96.94 336 LEU A C 1
ATOM 2639 O O . LEU A 1 336 ? -8.724 -2.305 6.983 1.00 96.94 336 LEU A O 1
ATOM 2643 N N . THR A 1 337 ? -9.740 -2.204 4.981 1.00 97.75 337 THR A N 1
ATOM 2644 C CA . THR A 1 337 ? -8.759 -2.983 4.226 1.00 97.75 337 THR A CA 1
ATOM 2645 C C . THR A 1 337 ? -7.979 -2.051 3.306 1.00 97.75 337 THR A C 1
ATOM 2647 O O . THR A 1 337 ? -8.548 -1.264 2.556 1.00 97.75 337 THR A O 1
ATOM 2650 N N . VAL A 1 338 ? -6.661 -2.158 3.340 1.00 98.50 338 VAL A N 1
ATOM 2651 C CA . VAL A 1 338 ? -5.738 -1.405 2.501 1.00 98.50 338 VAL A CA 1
ATOM 2652 C C . VAL A 1 338 ? -5.090 -2.376 1.531 1.00 98.50 338 VAL A C 1
ATOM 2654 O O . VAL A 1 338 ? -4.441 -3.328 1.958 1.00 98.50 338 VAL A O 1
ATOM 2657 N N . VAL A 1 339 ? -5.244 -2.143 0.234 1.00 98.62 339 VAL A N 1
ATOM 2658 C CA . VAL A 1 339 ? -4.511 -2.876 -0.800 1.00 98.62 339 VAL A CA 1
ATOM 2659 C C . VAL A 1 339 ? -3.341 -2.006 -1.254 1.00 98.62 339 VAL A C 1
ATOM 2661 O O . VAL A 1 339 ? -3.546 -0.914 -1.775 1.00 98.62 339 VAL A O 1
ATOM 2664 N N . GLY A 1 340 ? -2.117 -2.468 -1.008 1.00 98.25 340 GLY A N 1
ATOM 2665 C CA . GLY A 1 340 ? -0.888 -1.752 -1.351 1.00 98.25 340 GLY A CA 1
ATOM 2666 C C . GLY A 1 340 ? -0.218 -2.327 -2.596 1.00 98.25 340 GLY A C 1
ATOM 2667 O O . GLY A 1 340 ? -0.164 -3.548 -2.758 1.00 98.25 340 GLY A O 1
ATOM 2668 N N . SER A 1 341 ? 0.320 -1.456 -3.445 1.00 97.25 341 SER A N 1
ATOM 2669 C CA . SER A 1 341 ? 1.078 -1.806 -4.653 1.00 97.25 341 SER A CA 1
ATOM 2670 C C . SER A 1 341 ? 2.217 -0.820 -4.858 1.00 97.25 341 SER A C 1
ATOM 2672 O O . SER A 1 341 ? 2.055 0.355 -4.549 1.00 97.25 341 SER A O 1
ATOM 2674 N N . GLY A 1 342 ? 3.351 -1.278 -5.393 1.00 95.00 342 GLY A N 1
ATOM 2675 C CA . GLY A 1 342 ? 4.452 -0.369 -5.727 1.00 95.00 342 GLY A CA 1
ATOM 2676 C C . GLY A 1 342 ? 4.063 0.645 -6.806 1.00 95.00 342 GLY A C 1
ATOM 2677 O O . GLY A 1 342 ? 4.353 1.826 -6.685 1.00 95.00 342 GLY A O 1
ATOM 2678 N N . VAL A 1 343 ? 3.275 0.205 -7.791 1.00 94.56 343 VAL A N 1
ATOM 2679 C CA . VAL A 1 343 ? 2.816 1.023 -8.928 1.00 94.56 343 VAL A CA 1
ATOM 2680 C C . VAL A 1 343 ? 1.319 1.335 -8.847 1.00 94.56 343 VAL A C 1
ATOM 2682 O O . VAL A 1 343 ? 0.573 0.630 -8.154 1.00 94.56 343 VAL A O 1
ATOM 2685 N N . GLN A 1 344 ? 0.858 2.355 -9.578 1.00 95.31 344 GLN A N 1
ATOM 2686 C CA . GLN A 1 344 ? -0.547 2.784 -9.561 1.00 95.31 344 GLN A CA 1
ATOM 2687 C C . GLN A 1 344 ? -1.508 1.700 -10.083 1.00 95.31 344 GLN A C 1
ATOM 2689 O O . GLN A 1 344 ? -1.249 1.019 -11.080 1.00 95.31 344 GLN A O 1
ATOM 2694 N N . MET A 1 345 ? -2.642 1.541 -9.399 1.00 94.75 345 MET A N 1
ATOM 2695 C CA . MET A 1 345 ? -3.658 0.515 -9.660 1.00 94.75 345 MET A CA 1
ATOM 2696 C C . MET A 1 345 ? -4.848 1.044 -10.463 1.00 94.75 345 MET A C 1
ATOM 2698 O O . MET A 1 345 ? -5.369 0.350 -11.343 1.00 94.75 345 MET A O 1
ATOM 2702 N N . LEU A 1 346 ? -5.297 2.258 -10.146 1.00 93.81 346 LEU A N 1
ATOM 2703 C CA . LEU A 1 346 ? -6.457 2.904 -10.750 1.00 93.81 346 LEU A CA 1
ATOM 2704 C C . LEU A 1 346 ? -6.055 3.875 -11.855 1.00 93.81 346 LEU A C 1
ATOM 2706 O O . LEU A 1 346 ? -6.729 3.937 -12.887 1.00 93.81 346 LEU A O 1
ATOM 2710 N N . MET A 1 347 ? -5.003 4.652 -11.616 1.00 93.19 347 MET A N 1
ATOM 2711 C CA . MET A 1 347 ? -4.507 5.663 -12.545 1.00 93.19 347 MET A CA 1
ATOM 2712 C C . MET A 1 347 ? -3.677 4.985 -13.642 1.00 93.19 347 MET A C 1
ATOM 2714 O O . MET A 1 347 ? -2.678 4.328 -13.363 1.00 93.19 347 MET A O 1
ATOM 2718 N N . ASP A 1 348 ? -4.144 5.087 -14.887 1.00 91.25 348 ASP A N 1
ATOM 2719 C CA . ASP A 1 348 ? -3.616 4.358 -16.052 1.00 91.25 348 ASP A CA 1
ATOM 2720 C C . ASP A 1 348 ? -3.388 5.255 -17.279 1.00 91.25 348 ASP A C 1
ATOM 2722 O O . ASP A 1 348 ? -3.105 4.768 -18.373 1.00 91.25 348 ASP A O 1
ATOM 2726 N N . GLU A 1 349 ? -3.510 6.575 -17.117 1.00 89.25 349 GLU A N 1
ATOM 2727 C CA . GLU A 1 349 ? -3.319 7.539 -18.201 1.00 89.25 349 GLU A CA 1
ATOM 2728 C C . GLU A 1 349 ? -1.850 7.934 -18.428 1.00 89.25 349 GLU A C 1
ATOM 2730 O O . GLU A 1 349 ? -1.507 8.457 -19.489 1.00 89.25 349 GLU A O 1
ATOM 2735 N N . LYS A 1 350 ? -0.992 7.726 -17.421 1.00 86.81 350 LYS A N 1
ATOM 2736 C CA . LYS A 1 350 ? 0.438 8.041 -17.486 1.00 86.81 350 LYS A CA 1
ATOM 2737 C C . LYS A 1 350 ? 1.195 6.916 -18.192 1.00 86.81 350 LYS A C 1
ATOM 2739 O O . LYS A 1 350 ? 0.797 5.757 -18.154 1.00 86.81 350 LYS A O 1
ATOM 2744 N N . VAL A 1 351 ? 2.297 7.282 -18.846 1.00 80.62 351 VAL A N 1
ATOM 2745 C CA . VAL A 1 351 ? 3.187 6.336 -19.549 1.00 80.62 351 VAL A CA 1
ATOM 2746 C C . VAL A 1 351 ? 4.095 5.544 -18.607 1.00 80.62 351 VAL A C 1
ATOM 2748 O O . VAL A 1 351 ? 4.771 4.625 -19.058 1.00 80.62 351 VAL A O 1
ATOM 2751 N N . THR A 1 352 ? 4.117 5.909 -17.325 1.00 82.06 352 THR A N 1
ATOM 2752 C CA . THR A 1 352 ? 4.798 5.174 -16.255 1.00 82.06 352 THR A CA 1
ATOM 2753 C C . THR A 1 352 ? 4.141 3.819 -16.034 1.00 82.06 352 THR A C 1
ATOM 2755 O O . THR A 1 352 ? 2.997 3.587 -16.446 1.00 82.06 352 THR A O 1
ATOM 2758 N N . GLU A 1 353 ? 4.844 2.920 -15.356 1.00 86.88 353 GLU A N 1
ATOM 2759 C CA . GLU A 1 353 ? 4.284 1.618 -15.059 1.00 86.88 353 GLU A CA 1
ATOM 2760 C C . GLU A 1 353 ? 3.018 1.717 -14.197 1.00 86.88 353 GLU A C 1
ATOM 2762 O O . GLU A 1 353 ? 2.926 2.480 -13.238 1.00 86.88 353 GLU A O 1
ATOM 2767 N N . ASN A 1 354 ? 2.007 0.929 -14.559 1.00 92.00 354 ASN A N 1
ATOM 2768 C CA . ASN A 1 354 ? 0.768 0.814 -13.806 1.00 92.00 354 ASN A CA 1
ATOM 2769 C C . ASN A 1 354 ? 0.025 -0.483 -14.163 1.00 92.00 354 ASN A C 1
ATOM 2771 O O . ASN A 1 354 ? 0.320 -1.166 -15.151 1.00 92.00 354 ASN A O 1
ATOM 2775 N N . TRP A 1 355 ? -1.004 -0.806 -13.381 1.00 93.56 355 TRP A N 1
ATOM 2776 C CA . TRP A 1 355 ? -1.852 -1.985 -13.598 1.00 93.56 355 TRP A CA 1
ATOM 2777 C C . TRP A 1 355 ? -2.644 -1.954 -14.917 1.00 93.56 355 TRP A C 1
ATOM 2779 O O . TRP A 1 355 ? -3.116 -2.997 -15.374 1.00 93.56 355 TRP A O 1
ATOM 2789 N N . GLY A 1 356 ? -2.787 -0.791 -15.560 1.00 90.69 356 GLY A N 1
ATOM 2790 C CA . GLY A 1 356 ? -3.432 -0.639 -16.867 1.00 90.69 356 GLY A CA 1
ATOM 2791 C C . GLY A 1 356 ? -2.711 -1.371 -18.004 1.00 90.69 356 GLY A C 1
ATOM 2792 O O . GLY A 1 356 ? -3.358 -1.768 -18.977 1.00 90.69 356 GLY A O 1
ATOM 2793 N N . ALA A 1 357 ? -1.410 -1.649 -17.859 1.00 89.38 357 ALA A N 1
ATOM 2794 C CA . ALA A 1 357 ? -0.662 -2.504 -18.785 1.00 89.38 357 ALA A CA 1
ATOM 2795 C C . ALA A 1 357 ? -1.091 -3.988 -18.713 1.00 89.38 357 ALA A C 1
ATOM 2797 O O . ALA A 1 357 ? -0.967 -4.724 -19.697 1.00 89.38 357 ALA A O 1
ATOM 2798 N N . PHE A 1 358 ? -1.678 -4.412 -17.585 1.00 93.44 358 PHE A N 1
ATOM 2799 C CA . PHE A 1 358 ? -2.108 -5.786 -17.300 1.00 93.44 358 PHE A CA 1
ATOM 2800 C C . PHE A 1 358 ? -3.620 -5.850 -17.010 1.00 93.44 358 PHE A C 1
ATOM 2802 O O . PHE A 1 358 ? -4.036 -6.246 -15.915 1.00 93.44 358 PHE A O 1
ATOM 2809 N N . PRO A 1 359 ? -4.489 -5.509 -17.983 1.00 92.19 359 PRO A N 1
ATOM 2810 C CA . PRO A 1 359 ? -5.920 -5.321 -17.737 1.00 92.19 359 PRO A CA 1
ATOM 2811 C C . PRO A 1 359 ? -6.608 -6.575 -17.182 1.00 92.19 359 PRO A C 1
ATOM 2813 O O . PRO A 1 359 ? -7.457 -6.462 -16.306 1.00 92.19 359 PRO A O 1
ATOM 2816 N N . LYS A 1 360 ? -6.194 -7.780 -17.602 1.00 93.25 360 LYS A N 1
ATOM 2817 C CA . LYS A 1 360 ? -6.729 -9.038 -17.051 1.00 93.25 360 LYS A CA 1
ATOM 2818 C C . LYS A 1 360 ? -6.372 -9.246 -15.579 1.00 93.25 360 LYS A C 1
ATOM 2820 O O . LYS A 1 360 ? -7.184 -9.789 -14.836 1.00 93.25 360 LYS A O 1
ATOM 2825 N N . SER A 1 361 ? -5.182 -8.815 -15.159 1.00 95.75 361 SER A N 1
ATOM 2826 C CA . SER A 1 361 ? -4.768 -8.863 -13.753 1.00 95.75 361 SER A CA 1
ATOM 2827 C C . SER A 1 361 ? -5.591 -7.882 -12.926 1.00 95.75 361 SER A C 1
ATOM 2829 O O . SER A 1 361 ? -6.110 -8.254 -11.874 1.00 95.75 361 SER A O 1
ATOM 2831 N N . ARG A 1 362 ? -5.802 -6.661 -13.438 1.00 94.56 362 ARG A N 1
ATOM 2832 C CA . ARG A 1 362 ? -6.686 -5.678 -12.796 1.00 94.56 362 ARG A CA 1
ATOM 2833 C C . ARG A 1 362 ? -8.116 -6.206 -12.672 1.00 94.56 362 ARG A C 1
ATOM 2835 O O . ARG A 1 362 ? -8.688 -6.170 -11.586 1.00 94.56 362 ARG A O 1
ATOM 2842 N N . ASP A 1 363 ? -8.664 -6.775 -13.742 1.00 94.69 363 ASP A N 1
ATOM 2843 C CA . ASP A 1 363 ? -10.006 -7.363 -13.741 1.00 94.69 363 ASP A CA 1
ATOM 2844 C C . ASP A 1 363 ? -10.111 -8.562 -12.785 1.00 94.69 363 ASP A C 1
ATOM 2846 O O . ASP A 1 363 ? -11.120 -8.703 -12.092 1.00 94.69 363 ASP A O 1
ATOM 2850 N N . ARG A 1 364 ? -9.073 -9.409 -12.689 1.00 97.44 364 ARG A N 1
ATOM 2851 C CA . ARG A 1 364 ? -9.025 -10.529 -11.732 1.00 97.44 364 ARG A CA 1
ATOM 2852 C C . ARG A 1 364 ? -9.005 -10.023 -10.291 1.00 97.44 364 ARG A C 1
ATOM 2854 O O . ARG A 1 364 ? -9.769 -10.542 -9.480 1.00 97.44 364 ARG A O 1
ATOM 2861 N N . LEU A 1 365 ? -8.209 -8.997 -9.979 1.00 97.81 365 LEU A N 1
ATOM 2862 C CA . LEU A 1 365 ? -8.182 -8.370 -8.654 1.00 97.81 365 LEU A CA 1
ATOM 2863 C C . LEU A 1 365 ? -9.566 -7.833 -8.268 1.00 97.81 365 LEU A C 1
ATOM 2865 O O . LEU A 1 365 ? -10.116 -8.229 -7.241 1.00 97.81 365 LEU A O 1
ATOM 2869 N N . LEU A 1 366 ? -10.166 -6.992 -9.115 1.00 96.62 366 LEU A N 1
ATOM 2870 C CA . LEU A 1 366 ? -11.498 -6.431 -8.863 1.00 96.62 366 LEU A CA 1
ATOM 2871 C C . LEU A 1 366 ? -12.573 -7.528 -8.792 1.00 96.62 366 LEU A C 1
ATOM 2873 O O . LEU A 1 366 ? -13.468 -7.485 -7.948 1.00 96.62 366 LEU A O 1
ATOM 2877 N N . GLY A 1 367 ? -12.466 -8.556 -9.634 1.00 97.38 367 GLY A N 1
ATOM 2878 C CA . GLY A 1 367 ? -13.347 -9.718 -9.621 1.00 97.38 367 GLY A CA 1
ATOM 2879 C C . GLY A 1 367 ? -13.262 -10.528 -8.325 1.00 97.38 367 GLY A C 1
ATOM 2880 O O . GLY A 1 367 ? -14.296 -10.983 -7.835 1.00 97.38 367 GLY A O 1
ATOM 2881 N N . LEU A 1 368 ? -12.068 -10.687 -7.747 1.00 98.19 368 LEU A N 1
ATOM 2882 C CA . LEU A 1 368 ? -11.872 -11.348 -6.454 1.00 98.19 368 LEU A CA 1
ATOM 2883 C C . LEU A 1 368 ? -12.447 -10.514 -5.304 1.00 98.19 368 LEU A C 1
ATOM 2885 O O . LEU A 1 368 ? -13.190 -11.061 -4.491 1.00 98.19 368 LEU A O 1
ATOM 2889 N N . LEU A 1 369 ? -12.181 -9.203 -5.272 1.00 96.75 369 LEU A N 1
ATOM 2890 C CA . LEU A 1 369 ? -12.758 -8.301 -4.265 1.00 96.75 369 LEU A CA 1
ATOM 2891 C C . LEU A 1 369 ? -14.289 -8.374 -4.274 1.00 96.75 369 LEU A C 1
ATOM 2893 O O . LEU A 1 369 ? -14.906 -8.565 -3.229 1.00 96.75 369 LEU A O 1
ATOM 2897 N N . ARG A 1 370 ? -14.895 -8.340 -5.465 1.00 96.56 370 ARG A N 1
ATOM 2898 C CA . ARG A 1 370 ? -16.342 -8.505 -5.623 1.00 96.56 370 ARG A CA 1
ATOM 2899 C C . ARG A 1 370 ? -16.823 -9.891 -5.195 1.00 96.56 370 ARG A C 1
ATOM 2901 O O . ARG A 1 370 ? -17.821 -10.000 -4.495 1.00 96.56 370 ARG A O 1
ATOM 2908 N N . ARG A 1 371 ? -16.147 -10.962 -5.625 1.00 96.81 371 ARG A N 1
ATOM 2909 C CA . ARG A 1 371 ? -16.536 -12.354 -5.324 1.00 96.81 371 ARG A CA 1
ATOM 2910 C C . ARG A 1 371 ? -16.621 -12.608 -3.822 1.00 96.81 371 ARG A C 1
ATOM 2912 O O . ARG A 1 371 ? -17.524 -13.312 -3.381 1.00 96.81 371 ARG A O 1
ATOM 2919 N N . PHE A 1 372 ? -15.674 -12.064 -3.068 1.00 96.00 372 PHE A N 1
ATOM 2920 C CA . PHE A 1 372 ? -15.598 -12.235 -1.621 1.00 96.00 372 PHE A CA 1
ATOM 2921 C C . PHE A 1 372 ? -16.330 -11.141 -0.838 1.00 96.00 372 PHE A C 1
ATOM 2923 O O . PHE A 1 372 ? -16.238 -11.129 0.387 1.00 96.00 372 PHE A O 1
ATOM 2930 N N . ASN A 1 373 ? -17.077 -10.263 -1.523 1.00 92.88 373 ASN A N 1
ATOM 2931 C CA . ASN A 1 373 ? -17.765 -9.113 -0.934 1.00 92.88 373 ASN A CA 1
ATOM 2932 C C . ASN A 1 373 ? -16.832 -8.315 -0.010 1.00 92.88 373 ASN A C 1
ATOM 2934 O O . ASN A 1 373 ? -17.162 -8.043 1.142 1.00 92.88 373 ASN A O 1
ATOM 2938 N N . ALA A 1 374 ? -15.626 -8.009 -0.496 1.00 91.12 374 ALA A N 1
ATOM 2939 C CA . ALA A 1 374 ? -14.683 -7.190 0.243 1.00 91.12 374 ALA A CA 1
ATOM 2940 C C . ALA A 1 374 ? -15.256 -5.773 0.383 1.00 91.12 374 ALA A C 1
ATOM 2942 O O . ALA A 1 374 ? -15.522 -5.096 -0.608 1.00 91.12 374 ALA A O 1
ATOM 2943 N N . GLU A 1 375 ? -15.436 -5.326 1.620 1.00 86.06 375 GLU A N 1
ATOM 2944 C CA . GLU A 1 375 ? -15.958 -4.000 1.942 1.00 86.06 375 GLU A CA 1
ATOM 2945 C C . GLU A 1 375 ? -14.870 -3.134 2.575 1.00 86.06 375 GLU A C 1
ATOM 2947 O O . GLU A 1 375 ? -13.936 -3.643 3.201 1.00 86.06 375 GLU A O 1
ATOM 2952 N N . ARG A 1 376 ? -15.017 -1.808 2.449 1.00 93.69 376 ARG A N 1
ATOM 2953 C CA . ARG A 1 376 ? -14.111 -0.812 3.050 1.00 93.69 376 ARG A CA 1
ATOM 2954 C C . ARG A 1 376 ? -12.652 -1.052 2.643 1.00 93.69 376 ARG A C 1
ATOM 2956 O O . ARG A 1 376 ? -11.739 -1.023 3.457 1.00 93.69 376 ARG A O 1
ATOM 2963 N N . VAL A 1 377 ? -12.457 -1.323 1.361 1.00 97.12 377 VAL A N 1
ATOM 2964 C CA . VAL A 1 377 ? -11.183 -1.396 0.652 1.00 97.12 377 VAL A CA 1
ATOM 2965 C C . VAL A 1 377 ? -10.795 -0.021 0.098 1.00 97.12 377 VAL A C 1
ATOM 2967 O O . VAL A 1 377 ? -11.605 0.623 -0.574 1.00 97.12 377 VAL A O 1
ATOM 2970 N N . ILE A 1 378 ? -9.550 0.386 0.331 1.00 97.69 378 ILE A N 1
ATOM 2971 C CA . ILE A 1 378 ? -8.873 1.490 -0.366 1.00 97.69 378 ILE A CA 1
ATOM 2972 C C . ILE A 1 378 ? -7.546 1.005 -0.951 1.00 97.69 378 ILE A C 1
ATOM 2974 O O . ILE A 1 378 ? -6.982 0.016 -0.476 1.00 97.69 378 ILE A O 1
ATOM 2978 N N . PHE A 1 379 ? -7.034 1.717 -1.950 1.00 98.44 379 PHE A N 1
ATOM 2979 C CA . PHE A 1 379 ? -5.761 1.406 -2.598 1.00 98.44 379 PHE A CA 1
ATOM 2980 C C . PHE A 1 379 ? -4.696 2.449 -2.252 1.00 98.44 379 PHE A C 1
ATOM 2982 O O . PHE A 1 379 ? -4.999 3.642 -2.230 1.00 98.44 379 PHE A O 1
ATOM 2989 N N . LEU A 1 380 ? -3.463 2.006 -1.994 1.00 98.50 380 LEU A N 1
ATOM 2990 C CA . LEU A 1 380 ? -2.296 2.871 -1.789 1.00 98.50 380 LEU A CA 1
ATOM 2991 C C . LEU A 1 380 ? -1.170 2.493 -2.760 1.00 98.50 380 LEU A C 1
ATOM 2993 O O . LEU A 1 380 ? -0.888 1.302 -2.925 1.00 98.50 380 LEU A O 1
ATOM 2997 N N . SER A 1 381 ? -0.522 3.492 -3.367 1.00 97.19 381 SER A N 1
ATOM 2998 C CA . SER A 1 381 ? 0.519 3.280 -4.391 1.00 97.19 381 SER A CA 1
ATOM 2999 C C . SER A 1 381 ? 1.663 4.309 -4.400 1.00 97.19 381 SER A C 1
ATOM 3001 O O . SER A 1 381 ? 1.612 5.306 -3.669 1.00 97.19 381 SER A O 1
ATOM 3003 N N . GLY A 1 382 ? 2.700 4.041 -5.210 1.00 93.44 382 GLY A N 1
ATOM 3004 C CA . GLY A 1 382 ? 3.940 4.819 -5.352 1.00 93.44 382 GLY A CA 1
ATOM 3005 C C . GLY A 1 382 ? 4.366 5.078 -6.815 1.00 93.44 382 GLY A C 1
ATOM 3006 O O . GLY A 1 382 ? 3.506 5.329 -7.662 1.00 93.44 382 GLY A O 1
ATOM 3007 N N . ASP A 1 383 ? 5.682 5.029 -7.080 1.00 90.06 383 ASP A N 1
ATOM 3008 C CA . ASP A 1 383 ? 6.365 4.988 -8.403 1.00 90.06 383 ASP A CA 1
ATOM 3009 C C . ASP A 1 383 ? 6.387 6.284 -9.252 1.00 90.06 383 ASP A C 1
ATOM 3011 O O . ASP A 1 383 ? 7.388 6.636 -9.861 1.00 90.06 383 ASP A O 1
ATOM 3015 N N . VAL A 1 384 ? 5.311 7.069 -9.273 1.00 89.50 384 VAL A N 1
ATOM 3016 C CA . VAL A 1 384 ? 5.115 8.147 -10.271 1.00 89.50 384 VAL A CA 1
ATOM 3017 C C . VAL A 1 384 ? 5.699 9.538 -9.949 1.00 89.50 384 VAL A C 1
ATOM 3019 O O . VAL A 1 384 ? 5.431 10.504 -10.668 1.00 89.50 384 VAL A O 1
ATOM 3022 N N . HIS A 1 385 ? 6.460 9.691 -8.867 1.00 91.62 385 HIS A N 1
ATOM 3023 C CA . HIS A 1 385 ? 7.097 10.937 -8.402 1.00 91.62 385 HIS A CA 1
ATOM 3024 C C . HIS A 1 385 ? 6.128 12.118 -8.194 1.00 91.62 385 HIS A C 1
ATOM 3026 O O . HIS A 1 385 ? 6.522 13.289 -8.269 1.00 91.62 385 HIS A O 1
ATOM 3032 N N . LEU A 1 386 ? 4.847 11.839 -7.972 1.00 92.06 386 LEU A N 1
ATOM 3033 C CA . LEU A 1 386 ? 3.854 12.805 -7.520 1.00 92.06 386 LEU A CA 1
ATOM 3034 C C . LEU A 1 386 ? 2.905 12.194 -6.475 1.00 92.06 386 LEU A C 1
ATOM 3036 O O . LEU A 1 386 ? 2.769 10.979 -6.345 1.00 92.06 386 LEU A O 1
ATOM 3040 N N . GLY A 1 387 ? 2.227 13.056 -5.726 1.00 95.31 387 GLY A N 1
ATOM 3041 C CA . GLY A 1 387 ? 1.063 12.701 -4.924 1.00 95.31 387 GLY A CA 1
ATOM 3042 C C . GLY A 1 387 ? -0.212 12.799 -5.759 1.00 95.31 387 GLY A C 1
ATOM 3043 O O . GLY A 1 387 ? -0.393 13.752 -6.520 1.00 95.31 387 GLY A O 1
ATOM 3044 N N . GLU A 1 388 ? -1.121 11.841 -5.621 1.00 95.81 388 GLU A N 1
ATOM 3045 C CA . GLU A 1 388 ? -2.376 11.828 -6.380 1.00 95.81 388 GLU A CA 1
ATOM 3046 C C . GLU A 1 388 ? -3.499 11.162 -5.590 1.00 95.81 388 GLU A C 1
ATOM 3048 O O . GLU A 1 388 ? -3.280 10.173 -4.900 1.00 95.81 388 GLU A O 1
ATOM 3053 N N . ILE A 1 389 ? -4.714 11.695 -5.713 1.00 97.75 389 ILE A N 1
ATOM 3054 C CA . ILE A 1 389 ? -5.936 11.019 -5.276 1.00 97.75 389 ILE A CA 1
ATOM 3055 C C . ILE A 1 389 ? -6.757 10.706 -6.521 1.00 97.75 389 ILE A C 1
ATOM 3057 O O . ILE A 1 389 ? -7.191 11.614 -7.241 1.00 97.75 389 ILE A O 1
ATOM 3061 N N . GLY A 1 390 ? -6.966 9.416 -6.760 1.00 97.06 390 GLY A N 1
ATOM 3062 C CA . GLY A 1 390 ? -7.822 8.882 -7.808 1.00 97.06 390 GLY A CA 1
ATOM 3063 C C . GLY A 1 390 ? -9.111 8.310 -7.224 1.00 97.06 390 GLY A C 1
ATOM 3064 O O . GLY A 1 390 ? -9.102 7.688 -6.163 1.00 97.06 390 GLY A O 1
ATOM 3065 N N . ALA A 1 391 ? -10.227 8.497 -7.921 1.00 97.62 391 ALA A N 1
ATOM 3066 C CA . ALA A 1 391 ? -11.492 7.858 -7.603 1.00 97.62 391 ALA A CA 1
ATOM 3067 C C . ALA A 1 391 ? -12.268 7.474 -8.872 1.00 97.62 391 ALA A C 1
ATOM 3069 O O . ALA A 1 391 ? -12.484 8.294 -9.764 1.00 97.62 391 ALA A O 1
ATOM 3070 N N . ASP A 1 392 ? -12.720 6.223 -8.948 1.00 96.06 392 ASP A N 1
ATOM 3071 C CA . ASP A 1 392 ? -13.578 5.735 -10.028 1.00 96.06 392 ASP A CA 1
ATOM 3072 C C . ASP A 1 392 ? -15.026 5.642 -9.550 1.00 96.06 392 ASP A C 1
ATOM 3074 O O . ASP A 1 392 ? -15.394 4.779 -8.752 1.00 96.06 392 ASP A O 1
ATOM 3078 N N . PHE A 1 393 ? -15.844 6.558 -10.065 1.00 96.00 393 PHE A N 1
ATOM 3079 C CA . PHE A 1 393 ? -17.277 6.664 -9.794 1.00 96.00 393 PHE A CA 1
ATOM 3080 C C . PHE A 1 393 ? -18.137 5.920 -10.827 1.00 96.00 393 PHE A C 1
ATOM 3082 O O . PHE A 1 393 ? -19.361 6.067 -10.843 1.00 96.00 393 PHE A O 1
ATOM 3089 N N . SER A 1 394 ? -17.527 5.154 -11.735 1.00 94.62 394 SER A N 1
ATOM 3090 C CA . SER A 1 394 ? -18.257 4.422 -12.765 1.00 94.62 394 SER A CA 1
ATOM 3091 C C . SER A 1 394 ? -19.173 3.357 -12.164 1.00 94.62 394 SER A C 1
ATOM 3093 O O . SER A 1 394 ? -18.930 2.797 -11.094 1.00 94.62 394 SER A O 1
ATOM 3095 N N . ALA A 1 395 ? -20.214 2.990 -12.915 1.00 94.94 395 ALA A N 1
ATOM 3096 C CA . ALA A 1 395 ? -21.107 1.902 -12.527 1.00 94.94 395 ALA A CA 1
ATOM 3097 C C . ALA A 1 395 ? -20.364 0.569 -12.311 1.00 94.94 395 ALA A C 1
ATOM 3099 O O . ALA A 1 395 ? -20.825 -0.263 -11.535 1.00 94.94 395 ALA A O 1
ATOM 3100 N N . ASN A 1 396 ? -19.222 0.356 -12.975 1.00 91.00 396 ASN A N 1
ATOM 3101 C CA . ASN A 1 396 ? -18.404 -0.836 -12.767 1.00 91.00 396 ASN A CA 1
ATOM 3102 C C . ASN A 1 396 ? -17.720 -0.813 -11.399 1.00 91.00 396 ASN A C 1
ATOM 3104 O O . ASN A 1 396 ? -17.819 -1.804 -10.683 1.00 91.00 396 ASN A O 1
ATOM 3108 N N . ALA A 1 397 ? -17.112 0.309 -11.003 1.00 90.81 397 ALA A N 1
ATOM 3109 C CA . ALA A 1 397 ? -16.524 0.461 -9.673 1.00 90.81 397 ALA A CA 1
ATOM 3110 C C . ALA A 1 397 ? -17.572 0.249 -8.565 1.00 90.81 397 ALA A C 1
ATOM 3112 O O . ALA A 1 397 ? -17.370 -0.565 -7.662 1.00 90.81 397 ALA A O 1
ATOM 3113 N N . LEU A 1 398 ? -18.755 0.860 -8.718 1.00 93.62 398 LEU A N 1
ATOM 3114 C CA . LEU A 1 398 ? -19.878 0.678 -7.791 1.00 93.62 398 LEU A CA 1
ATOM 3115 C C . LEU A 1 398 ? -20.373 -0.776 -7.726 1.00 93.62 398 LEU A C 1
ATOM 3117 O O . LEU A 1 398 ? -20.794 -1.234 -6.671 1.00 93.62 398 LEU A O 1
ATOM 3121 N N . ARG A 1 399 ? -20.306 -1.538 -8.826 1.00 92.69 399 ARG A N 1
ATOM 3122 C CA . ARG A 1 399 ? -20.645 -2.976 -8.830 1.00 92.69 399 ARG A CA 1
ATOM 3123 C C . ARG A 1 399 ? -19.591 -3.853 -8.152 1.00 92.69 399 ARG A C 1
ATOM 3125 O O . ARG A 1 399 ? -19.916 -4.990 -7.814 1.00 92.69 399 ARG A O 1
ATOM 3132 N N . VAL A 1 400 ? -18.348 -3.384 -8.032 1.00 91.94 400 VAL A N 1
ATOM 3133 C CA . VAL A 1 400 ? -17.253 -4.141 -7.410 1.00 91.94 400 VAL A CA 1
ATOM 3134 C C . VAL A 1 400 ? -17.290 -3.998 -5.893 1.00 91.94 400 VAL A C 1
ATOM 3136 O O . VAL A 1 400 ? -17.318 -5.019 -5.216 1.00 91.94 400 VAL A O 1
ATOM 3139 N N . LEU A 1 401 ? -17.314 -2.763 -5.375 1.00 92.12 401 LEU A N 1
ATOM 3140 C CA . LEU A 1 401 ? -17.208 -2.493 -3.931 1.00 92.12 401 LEU A CA 1
ATOM 3141 C C . LEU A 1 401 ? -18.497 -1.948 -3.293 1.00 92.12 401 LEU A C 1
ATOM 3143 O O . LEU A 1 401 ? -18.569 -1.825 -2.076 1.00 92.12 401 LEU A O 1
ATOM 3147 N N . GLY A 1 402 ? -19.514 -1.587 -4.083 1.00 91.81 402 GLY A N 1
ATOM 3148 C CA . GLY A 1 402 ? -20.711 -0.884 -3.593 1.00 91.81 402 GLY A CA 1
ATOM 3149 C C . GLY A 1 402 ? -20.528 0.632 -3.436 1.00 91.81 402 GLY A C 1
ATOM 3150 O O . GLY A 1 402 ? -21.491 1.344 -3.165 1.00 91.81 402 GLY A O 1
ATOM 3151 N N . TYR A 1 403 ? -19.311 1.136 -3.636 1.00 93.31 403 TYR A N 1
ATOM 3152 C CA . TYR A 1 403 ? -18.928 2.545 -3.547 1.00 93.31 403 TYR A CA 1
ATOM 3153 C C . TYR A 1 403 ? -17.749 2.826 -4.505 1.00 93.31 403 TYR A C 1
ATOM 3155 O O . TYR A 1 403 ? -17.214 1.883 -5.099 1.00 93.31 403 TYR A O 1
ATOM 3163 N N . PRO A 1 404 ? -17.374 4.101 -4.732 1.00 95.56 404 PRO A N 1
ATOM 3164 C CA . PRO A 1 404 ? -16.282 4.445 -5.641 1.00 95.56 404 PRO A CA 1
ATOM 3165 C C . PRO A 1 404 ? -14.957 3.798 -5.229 1.00 95.56 404 PRO A C 1
ATOM 3167 O O . PRO A 1 404 ? -14.605 3.788 -4.052 1.00 95.56 404 PRO A O 1
ATOM 3170 N N . ILE A 1 405 ? -14.191 3.292 -6.195 1.00 96.62 405 ILE A N 1
ATOM 3171 C CA . ILE A 1 405 ? -12.839 2.789 -5.920 1.00 96.62 405 ILE A CA 1
ATOM 3172 C C . ILE A 1 405 ? -11.929 3.992 -5.704 1.00 96.62 405 ILE A C 1
ATOM 3174 O O . ILE A 1 405 ? -11.840 4.827 -6.598 1.00 96.62 405 ILE A O 1
ATOM 3178 N N . ILE A 1 406 ? -11.261 4.071 -4.552 1.00 97.44 406 ILE A N 1
ATOM 3179 C CA . ILE A 1 406 ? -10.372 5.181 -4.191 1.00 97.44 406 ILE A CA 1
ATOM 3180 C C . ILE A 1 406 ? -8.932 4.678 -4.111 1.00 97.44 406 ILE A C 1
ATOM 3182 O O . ILE A 1 406 ? -8.654 3.683 -3.438 1.00 97.44 406 ILE A O 1
ATOM 3186 N N . GLU A 1 407 ? -8.029 5.399 -4.766 1.00 98.06 407 GLU A N 1
ATOM 3187 C CA . GLU A 1 407 ? -6.585 5.208 -4.697 1.00 98.06 407 GLU A CA 1
ATOM 3188 C C . GLU A 1 407 ? -5.913 6.490 -4.196 1.00 98.06 407 GLU A C 1
ATOM 3190 O O . GLU A 1 407 ? -6.208 7.581 -4.688 1.00 98.06 407 GLU A O 1
ATOM 3195 N N . ALA A 1 408 ? -4.997 6.355 -3.238 1.00 98.19 408 ALA A N 1
ATOM 3196 C CA . ALA A 1 408 ? -4.094 7.425 -2.843 1.00 98.19 408 ALA A CA 1
ATOM 3197 C C . ALA A 1 408 ? -2.647 7.043 -3.166 1.00 98.19 408 ALA A C 1
ATOM 3199 O O . ALA A 1 408 ? -2.107 6.069 -2.641 1.00 98.19 408 ALA A O 1
ATOM 3200 N N . THR A 1 409 ? -2.011 7.840 -4.011 1.00 97.25 409 THR A N 1
ATOM 3201 C CA . THR A 1 409 ? -0.613 7.687 -4.397 1.00 97.25 409 THR A CA 1
ATOM 3202 C C . THR A 1 409 ? 0.232 8.679 -3.615 1.00 97.25 409 THR A C 1
ATOM 3204 O O . THR A 1 409 ? -0.082 9.871 -3.577 1.00 97.25 409 THR A O 1
ATOM 3207 N N . SER A 1 410 ? 1.314 8.197 -3.007 1.00 94.50 410 SER A N 1
ATOM 3208 C CA . SER A 1 410 ? 2.358 9.055 -2.456 1.00 94.50 410 SER A CA 1
ATOM 3209 C C . SER A 1 410 ? 3.709 8.577 -2.937 1.00 94.50 410 SER A C 1
ATOM 3211 O O . SER A 1 410 ? 4.187 7.511 -2.563 1.00 94.50 410 SER A O 1
ATOM 3213 N N . SER A 1 411 ? 4.299 9.392 -3.795 1.00 87.06 411 SER A N 1
ATOM 3214 C CA . SER A 1 411 ? 5.479 9.059 -4.561 1.00 87.06 411 SER A CA 1
ATOM 3215 C C . SER A 1 411 ? 6.213 10.368 -4.775 1.00 87.06 411 SER A C 1
ATOM 3217 O O . SER A 1 411 ? 5.765 11.222 -5.519 1.00 87.06 411 SER A O 1
ATOM 3219 N N . GLY A 1 412 ? 7.242 10.658 -3.998 1.00 83.50 412 GLY A N 1
ATOM 3220 C CA . GLY A 1 412 ? 7.955 11.923 -4.173 1.00 83.50 412 GLY A CA 1
ATOM 3221 C C . GLY A 1 412 ? 8.752 12.365 -2.965 1.00 83.50 412 GLY A C 1
ATOM 3222 O O . GLY A 1 412 ? 8.878 13.561 -2.717 1.00 83.50 412 GLY A O 1
ATOM 3223 N N . LEU A 1 413 ? 9.211 11.426 -2.146 1.00 84.69 413 LEU A N 1
ATOM 3224 C CA . LEU A 1 413 ? 9.684 11.753 -0.811 1.00 84.69 413 LEU A CA 1
ATOM 3225 C C . LEU A 1 413 ? 10.957 12.609 -0.831 1.00 84.69 413 LEU A C 1
ATOM 3227 O O . LEU A 1 413 ? 11.054 13.626 -0.146 1.00 84.69 413 LEU A O 1
ATOM 3231 N N . THR A 1 414 ? 11.913 12.227 -1.677 1.00 84.06 414 THR A N 1
ATOM 3232 C CA . THR A 1 414 ? 13.220 12.902 -1.806 1.00 84.06 414 THR A CA 1
ATOM 3233 C C . THR A 1 414 ? 13.378 13.672 -3.116 1.00 84.06 414 THR A C 1
ATOM 3235 O O . THR A 1 414 ? 14.127 14.651 -3.194 1.00 84.06 414 THR A O 1
ATOM 3238 N N . HIS A 1 415 ? 12.652 13.259 -4.146 1.00 85.12 415 HIS A N 1
ATOM 3239 C CA . HIS A 1 415 ? 12.652 13.833 -5.483 1.00 85.12 415 HIS A CA 1
ATOM 3240 C C . HIS A 1 415 ? 11.239 13.727 -6.043 1.00 85.12 415 HIS A C 1
ATOM 3242 O O . HIS A 1 415 ? 10.495 12.834 -5.662 1.00 85.12 415 HIS A O 1
ATOM 3248 N N . SER A 1 416 ? 10.849 14.665 -6.897 1.00 86.75 416 SER A N 1
ATOM 3249 C CA . SER A 1 416 ? 9.477 14.751 -7.386 1.00 86.75 416 SER A CA 1
ATOM 3250 C C . SER A 1 416 ? 9.422 15.311 -8.802 1.00 86.75 416 SER A C 1
ATOM 3252 O O . SER A 1 416 ? 10.381 15.912 -9.309 1.00 86.75 416 SER A O 1
ATOM 3254 N N . SER A 1 417 ? 8.255 15.155 -9.421 1.00 84.06 417 SER A N 1
ATOM 3255 C CA . SER A 1 417 ? 7.924 15.663 -10.753 1.00 84.06 417 SER A CA 1
ATOM 3256 C C . SER A 1 417 ? 8.067 17.186 -10.867 1.00 84.06 417 SER A C 1
ATOM 3258 O O . SER A 1 417 ? 8.234 17.697 -11.973 1.00 84.06 417 SER A O 1
ATOM 3260 N N . ALA A 1 418 ? 8.069 17.917 -9.744 1.00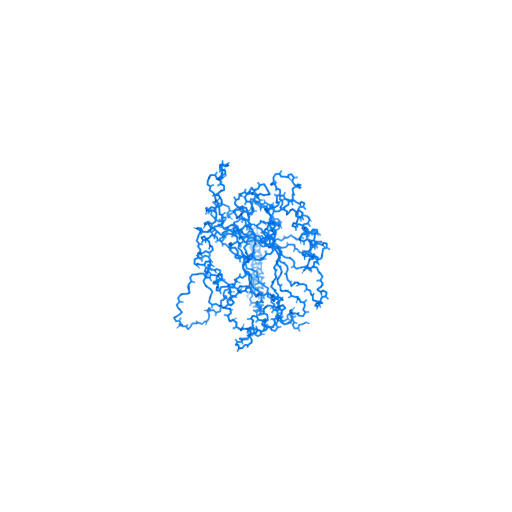 84.12 418 ALA A N 1
ATOM 3261 C CA . ALA A 1 418 ? 8.365 19.351 -9.681 1.00 84.12 418 ALA A CA 1
ATOM 3262 C C . ALA A 1 418 ? 9.713 19.741 -10.306 1.00 84.12 418 ALA A C 1
ATOM 3264 O O . ALA A 1 418 ? 9.859 20.841 -10.837 1.00 84.12 418 ALA A O 1
ATOM 3265 N N . SER A 1 419 ? 10.690 18.832 -10.284 1.00 84.62 419 SER A N 1
ATOM 3266 C CA . SER A 1 419 ? 12.016 19.065 -10.864 1.00 84.62 419 SER A CA 1
ATOM 3267 C C . SER A 1 419 ? 12.048 19.011 -12.398 1.00 84.62 419 SER A C 1
ATOM 3269 O O . SER A 1 419 ? 13.019 19.470 -12.999 1.00 84.62 419 SER A O 1
ATOM 3271 N N . ILE A 1 420 ? 10.997 18.487 -13.042 1.00 82.00 420 ILE A N 1
ATOM 3272 C CA . ILE A 1 420 ? 10.915 18.344 -14.499 1.00 82.00 420 ILE A CA 1
ATOM 3273 C C . ILE A 1 420 ? 10.358 19.647 -15.102 1.00 82.00 420 ILE A C 1
ATOM 3275 O O . ILE A 1 420 ? 9.196 19.985 -14.854 1.00 82.00 420 ILE A O 1
ATOM 3279 N N . PRO A 1 421 ? 11.131 20.390 -15.921 1.00 84.00 421 PRO A N 1
ATOM 3280 C CA . PRO A 1 421 ? 10.695 21.675 -16.462 1.00 84.00 421 PRO A CA 1
ATOM 3281 C C . PRO A 1 421 ? 9.366 21.585 -17.224 1.00 84.00 421 PRO A C 1
ATOM 3283 O O . PRO A 1 421 ? 9.217 20.806 -18.163 1.00 84.00 421 PRO A O 1
ATOM 3286 N N . GLY A 1 422 ? 8.392 22.403 -16.821 1.00 83.12 422 GLY A N 1
ATOM 3287 C CA . GLY A 1 422 ? 7.072 22.499 -17.454 1.00 83.12 422 GLY A CA 1
ATOM 3288 C C . GLY A 1 422 ? 6.066 21.418 -17.045 1.00 83.12 422 GLY A C 1
ATOM 3289 O O . GLY A 1 422 ? 4.866 21.689 -17.079 1.00 83.12 422 GLY A O 1
ATOM 3290 N N . LEU A 1 423 ? 6.506 20.240 -16.585 1.00 83.50 423 LEU A N 1
ATOM 3291 C CA . LEU A 1 423 ? 5.599 19.153 -16.196 1.00 83.50 423 LEU A CA 1
ATOM 3292 C C . LEU A 1 423 ? 4.593 19.570 -15.101 1.00 83.50 423 LEU A C 1
ATOM 3294 O O . LEU A 1 423 ? 3.404 19.314 -15.299 1.00 83.50 423 LEU A O 1
ATOM 3298 N N . PRO A 1 424 ? 4.978 20.291 -14.025 1.00 85.62 424 PRO A N 1
ATOM 3299 C CA . PRO A 1 424 ? 4.036 20.792 -13.016 1.00 85.62 424 PRO A CA 1
ATOM 3300 C C . PRO A 1 424 ? 2.860 21.591 -13.577 1.00 85.62 424 PRO A C 1
ATOM 3302 O O . PRO A 1 424 ? 1.734 21.459 -13.104 1.00 85.62 424 PRO A O 1
ATOM 3305 N N . SER A 1 425 ? 3.110 22.412 -14.598 1.00 86.94 425 SER A N 1
ATOM 3306 C CA . SER A 1 425 ? 2.098 23.291 -15.191 1.00 86.94 425 SER A CA 1
ATOM 3307 C C . SER A 1 425 ? 1.184 22.571 -16.180 1.00 86.94 425 SER A C 1
ATOM 3309 O O . SER A 1 425 ? 0.086 23.053 -16.449 1.00 86.94 425 SER A O 1
ATOM 3311 N N . PHE A 1 426 ? 1.623 21.435 -16.727 1.00 88.62 426 PHE A N 1
ATOM 3312 C CA . PHE A 1 426 ? 0.923 20.744 -17.810 1.00 88.62 426 PHE A CA 1
ATOM 3313 C C . PHE A 1 426 ? 0.509 19.309 -17.477 1.00 88.62 426 PHE A C 1
ATOM 3315 O O . PHE A 1 426 ? -0.119 18.680 -18.323 1.00 88.62 426 PHE A O 1
ATOM 3322 N N . ILE A 1 427 ? 0.787 18.790 -16.275 1.00 88.00 427 ILE A N 1
ATOM 3323 C CA . ILE A 1 427 ? 0.510 17.390 -15.905 1.00 88.00 427 ILE A CA 1
ATOM 3324 C C . ILE A 1 427 ? -0.943 16.981 -16.193 1.00 88.00 427 ILE A C 1
ATOM 3326 O O . ILE A 1 427 ? -1.187 15.945 -16.803 1.00 88.00 427 ILE A O 1
ATOM 3330 N N . THR A 1 428 ? -1.916 17.822 -15.841 1.00 89.81 428 THR A N 1
ATOM 3331 C CA . THR A 1 428 ? -3.344 17.537 -16.051 1.00 89.81 428 THR A CA 1
ATOM 3332 C C . THR A 1 428 ? -3.772 17.651 -17.512 1.00 89.81 428 THR A C 1
ATOM 3334 O O . THR A 1 428 ? -4.727 16.991 -17.914 1.00 89.81 428 THR A O 1
ATOM 3337 N N . THR A 1 429 ? -3.062 18.454 -18.306 1.00 91.50 429 THR A N 1
ATOM 3338 C CA . THR A 1 429 ? -3.299 18.620 -19.746 1.00 91.50 429 THR A CA 1
ATOM 3339 C C . THR A 1 429 ? -2.675 17.482 -20.550 1.00 91.50 429 THR A C 1
ATOM 3341 O O . THR A 1 429 ? -3.288 16.998 -21.495 1.00 91.50 429 THR A O 1
ATOM 3344 N N . LEU A 1 430 ? -1.465 17.055 -20.183 1.00 89.56 430 LEU A N 1
ATOM 3345 C CA . LEU A 1 430 ? -0.738 15.965 -20.840 1.00 89.56 430 LEU A CA 1
ATOM 3346 C C . LEU A 1 430 ? -1.351 14.602 -20.519 1.00 89.56 430 LEU A C 1
ATOM 3348 O O . LEU A 1 430 ? -1.394 13.728 -21.380 1.00 89.56 430 LEU A O 1
ATOM 3352 N N . PHE A 1 431 ? -1.854 14.444 -19.296 1.00 92.38 431 PHE A N 1
ATOM 3353 C CA . PHE A 1 431 ? -2.391 13.191 -18.783 1.00 92.38 431 PHE A CA 1
ATOM 3354 C C . PHE A 1 431 ? -3.808 13.394 -18.236 1.00 92.38 431 PHE A C 1
ATOM 3356 O O . PHE A 1 431 ? -4.021 13.301 -17.025 1.00 92.38 431 PHE A O 1
ATOM 3363 N N . PRO A 1 432 ? -4.800 13.730 -19.079 1.00 93.25 432 PRO A N 1
ATOM 3364 C CA . PRO A 1 432 ? -6.161 13.966 -18.616 1.00 93.25 432 PRO A CA 1
ATOM 3365 C C . PRO A 1 432 ? -6.786 12.667 -18.094 1.00 93.25 432 PRO A C 1
ATOM 3367 O O . PRO A 1 432 ? -6.705 11.620 -18.732 1.00 93.25 432 PRO A O 1
ATOM 3370 N N . SER A 1 433 ? -7.451 12.736 -16.940 1.00 93.56 433 SER A N 1
ATOM 3371 C CA . SER A 1 433 ? -8.163 11.595 -16.362 1.00 93.56 433 SER A CA 1
ATOM 3372 C C . SER A 1 433 ? -9.421 12.056 -15.643 1.00 93.56 433 SER A C 1
ATOM 3374 O O . SER A 1 433 ? -9.366 12.923 -14.774 1.00 93.56 433 SER A O 1
ATOM 3376 N N . ASN A 1 434 ? -10.551 11.425 -15.966 1.00 93.19 434 ASN A N 1
ATOM 3377 C CA . ASN A 1 434 ? -11.824 11.650 -15.274 1.00 93.19 434 ASN A CA 1
ATOM 3378 C C . ASN A 1 434 ? -11.855 11.012 -13.876 1.00 93.19 434 ASN A C 1
ATOM 3380 O O . ASN A 1 434 ? -12.807 11.235 -13.133 1.00 93.19 434 ASN A O 1
ATOM 3384 N N . ARG A 1 435 ? -10.848 10.195 -13.534 1.00 95.75 435 ARG A N 1
ATOM 3385 C CA . ARG A 1 435 ? -10.705 9.585 -12.207 1.00 95.75 435 ARG A CA 1
ATOM 3386 C C . ARG A 1 435 ? -9.877 10.451 -11.260 1.00 95.75 435 ARG A C 1
ATOM 3388 O O . ARG A 1 435 ? -9.885 10.206 -10.062 1.00 95.75 435 ARG A O 1
ATOM 3395 N N . ARG A 1 436 ? -9.154 11.460 -11.757 1.00 96.00 436 ARG A N 1
ATOM 3396 C CA . ARG A 1 436 ? -8.316 12.312 -10.906 1.00 96.00 436 ARG A CA 1
ATOM 3397 C C . ARG A 1 436 ? -9.181 13.248 -10.070 1.00 96.00 436 ARG A C 1
ATOM 3399 O O . ARG A 1 436 ? -9.858 14.118 -10.609 1.00 96.00 436 ARG A O 1
ATOM 3406 N N . VAL A 1 437 ? -9.080 13.114 -8.752 1.00 96.75 437 VAL A N 1
ATOM 3407 C CA . VAL A 1 437 ? -9.672 14.047 -7.786 1.00 96.75 437 VAL A CA 1
ATOM 3408 C C . VAL A 1 437 ? -8.696 15.181 -7.482 1.00 96.75 437 VAL A C 1
ATOM 3410 O O . VAL A 1 437 ? -9.087 16.344 -7.449 1.00 96.75 437 VAL A O 1
ATOM 3413 N N . GLY A 1 438 ? -7.415 14.858 -7.295 1.00 95.06 438 GLY A N 1
ATOM 3414 C CA . GLY A 1 438 ? -6.378 15.842 -7.000 1.00 95.06 438 GLY A CA 1
ATOM 3415 C C . GLY A 1 438 ? -4.983 15.320 -7.312 1.00 95.06 438 GLY A C 1
ATOM 3416 O O . GLY A 1 438 ? -4.754 14.115 -7.297 1.00 95.06 438 GLY A O 1
ATOM 3417 N N . VAL A 1 439 ? -4.060 16.236 -7.602 1.00 94.81 439 VAL A N 1
ATOM 3418 C CA . VAL A 1 439 ? -2.650 15.946 -7.889 1.00 94.81 439 VAL A CA 1
ATOM 3419 C C . VAL A 1 439 ? -1.765 16.964 -7.178 1.00 94.81 439 VAL A C 1
ATOM 3421 O O . VAL A 1 439 ? -2.118 18.138 -7.070 1.00 94.81 439 VAL A O 1
ATOM 3424 N N . TYR A 1 440 ? -0.616 16.508 -6.698 1.00 94.06 440 TYR A N 1
ATOM 3425 C CA . TYR A 1 440 ? 0.383 17.302 -6.004 1.00 94.06 440 TYR A CA 1
ATOM 3426 C C . TYR A 1 440 ? 1.776 16.877 -6.474 1.00 94.06 440 TYR A C 1
ATOM 3428 O O . TYR A 1 440 ? 2.200 15.753 -6.249 1.00 94.06 440 TYR A O 1
ATOM 3436 N N . VAL A 1 441 ? 2.485 17.760 -7.170 1.00 92.25 441 VAL A N 1
ATOM 3437 C CA . VAL A 1 441 ? 3.719 17.412 -7.905 1.00 92.25 441 VAL A CA 1
ATOM 3438 C C . VAL A 1 441 ? 5.009 17.679 -7.127 1.00 92.25 441 VAL A C 1
ATOM 3440 O O . VAL A 1 441 ? 6.095 17.342 -7.594 1.00 92.25 441 VAL A O 1
ATOM 3443 N N . GLU A 1 442 ? 4.898 18.298 -5.956 1.00 91.62 442 GLU A N 1
ATOM 3444 C CA . GLU A 1 442 ? 6.024 18.583 -5.066 1.00 91.62 442 GLU A CA 1
ATOM 3445 C C . GLU A 1 442 ? 6.361 17.372 -4.183 1.00 91.62 442 GLU A C 1
ATOM 3447 O O . GLU A 1 442 ? 5.700 16.325 -4.230 1.00 91.62 442 GLU A O 1
ATOM 3452 N N . ARG A 1 443 ? 7.414 17.511 -3.369 1.00 91.56 443 ARG A N 1
ATOM 3453 C CA . ARG A 1 443 ? 7.802 16.462 -2.423 1.00 91.56 443 ARG A CA 1
ATOM 3454 C C . ARG A 1 443 ? 6.662 16.142 -1.462 1.00 91.56 443 ARG A C 1
ATOM 3456 O O . ARG A 1 443 ? 6.077 17.052 -0.877 1.00 91.56 443 ARG A O 1
ATOM 3463 N N . ASN A 1 444 ? 6.352 14.862 -1.291 1.00 92.94 444 ASN A N 1
ATOM 3464 C CA . ASN A 1 444 ? 5.164 14.432 -0.557 1.00 92.94 444 ASN A CA 1
ATOM 3465 C C . ASN A 1 444 ? 5.372 13.120 0.205 1.00 92.94 444 ASN A C 1
ATOM 3467 O O . ASN A 1 444 ? 6.281 12.346 -0.083 1.00 92.94 444 ASN A O 1
ATOM 3471 N N . PHE A 1 445 ? 4.488 12.898 1.171 1.00 94.88 445 PHE A N 1
ATOM 3472 C CA . PHE A 1 445 ? 4.289 11.639 1.877 1.00 94.88 445 PHE A CA 1
ATOM 3473 C C . PHE A 1 445 ? 2.787 11.459 2.131 1.00 94.88 445 PHE A C 1
ATOM 3475 O O . PHE A 1 445 ? 2.020 12.428 2.119 1.00 94.88 445 PHE A O 1
ATOM 3482 N N . GLY A 1 446 ? 2.370 10.225 2.377 1.00 95.38 446 GLY A N 1
ATOM 3483 C CA . GLY A 1 446 ? 0.987 9.878 2.640 1.00 95.38 446 GLY A CA 1
ATOM 3484 C C . GLY A 1 446 ? 0.711 9.648 4.120 1.00 95.38 446 GLY A C 1
ATOM 3485 O O . GLY A 1 446 ? 1.526 9.057 4.830 1.00 95.38 446 GLY A O 1
ATOM 3486 N N . VAL A 1 447 ? -0.468 10.066 4.586 1.00 95.50 447 VAL A N 1
ATOM 3487 C CA . VAL A 1 447 ? -0.974 9.740 5.926 1.00 95.50 447 VAL A CA 1
ATOM 3488 C C . VAL A 1 447 ? -2.378 9.162 5.808 1.00 95.50 447 VAL A C 1
ATOM 3490 O O . VAL A 1 447 ? -3.286 9.813 5.298 1.00 95.50 447 VAL A O 1
ATOM 3493 N N . LEU A 1 448 ? -2.562 7.949 6.322 1.00 95.38 448 LEU A N 1
ATOM 3494 C CA . LEU A 1 448 ? -3.863 7.318 6.511 1.00 95.38 448 LEU A CA 1
ATOM 3495 C C . LEU A 1 448 ? -4.213 7.360 8.000 1.00 95.38 448 LEU A C 1
ATOM 3497 O O . LEU A 1 448 ? -3.502 6.791 8.827 1.00 95.38 448 LEU A O 1
ATOM 3501 N N . GLN A 1 449 ? -5.318 8.019 8.339 1.00 92.75 449 GLN A N 1
ATOM 3502 C CA . GLN A 1 449 ? -5.847 8.076 9.700 1.00 92.75 449 GLN A CA 1
ATOM 3503 C C . GLN A 1 449 ? -7.238 7.4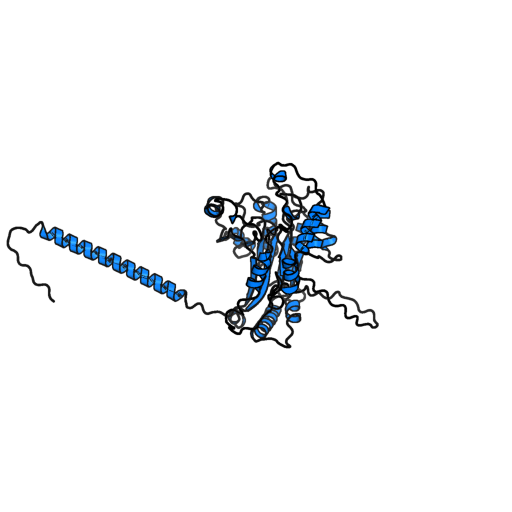58 9.749 1.00 92.75 449 GLN A C 1
ATOM 3505 O O . GLN A 1 449 ? -8.136 7.877 9.019 1.00 92.75 449 GLN A O 1
ATOM 3510 N N . LEU A 1 450 ? -7.425 6.493 10.648 1.00 90.44 450 LEU A N 1
ATOM 3511 C CA . LEU A 1 450 ? -8.752 6.034 11.028 1.00 90.44 450 LEU A CA 1
ATOM 3512 C C . LEU A 1 450 ? -9.192 6.842 12.245 1.00 90.44 450 LEU A C 1
ATOM 3514 O O . LEU A 1 450 ? -8.633 6.695 13.334 1.00 90.44 450 LEU A O 1
ATOM 3518 N N . THR A 1 451 ? -10.178 7.708 12.038 1.00 87.81 451 THR A N 1
ATOM 3519 C CA . THR A 1 451 ? -10.752 8.552 13.088 1.00 87.81 451 THR A CA 1
ATOM 3520 C C . THR A 1 451 ? -12.170 8.111 13.395 1.00 87.81 451 THR A C 1
ATOM 3522 O O . THR A 1 451 ? -12.850 7.545 12.538 1.00 87.81 451 THR A O 1
ATOM 3525 N N . VAL A 1 452 ? -12.601 8.360 14.623 1.00 80.75 452 VAL A N 1
ATOM 3526 C CA . VAL A 1 452 ? -13.973 8.121 15.050 1.00 80.75 452 VAL A CA 1
ATOM 3527 C C . VAL A 1 452 ? -14.550 9.418 15.586 1.00 80.75 452 VAL A C 1
ATOM 3529 O O . VAL A 1 452 ? -13.895 10.140 16.340 1.00 80.75 452 VAL A O 1
ATOM 3532 N N . GLU A 1 453 ? -15.775 9.708 15.163 1.00 80.75 453 GLU A N 1
ATOM 3533 C CA . GLU A 1 453 ? -16.586 10.801 15.682 1.00 80.75 453 GLU A CA 1
ATOM 3534 C C . GLU A 1 453 ? -17.378 10.269 16.883 1.00 80.75 453 GLU A C 1
ATOM 3536 O O . GLU A 1 453 ? -18.265 9.434 16.693 1.00 80.75 453 GLU A O 1
ATOM 3541 N N . PRO A 1 454 ? -17.098 10.718 18.122 1.00 69.69 454 PRO A N 1
ATOM 3542 C CA . PRO A 1 454 ? -17.727 10.158 19.321 1.00 69.69 454 PRO A CA 1
ATOM 3543 C C . PRO A 1 454 ? -19.262 10.199 19.285 1.00 69.69 454 PRO A C 1
ATOM 3545 O O . PRO A 1 454 ? -19.929 9.293 19.776 1.00 69.69 454 PRO A O 1
ATOM 3548 N N . LYS A 1 455 ? -19.836 11.229 18.650 1.00 70.00 455 LYS A N 1
ATOM 3549 C CA . LYS A 1 455 ? -21.291 11.391 18.502 1.00 70.00 455 LYS A CA 1
ATOM 3550 C C . LYS A 1 455 ? -21.933 10.351 17.586 1.00 70.00 455 LYS A C 1
ATOM 3552 O O . LYS A 1 455 ? -23.090 10.018 17.801 1.00 70.00 455 LYS A O 1
ATOM 3557 N N . ALA A 1 456 ? -21.201 9.853 16.588 1.00 63.06 456 ALA A N 1
ATOM 3558 C CA . ALA A 1 456 ? -21.689 8.828 15.667 1.00 63.06 456 ALA A CA 1
ATOM 3559 C C . ALA A 1 456 ? -21.728 7.434 16.309 1.00 63.06 456 ALA A C 1
ATOM 3561 O O . ALA A 1 456 ? -22.364 6.532 15.780 1.00 63.06 456 ALA A O 1
ATOM 3562 N N . VAL A 1 457 ? -21.020 7.267 17.424 1.00 59.44 457 VAL A N 1
ATOM 3563 C CA . VAL A 1 457 ? -20.884 6.003 18.143 1.00 59.44 457 VAL A CA 1
ATOM 3564 C C . VAL A 1 457 ? -21.891 5.899 19.297 1.00 59.44 457 VAL A C 1
ATOM 3566 O O . VAL A 1 457 ? -22.399 4.825 19.584 1.00 59.44 457 VAL A O 1
ATOM 3569 N N . ALA A 1 458 ? -22.249 7.026 19.920 1.00 55.69 458 ALA A N 1
ATOM 3570 C CA . ALA A 1 458 ? -23.259 7.075 20.980 1.00 55.69 458 ALA A CA 1
ATOM 3571 C C . ALA A 1 458 ? -24.725 6.994 20.487 1.00 55.69 458 ALA A C 1
ATOM 3573 O O . ALA A 1 458 ? -25.634 6.954 21.321 1.00 55.69 458 ALA A O 1
ATOM 3574 N N . ALA A 1 459 ? -24.956 7.037 19.170 1.00 44.09 459 ALA A N 1
ATOM 3575 C CA . ALA A 1 459 ? -26.268 7.006 18.514 1.00 44.09 459 ALA A CA 1
ATOM 3576 C C . ALA A 1 459 ? -26.557 5.616 17.938 1.00 44.09 459 ALA A C 1
ATOM 3578 O O . ALA A 1 459 ? -27.733 5.188 18.022 1.00 44.09 459 ALA A O 1
#

Foldseek 3Di:
DDDDDDDDDDDDPPVVVVVVVVVVVVVVVVVVVVVVVVVVVVVVVVVVVVVPPPPPQPWFFLAKEWEAAQAELPFDLQVLVVVLVVQLDPPPPPPPDDDPDDPDFASAHPDAQSHAAYEYLAHLADLDDPCVVVVNRDPDDLVVLLVSLVSNLPPRNNVNNQQHHFFADPPDDPPDPDPDDDDPDPPPPPRLGHYAYEYDQRLQSHDLAAQPPPCSLVSQVSVCVSSVPDPPDCSNVDQGRWDKDFAFLVVSLVVLDDPDDDPSSVLSNVVSVLVVLAERTAEMEGEAHQGNHWDRLVPPLATARHDPVVLVVVLCCLQQQAFDADPVNRHHRYNAYEYEHAAALQQDLDPWDYCVSNVVNSVSVLVSQQVRQGERYAYEYEGQQKWFKFWAQDPSCCSRHVGIHIYTYHYNARHWQVVPPPCVVCVCVSRPDPRTPDIGTHHDMDMDTDIDRVVVSVD

Sequence (459 aa):
MEPRSCRSTRDGAEKKTTECTRRNATMQVILVLSFCILLRMALLLSSLQLTSAQMHEERHSLVQVVFVSCNKHDGDQKYWDIIATAVGGRRHAESHAMVKEHPLAEGSCSSKAPIHALLWLGDVVYADGIANILGVPPGFDREVVEGKFSSMLHSPAYSNFRRTCIAARQNGSSTSVAAGGGVKVNVAQRHEPRVIGVWDDHDFGKNDGGKEHVNKEEMQKIFLDFLEVPSDSIRRRQHGVYSFEAISIDSLLHSRSSDEADTDEFVALSLLREMRSLYDNLLCFLLLDVRYFRDPANATRSGDMLGEPQWSWLEHRLREDLAGRNPVTGRQRCALTVVGSGVQMLMDEKVTENWGAFPKSRDRLLGLLRRFNAERVIFLSGDVHLGEIGADFSANALRVLGYPIIEATSSGLTHSSASIPGLPSFITTLFPSNRRVGVYVERNFGVLQLTVEPKAVAA

InterPro domains:
  IPR018946 PhoD-like phosphatase, metallophosphatase domain [PF09423] (194-457)
  IPR018946 PhoD-like phosphatase, metallophosphatase domain [cd07389] (64-415)
  IPR029052 Metallo-dependent phosphatase-like [SSF56300] (114-393)
  IPR038607 PhoD-like superfamily [G3DSA:3.60.21.70] (58-459)

Radius of gyration: 29.47 Å; chains: 1; bounding box: 73×103×66 Å

Secondary structure (DSSP, 8-state):
---------SS-HHHHHHHHHHHHHHHHHHHHHHHHHHHHHHHHHHHHHHTS------PEEEEEEEEE----TTS-TTHHHHHHHHHS-STTSS------PPPPPTT--SSS--BSEEEE-S-SS----HHHHTT-PPP--HHHHHHHHHHHHT-HHHHHHHHHHBPBP-----------------------B-EEE---TTTTTSTT--TT-TTHHHHHHHHHHHTT--TTSGGGTSSSS-EEEEEEHHHHHHHS-GGG--HHHHHHHHHHHHHHHHEEEEEEEEEEPSSTTPPPTTSTTT--SSHHHHHHHHHHHIIIIISSB-TTT-SEEEEEEEEEESSBSS--SSSS-BGGG-HHHHHHHHHHHHHTT--SEEEEE-SSSSEEEEEE-SHHHHHHHSS-EEEEE---SSS-GGGSTTHHHHHHHHS--TTEEEEE-SS--EEEEEEE-HHHH--

pLDDT: mean 79.6, std 20.3, range [28.5, 98.69]

Organism: Trypanosoma vivax (strain Y486) (NCBI:txid1055687)